Protein AF-0000000066064798 (afdb_homodimer)

Organism: Listeria innocua serovar 6a (strain ATCC BAA-680 / CLIP 11262) (NCBI:txid272626)

Foldseek 3Di:
DAEEEEEELQDDDDLVLLVLLLVLQGQAYEYDDADDDDLVSLVVSCVSSVVHPHAYEYEDPDPSSDDPPHQAYEYEAEQQAPPVCRHPVVVVVVCVVQVVPDPVNRYAYEYEQEAACPAPVCVVRVGDNPDDLVRLLVSLCCCCPPVNGQAYEYEDRAAQDDLVSLQSNLVNDDRHAYEYEYNDQALVSLVSSSVRGVYYYHYDNCNVPSVRVSRVNNVNRPPPD/DAEEEEEELVDDDDLVLLVLLLVLQGQAYEYDDADDDDLVSLVVSCVSNVVHPHAYEYEDPDPSSDDPPHQAYEYEAEDQAPPVCRRPVVVVVVCVVQVVPDPVVRYAYEYEQEAACPAPVCVVRVGDNPDDLVRLLVSLCCCCPPVNGQAYEYEDRAAQDDLVSLQSNLVNDDRHAYEYEYNDQALVSLVSSSVRGVYYYHYDNCNVPSVRSSRVNNVNRDPPD

InterPro domains:
  IPR008205 Geranylgeranylglyceryl phosphate synthase/Heptaprenylglyceryl phosphate synthase [MF_00112] (1-220)
  IPR008205 Geranylgeranylglyceryl phosphate synthase/Heptaprenylglyceryl phosphate synthase [PF01884] (2-216)
  IPR008205 Geranylgeranylglyceryl phosphate synthase/Heptaprenylglyceryl phosphate synthase [TIGR01768] (3-216)
  IPR008205 Geranylgeranylglyceryl phosphate synthase/Heptapren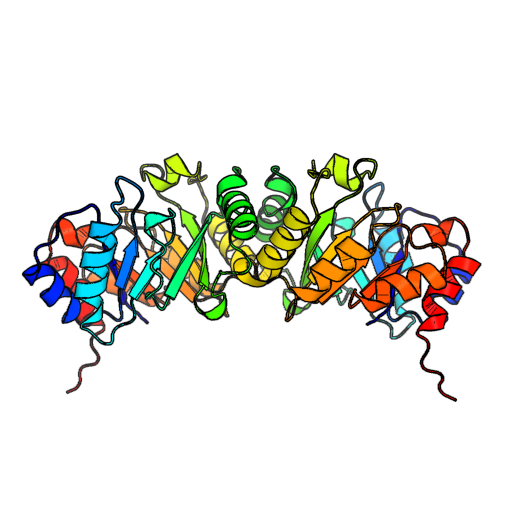ylglyceryl phosphate synthase [cd02812] (2-217)
  IPR038597 GGGP/HepGP synthase superfamily [G3DSA:3.20.20.390] (1-224)
  IPR039074 GGGP/HepGP synthase group I [PTHR40029] (2-222)

Secondary structure (DSSP, 8-state):
--EEEEE-TTS---HHHHHHHHTTT-S-EEE--SS---HHHHHHHHHHHHTSSS-EEEE-SSGGG--TT-SEEEEEEE-SBSBGGGTTHHHHHHHHHHGGG--GGGEEEEEEEE--TTSHHHHHHTB-----HHHHHHHHHHIIIII--SEEEEE-TTS---HHHHHHHHTT-SSSEEEEES---SHHHHHHHHTT-SEEEE-THHHH-HHHHHHHHHTT-----/--EEEEE-TTS---HHHHHHHHTTT-S-EEE--SS---HHHHHHHHHHHHTSSS-EEEE-SSGGG--TT-SEEEEEEE-SBSBTIIIIIHHHHHHHHHGGG--GGGEEEEEEEE--TTSHHHHHHTB-----HHHHHHHHHHIIIII--SEEEEE-TTS---HHHHHHHHTT-SSSEEEEES---SHHHHHHHHTT-SEEEE-THHHH-HHHHHHHHHTT-----

pLDDT: mean 94.54, std 7.71, range [33.16, 98.88]

Solvent-accessible surface area (backbone atoms only — not comparable to full-atom values): 23213 Å² total; per-residue (Å²): 108,55,33,30,40,43,42,42,53,63,53,92,70,59,68,70,58,53,51,49,52,69,69,28,43,43,52,28,37,32,43,41,66,90,62,76,76,46,48,65,39,41,51,52,52,50,55,62,53,57,75,48,92,52,54,55,30,30,40,48,76,50,77,61,48,69,52,89,84,60,68,32,36,32,39,70,23,41,63,42,36,62,47,29,54,45,48,47,45,53,54,34,55,49,31,48,75,41,51,94,70,56,64,63,92,32,50,43,31,28,34,31,39,49,51,30,69,84,25,68,66,25,58,74,45,52,38,57,36,90,62,54,64,56,50,53,39,14,48,51,44,38,33,42,65,49,31,42,21,60,26,38,31,44,34,19,69,64,37,63,69,60,64,68,50,46,42,56,41,42,74,70,49,86,82,31,44,36,34,34,33,25,40,48,66,33,43,69,51,37,53,58,49,45,74,40,27,54,23,32,40,41,42,69,32,51,82,75,39,50,69,41,41,38,42,40,22,41,76,66,42,75,75,84,118,108,55,34,30,40,41,42,41,53,64,52,90,70,59,68,69,58,52,53,50,52,69,69,28,43,43,53,28,37,33,42,41,65,90,61,76,74,46,48,67,40,41,52,52,52,49,54,64,53,58,75,47,93,51,53,56,29,30,40,47,75,48,77,61,49,69,54,89,84,60,67,32,34,33,39,70,24,41,63,42,36,63,47,28,54,46,48,48,45,51,56,35,54,50,31,48,74,40,48,95,71,56,65,63,90,33,52,42,30,29,35,32,38,50,51,31,70,85,24,66,67,26,57,74,46,53,39,59,36,91,62,54,63,56,49,54,39,15,50,51,45,38,34,44,65,49,31,42,21,58,26,39,31,45,33,19,70,64,36,65,69,60,64,68,52,47,41,57,41,43,73,68,49,86,83,32,44,37,34,34,33,26,41,49,65,34,42,68,51,36,53,57,49,44,74,39,26,51,23,33,40,40,41,69,33,52,83,75,38,50,70,42,40,40,42,40,22,42,77,65,41,75,73,85,116

Nearest PDB structures (foldseek):
  4naf-assembly1_A  TM=9.754E-01  e=5.845E-29  Geobacillus kaustophilus HTA426
  4naf-assembly1_B  TM=9.630E-01  e=3.253E-29  Geobacillus kaustophilus HTA426
  4nae-assembly1_B  TM=9.778E-01  e=1.966E-27  Geobacillus kaustophilus HTA426
  3w01-assembly1_B  TM=9.799E-01  e=6.348E-27  Staphylococcus aureus subsp. aureus Mu3
  3w02-assembly1_B  TM=9.737E-01  e=7.014E-26  Staphylococcus aureus subsp. aureus Mu3

Radius of gyration: 24.55 Å; Cα contacts (8 Å, |Δi|>4): 924; chains: 2; bounding box: 40×77×57 Å

Structure (mmCIF, N/CA/C/O backbone):
data_AF-0000000066064798-model_v1
#
loop_
_entity.id
_entity.type
_entity.pdbx_description
1 polymer 'Heptaprenylglyceryl phosphate synthase'
#
loop_
_atom_site.group_PDB
_atom_site.id
_atom_site.type_symbol
_atom_site.label_atom_id
_atom_site.label_alt_id
_atom_site.label_comp_id
_atom_site.label_asym_id
_atom_site.label_entity_id
_atom_site.label_seq_id
_atom_site.pdbx_PDB_ins_code
_atom_site.Cartn_x
_atom_site.Cartn_y
_atom_site.Cartn_z
_atom_site.occupancy
_atom_site.B_iso_or_equiv
_atom_site.auth_seq_id
_atom_site.auth_comp_id
_atom_site.auth_asym_id
_atom_site.auth_atom_id
_atom_site.pdbx_PDB_model_num
ATOM 1 N N . MET A 1 1 ? -8.078 -12.188 -17.875 1 93.88 1 MET A N 1
ATOM 2 C CA . MET A 1 1 ? -7.559 -13.547 -17.719 1 93.88 1 MET A CA 1
ATOM 3 C C . MET A 1 1 ? -8.391 -14.336 -16.719 1 93.88 1 MET A C 1
ATOM 5 O O . MET A 1 1 ? -8.82 -13.805 -15.695 1 93.88 1 MET A O 1
ATOM 9 N N . LYS A 1 2 ? -8.672 -15.578 -17.047 1 96.94 2 LYS A N 1
ATOM 10 C CA . LYS A 1 2 ? -9.461 -16.406 -16.141 1 96.94 2 LYS A CA 1
ATOM 11 C C . LYS A 1 2 ? -8.602 -17.5 -15.492 1 96.94 2 LYS A C 1
ATOM 13 O O . LYS A 1 2 ? -8.867 -17.922 -14.367 1 96.94 2 LYS A O 1
ATOM 18 N N . HIS A 1 3 ? -7.598 -17.891 -16.172 1 98.44 3 HIS A N 1
ATOM 19 C CA . HIS A 1 3 ? -6.816 -19.047 -15.742 1 98.44 3 HIS A CA 1
ATOM 20 C C . HIS A 1 3 ? -5.328 -18.828 -15.984 1 98.44 3 HIS A C 1
ATOM 22 O O . HIS A 1 3 ? -4.922 -18.469 -17.094 1 98.44 3 HIS A O 1
ATOM 28 N N . LEU A 1 4 ? -4.512 -19.109 -14.945 1 98.5 4 LEU A N 1
ATOM 29 C CA . LEU A 1 4 ? -3.061 -19.125 -15.086 1 98.5 4 LEU A CA 1
ATOM 30 C C . LEU A 1 4 ? -2.465 -20.391 -14.492 1 98.5 4 LEU A C 1
ATOM 32 O O . LEU A 1 4 ? -2.896 -20.844 -13.43 1 98.5 4 LEU A O 1
ATOM 36 N N . PHE A 1 5 ? -1.527 -20.938 -15.203 1 98.12 5 PHE A N 1
ATOM 37 C CA . PHE A 1 5 ? -0.688 -21.969 -14.602 1 98.12 5 PHE A CA 1
ATOM 38 C C . PHE A 1 5 ? 0.507 -21.344 -13.891 1 98.12 5 PHE A C 1
ATOM 40 O O . PHE A 1 5 ? 1.154 -20.438 -14.43 1 98.12 5 PHE A O 1
ATOM 47 N N . LYS A 1 6 ? 0.76 -21.797 -12.703 1 97.5 6 LYS A N 1
ATOM 48 C CA . LYS A 1 6 ? 1.98 -21.406 -12 1 97.5 6 LYS A CA 1
ATOM 49 C C . LYS A 1 6 ? 2.998 -22.547 -12 1 97.5 6 LYS A C 1
ATOM 51 O O . LYS A 1 6 ? 2.725 -23.625 -11.492 1 97.5 6 LYS A O 1
ATOM 56 N N . LEU A 1 7 ? 4.145 -22.266 -12.547 1 97 7 LEU A N 1
ATOM 57 C CA . LEU A 1 7 ? 5.191 -23.266 -12.695 1 97 7 LEU A CA 1
ATOM 58 C C . LEU A 1 7 ? 6.379 -22.953 -11.789 1 97 7 LEU A C 1
ATOM 60 O O . LEU A 1 7 ? 6.77 -21.797 -11.656 1 97 7 LEU A O 1
ATOM 64 N N . ASP A 1 8 ? 6.891 -23.953 -11.156 1 94.62 8 ASP A N 1
ATOM 65 C CA . ASP A 1 8 ? 8.078 -23.875 -10.305 1 94.62 8 ASP A CA 1
ATOM 66 C C . ASP A 1 8 ? 9.328 -24.297 -11.078 1 94.62 8 ASP A C 1
ATOM 68 O O . ASP A 1 8 ? 9.492 -25.469 -11.422 1 94.62 8 ASP A O 1
ATOM 72 N N . PRO A 1 9 ? 10.25 -23.422 -11.258 1 94.38 9 PRO A N 1
ATOM 73 C CA . PRO A 1 9 ? 11.438 -23.75 -12.055 1 94.38 9 PRO A CA 1
ATOM 74 C C . PRO A 1 9 ? 12.32 -24.797 -11.367 1 94.38 9 PRO A C 1
ATOM 76 O O . PRO A 1 9 ? 13.18 -25.406 -12.008 1 94.38 9 PRO A O 1
ATOM 79 N N . ALA A 1 10 ? 12.141 -24.938 -10.07 1 92.44 10 ALA A N 1
ATOM 80 C CA . ALA A 1 10 ? 12.945 -25.906 -9.328 1 92.44 10 ALA A CA 1
ATOM 81 C C . ALA A 1 10 ? 12.422 -27.328 -9.547 1 92.44 10 ALA A C 1
ATOM 83 O O . ALA A 1 10 ? 13.086 -28.297 -9.203 1 92.44 10 ALA A O 1
ATOM 84 N N . LYS A 1 11 ? 11.227 -27.453 -10.109 1 92.75 11 LYS A N 1
ATOM 85 C CA . LYS A 1 11 ? 10.633 -28.75 -10.367 1 92.75 11 LYS A CA 1
ATOM 86 C C . LYS A 1 11 ? 10.828 -29.172 -11.828 1 92.75 11 LYS A C 1
ATOM 88 O O . LYS A 1 11 ? 10.812 -28.328 -12.727 1 92.75 11 LYS A O 1
ATOM 93 N N . ASN A 1 12 ? 11.039 -30.375 -11.961 1 88.06 12 ASN A N 1
ATOM 94 C CA . ASN A 1 12 ? 11.242 -30.891 -13.305 1 88.06 12 ASN A CA 1
ATOM 95 C C . ASN A 1 12 ? 9.922 -31.047 -14.055 1 88.06 12 ASN A C 1
ATOM 97 O O . ASN A 1 12 ? 8.977 -31.656 -13.547 1 88.06 12 ASN A O 1
ATOM 101 N N . LEU A 1 13 ? 9.805 -30.453 -15.117 1 91.75 13 LEU A N 1
ATOM 102 C CA . LEU A 1 13 ? 8.688 -30.562 -16.047 1 91.75 13 LEU A CA 1
ATOM 103 C C . LEU A 1 13 ? 9.172 -30.812 -17.469 1 91.75 13 LEU A C 1
ATOM 105 O O . LEU A 1 13 ? 9.789 -29.938 -18.078 1 91.75 13 LEU A O 1
ATOM 109 N N . PRO A 1 14 ? 8.922 -32.062 -18.016 1 93.12 14 PRO A N 1
ATOM 110 C CA . PRO A 1 14 ? 9.352 -32.375 -19.375 1 93.12 14 PRO A CA 1
ATOM 111 C C . PRO A 1 14 ? 8.828 -31.375 -20.406 1 93.12 14 PRO A C 1
ATOM 113 O O . PRO A 1 14 ? 7.727 -30.844 -20.234 1 93.12 14 PRO A O 1
ATOM 116 N N . ARG A 1 15 ? 9.633 -31.156 -21.438 1 93.62 15 ARG A N 1
ATOM 117 C CA . ARG A 1 15 ? 9.297 -30.203 -22.5 1 93.62 15 ARG A CA 1
ATOM 118 C C . ARG A 1 15 ? 7.918 -30.5 -23.078 1 93.62 15 ARG A C 1
ATOM 120 O O . ARG A 1 15 ? 7.145 -29.578 -23.359 1 93.62 15 ARG A O 1
ATOM 127 N N . ASN A 1 16 ? 7.641 -31.766 -23.297 1 95.44 16 ASN A N 1
ATOM 128 C CA . ASN A 1 16 ? 6.344 -32.156 -23.844 1 95.44 16 ASN A CA 1
ATOM 129 C C . ASN A 1 16 ? 5.199 -31.734 -22.922 1 95.44 16 ASN A C 1
ATOM 131 O O . ASN A 1 16 ? 4.121 -31.359 -23.391 1 95.44 16 ASN A O 1
ATOM 135 N N . SER A 1 17 ? 5.363 -31.828 -21.641 1 96.81 17 SER A N 1
ATOM 136 C CA . SER A 1 17 ? 4.367 -31.391 -20.672 1 96.81 17 SER A CA 1
ATOM 137 C C . SER A 1 17 ? 4.133 -29.891 -20.766 1 96.81 17 SER A C 1
ATOM 139 O O . SER A 1 17 ? 2.988 -29.438 -20.75 1 96.81 17 SER A O 1
ATOM 141 N N . VAL A 1 18 ? 5.219 -29.125 -20.938 1 96.62 18 VAL A N 1
ATOM 142 C CA . VAL A 1 18 ? 5.125 -27.672 -21.062 1 96.62 18 VAL A CA 1
ATOM 143 C C . VAL A 1 18 ? 4.363 -27.312 -22.328 1 96.62 18 VAL A C 1
ATOM 145 O O . VAL A 1 18 ? 3.516 -26.422 -22.328 1 96.62 18 VAL A O 1
ATOM 148 N N . THR A 1 19 ? 4.625 -28.047 -23.375 1 95 19 THR A N 1
ATOM 149 C CA . THR A 1 19 ? 3.932 -27.812 -24.641 1 95 19 THR A CA 1
ATOM 150 C C . THR A 1 19 ? 2.43 -28.031 -24.484 1 95 19 THR A C 1
ATOM 152 O O . THR A 1 19 ? 1.622 -27.25 -24.984 1 95 19 THR A O 1
ATOM 155 N N . LYS A 1 20 ? 2.074 -29.094 -23.75 1 96.38 20 LYS A N 1
ATOM 156 C CA . LYS A 1 20 ? 0.663 -29.359 -23.5 1 96.38 20 LYS A CA 1
ATOM 157 C C . LYS A 1 20 ? 0.015 -28.234 -22.688 1 96.38 20 LYS A C 1
ATOM 159 O O . LYS A 1 20 ? -1.117 -27.844 -22.969 1 96.38 20 LYS A O 1
ATOM 164 N N . LEU A 1 21 ? 0.701 -27.75 -21.75 1 97.25 21 LEU A N 1
ATOM 165 C CA . LEU A 1 21 ? 0.186 -26.656 -20.953 1 97.25 21 LEU A CA 1
ATOM 166 C C . LEU A 1 21 ? -0.044 -25.422 -21.797 1 97.25 21 LEU A C 1
ATOM 168 O O . LEU A 1 21 ? -1.071 -24.75 -21.672 1 97.25 21 LEU A O 1
ATOM 172 N N . ILE A 1 22 ? 0.901 -25.125 -22.719 1 95.81 22 ILE A N 1
ATOM 173 C CA . ILE A 1 22 ? 0.848 -23.969 -23.594 1 95.81 22 ILE A CA 1
ATOM 174 C C . ILE A 1 22 ? -0.41 -24.031 -24.453 1 95.81 22 ILE A C 1
ATOM 176 O O . ILE A 1 22 ? -1.064 -23.016 -24.688 1 95.81 22 ILE A O 1
ATOM 180 N N . HIS A 1 23 ? -0.839 -25.203 -24.781 1 94.06 23 HIS A N 1
ATOM 181 C CA . HIS A 1 23 ? -1.941 -25.359 -25.719 1 94.06 23 HIS A CA 1
ATOM 182 C C . HIS A 1 23 ? -3.227 -25.766 -25 1 94.06 23 HIS A C 1
ATOM 184 O O . HIS A 1 23 ? -4.199 -26.172 -25.641 1 94.06 23 HIS A O 1
ATOM 190 N N . SER A 1 24 ? -3.199 -25.688 -23.703 1 94.88 24 SER A N 1
ATOM 191 C CA . SER A 1 24 ? -4.305 -26.172 -22.891 1 94.88 24 SER A CA 1
ATOM 192 C C . SER A 1 24 ? -5.484 -25.219 -22.922 1 94.88 24 SER A C 1
ATOM 194 O O . SER A 1 24 ? -6.598 -25.578 -22.531 1 94.88 24 SER A O 1
ATOM 196 N N . GLY A 1 25 ? -5.348 -23.938 -23.312 1 94.88 25 GLY A N 1
ATOM 197 C CA . GLY A 1 25 ? -6.375 -22.906 -23.234 1 94.88 25 GLY A CA 1
ATOM 198 C C . GLY A 1 25 ? -6.172 -21.953 -22.062 1 94.88 25 GLY A C 1
ATOM 199 O O . GLY A 1 25 ? -6.984 -21.062 -21.828 1 94.88 25 GLY A O 1
ATOM 200 N N . THR A 1 26 ? -5.059 -22.141 -21.328 1 97.5 26 THR A N 1
ATOM 201 C CA . THR A 1 26 ? -4.707 -21.203 -20.266 1 97.5 26 THR A CA 1
ATOM 202 C C . THR A 1 26 ? -4.492 -19.797 -20.812 1 97.5 26 THR A C 1
ATOM 204 O O . THR A 1 26 ? -4.203 -19.625 -22 1 97.5 26 THR A O 1
ATOM 207 N N . ASP A 1 27 ? -4.734 -18.828 -19.953 1 97.5 27 ASP A N 1
ATOM 208 C CA . ASP A 1 27 ? -4.59 -17.438 -20.375 1 97.5 27 ASP A CA 1
ATOM 209 C C . ASP A 1 27 ? -3.158 -16.938 -20.172 1 97.5 27 ASP A C 1
ATOM 211 O O . ASP A 1 27 ? -2.805 -15.844 -20.594 1 97.5 27 ASP A O 1
ATOM 215 N N . GLY A 1 28 ? -2.273 -17.75 -19.484 1 97.94 28 GLY A N 1
ATOM 216 C CA . GLY A 1 28 ? -0.89 -17.359 -19.266 1 97.94 28 GLY A CA 1
ATOM 217 C C . GLY A 1 28 ? -0.196 -18.188 -18.203 1 97.94 28 GLY A C 1
ATOM 218 O O . GLY A 1 28 ? -0.703 -19.234 -17.797 1 97.94 28 GLY A O 1
ATOM 219 N N . PHE A 1 29 ? 0.944 -17.672 -17.828 1 98.25 29 PHE A N 1
ATOM 220 C CA . PHE A 1 29 ? 1.786 -18.438 -16.906 1 98.25 29 PHE A CA 1
ATOM 221 C C . PHE A 1 29 ? 2.391 -17.531 -15.844 1 98.25 29 PHE A C 1
ATOM 223 O O . PHE A 1 29 ? 2.676 -16.359 -16.109 1 98.25 29 PHE A O 1
ATOM 230 N N . ILE A 1 30 ? 2.516 -18.062 -14.664 1 98.19 30 ILE A N 1
ATOM 231 C CA . ILE A 1 30 ? 3.363 -17.516 -13.617 1 98.19 30 ILE A CA 1
ATOM 232 C C . ILE A 1 30 ? 4.559 -18.438 -13.375 1 98.19 30 ILE A C 1
ATOM 234 O O . ILE A 1 30 ? 4.395 -19.656 -13.25 1 98.19 30 ILE A O 1
ATOM 238 N N . ILE A 1 31 ? 5.711 -17.906 -13.484 1 97.06 31 ILE A N 1
ATOM 239 C CA . ILE A 1 31 ? 6.887 -18.609 -13 1 97.06 31 ILE A CA 1
ATOM 240 C C . ILE A 1 31 ? 7.215 -18.156 -11.578 1 97.06 31 ILE A C 1
ATOM 242 O O . ILE A 1 31 ? 7.473 -16.969 -11.344 1 97.06 31 ILE A O 1
ATOM 246 N N . GLY A 1 32 ? 7.148 -19.031 -10.664 1 93.81 32 GLY A N 1
ATOM 247 C CA . GLY A 1 32 ? 7.395 -18.688 -9.273 1 93.81 32 GLY A CA 1
ATOM 248 C C . GLY A 1 32 ? 7.738 -19.875 -8.406 1 93.81 32 GLY A C 1
ATOM 249 O O . GLY A 1 32 ? 7.258 -20.984 -8.656 1 93.81 32 GLY A O 1
ATOM 250 N N . GLY A 1 33 ? 8.578 -19.672 -7.414 1 87.19 33 GLY A N 1
ATOM 251 C CA . GLY A 1 33 ? 9 -20.688 -6.453 1 87.19 33 GLY A CA 1
ATOM 252 C C . GLY A 1 33 ? 9.703 -20.094 -5.242 1 87.19 33 GLY A C 1
ATOM 253 O O . GLY A 1 33 ? 10.094 -18.922 -5.254 1 87.19 33 GLY A O 1
ATOM 254 N N . THR A 1 34 ? 9.828 -20.906 -4.16 1 77.81 34 THR A N 1
ATOM 255 C CA . THR A 1 34 ? 10.367 -20.391 -2.902 1 77.81 34 THR A CA 1
ATOM 256 C C . THR A 1 34 ? 11.812 -20.859 -2.711 1 77.81 34 THR A C 1
ATOM 258 O O . THR A 1 34 ? 12.672 -20.062 -2.334 1 77.81 34 THR A O 1
ATOM 261 N N . ASP A 1 35 ? 12.047 -22.078 -3.07 1 81 35 ASP A N 1
ATOM 262 C CA . ASP A 1 35 ? 13.344 -22.641 -2.701 1 81 35 ASP A CA 1
ATOM 263 C C . ASP A 1 35 ? 14.094 -23.141 -3.934 1 81 35 ASP A C 1
ATOM 265 O O . ASP A 1 35 ? 13.484 -23.469 -4.953 1 81 35 ASP A O 1
ATOM 269 N N . ASN A 1 36 ? 15.406 -23.094 -3.809 1 85.06 36 ASN A N 1
ATOM 270 C CA . ASN A 1 36 ? 16.312 -23.734 -4.766 1 85.06 36 ASN A CA 1
ATOM 271 C C . ASN A 1 36 ? 16.109 -23.188 -6.172 1 85.06 36 ASN A C 1
ATOM 273 O O . ASN A 1 36 ? 16.031 -23.938 -7.141 1 85.06 36 ASN A O 1
ATOM 277 N N . LEU A 1 37 ? 16 -21.891 -6.223 1 86.62 37 LEU A N 1
ATOM 278 C CA . LEU A 1 37 ? 15.82 -21.266 -7.523 1 86.62 37 LEU A CA 1
ATOM 279 C C . LEU A 1 37 ? 17.156 -21.047 -8.211 1 86.62 37 LEU A C 1
ATOM 281 O O . LEU A 1 37 ? 18.016 -20.312 -7.695 1 86.62 37 LEU A O 1
ATOM 285 N N . GLU A 1 38 ? 17.375 -21.734 -9.305 1 90.56 38 GLU A N 1
ATOM 286 C CA . GLU A 1 38 ? 18.531 -21.531 -10.164 1 90.56 38 GLU A CA 1
ATOM 287 C C . GLU A 1 38 ? 18.188 -20.641 -11.352 1 90.56 38 GLU A C 1
ATOM 289 O O . GLU A 1 38 ? 17.203 -20.875 -12.047 1 90.56 38 GLU A O 1
ATOM 294 N N . ILE A 1 39 ? 19.078 -19.703 -11.562 1 93.12 39 ILE A N 1
ATOM 295 C CA . ILE A 1 39 ? 18.828 -18.719 -12.609 1 93.12 39 ILE A CA 1
ATOM 296 C C . ILE A 1 39 ? 18.656 -19.438 -13.953 1 93.12 39 ILE A C 1
ATOM 298 O O . ILE A 1 39 ? 17.797 -19.078 -14.75 1 93.12 39 ILE A O 1
ATOM 302 N N . GLU A 1 40 ? 19.453 -20.438 -14.18 1 94.62 40 GLU A N 1
ATOM 303 C CA . GLU A 1 40 ? 19.391 -21.156 -15.445 1 94.62 40 GLU A CA 1
ATOM 304 C C . GLU A 1 40 ? 18.047 -21.844 -15.633 1 94.62 40 GLU A C 1
ATOM 306 O O . GLU A 1 40 ? 17.5 -21.875 -16.734 1 94.62 40 GLU A O 1
ATOM 311 N N . ALA A 1 41 ? 17.531 -22.406 -14.539 1 94.5 41 ALA A N 1
ATOM 312 C CA . ALA A 1 41 ? 16.234 -23.078 -14.602 1 94.5 41 ALA A CA 1
ATOM 313 C C . ALA A 1 41 ? 15.125 -22.078 -14.914 1 94.5 41 ALA A C 1
ATOM 315 O O . ALA A 1 41 ? 14.211 -22.391 -15.695 1 94.5 41 ALA A O 1
ATOM 316 N N . VAL A 1 42 ? 15.18 -20.922 -14.336 1 95.62 42 VAL A N 1
ATOM 317 C CA . VAL A 1 42 ? 14.203 -19.875 -14.578 1 95.62 42 VAL A CA 1
ATOM 318 C C . VAL A 1 42 ? 14.273 -19.422 -16.031 1 95.62 42 VAL A C 1
ATOM 320 O O . VAL A 1 42 ? 13.25 -19.344 -16.719 1 95.62 42 VAL A O 1
ATOM 323 N N . GLU A 1 43 ? 15.523 -19.188 -16.516 1 95.44 43 GLU A N 1
ATOM 324 C CA . GLU A 1 43 ? 15.734 -18.734 -17.891 1 95.44 43 GLU A CA 1
ATOM 325 C C . GLU A 1 43 ? 15.211 -19.766 -18.891 1 95.44 43 GLU A C 1
ATOM 327 O O . GLU A 1 43 ? 14.531 -19.406 -19.859 1 95.44 43 GLU A O 1
ATOM 332 N N . ASN A 1 44 ? 15.508 -21.016 -18.672 1 94.94 44 ASN A N 1
ATOM 333 C CA . ASN A 1 44 ? 15.086 -22.078 -19.578 1 94.94 44 ASN A CA 1
ATOM 334 C C . ASN A 1 44 ? 13.562 -22.172 -19.656 1 94.94 44 ASN A C 1
ATOM 336 O O . ASN A 1 44 ? 12.992 -22.266 -20.75 1 94.94 44 ASN A O 1
ATOM 340 N N . LEU A 1 45 ? 12.945 -22.172 -18.484 1 95.88 45 LEU A N 1
ATOM 341 C CA . LEU A 1 45 ? 11.492 -22.25 -18.453 1 95.88 45 LEU A CA 1
ATOM 342 C C . LEU A 1 45 ? 10.859 -21.031 -19.125 1 95.88 45 LEU A C 1
ATOM 344 O O . LEU A 1 45 ? 9.906 -21.172 -19.891 1 95.88 45 LEU A O 1
ATOM 348 N N . TYR A 1 46 ? 11.375 -19.859 -18.875 1 96.25 46 TYR A N 1
ATOM 349 C CA . TYR A 1 46 ? 10.883 -18.641 -19.5 1 96.25 46 TYR A CA 1
ATOM 350 C C . TYR A 1 46 ? 10.984 -18.719 -21.031 1 96.25 46 TYR A C 1
ATOM 352 O O . TYR A 1 46 ? 10.031 -18.391 -21.734 1 96.25 46 TYR A O 1
ATOM 360 N N . GLU A 1 47 ? 12.109 -19.156 -21.5 1 94.69 47 GLU A N 1
ATOM 361 C CA . GLU A 1 47 ? 12.336 -19.266 -22.938 1 94.69 47 GLU A CA 1
ATOM 362 C C . GLU A 1 47 ? 11.359 -20.25 -23.578 1 94.69 47 GLU A C 1
ATOM 364 O O . GLU A 1 47 ? 10.844 -20 -24.672 1 94.69 47 GLU A O 1
ATOM 369 N N . LEU A 1 48 ? 11.18 -21.328 -22.906 1 94.25 48 LEU A N 1
ATOM 370 C CA . LEU A 1 48 ? 10.25 -22.328 -23.406 1 94.25 48 LEU A CA 1
ATOM 371 C C . LEU A 1 48 ? 8.844 -21.766 -23.531 1 94.25 48 LEU A C 1
ATOM 373 O O . LEU A 1 48 ? 8.164 -21.984 -24.547 1 94.25 48 LEU A O 1
ATOM 377 N N . LEU A 1 49 ? 8.43 -21 -22.547 1 96.44 49 LEU A N 1
ATOM 378 C CA . LEU A 1 49 ? 7.09 -20.438 -22.516 1 96.44 49 LEU A CA 1
ATOM 379 C C . LEU A 1 49 ? 6.973 -19.281 -23.5 1 96.44 49 LEU A C 1
ATOM 381 O O . LEU A 1 49 ? 5.891 -19.016 -24.031 1 96.44 49 LEU A O 1
ATOM 385 N N . ALA A 1 50 ? 8.094 -18.594 -23.734 1 91.5 50 ALA A N 1
ATOM 386 C CA . ALA A 1 50 ? 8.109 -17.391 -24.562 1 91.5 50 ALA A CA 1
ATOM 387 C C . ALA A 1 50 ? 7.883 -17.75 -26.031 1 91.5 50 ALA A C 1
ATOM 389 O O . ALA A 1 50 ? 7.66 -16.859 -26.859 1 91.5 50 ALA A O 1
ATOM 390 N N . GLU A 1 51 ? 7.895 -18.969 -26.312 1 86 51 GLU A N 1
ATOM 391 C CA . GLU A 1 51 ? 7.551 -19.406 -27.672 1 86 51 GLU A CA 1
ATOM 392 C C . GLU A 1 51 ? 6.074 -19.156 -27.969 1 86 51 GLU A C 1
ATOM 394 O O . GLU A 1 51 ? 5.656 -19.188 -29.125 1 86 51 GLU A O 1
ATOM 399 N N . THR A 1 52 ? 5.359 -18.875 -26.953 1 87.5 52 THR A N 1
ATOM 400 C CA . THR A 1 52 ? 3.936 -18.578 -27.094 1 87.5 52 THR A CA 1
ATOM 401 C C . THR A 1 52 ? 3.68 -17.078 -27 1 87.5 52 THR A C 1
ATOM 403 O O . THR A 1 52 ? 4.594 -16.312 -26.703 1 87.5 52 THR A O 1
ATOM 406 N N . ASP A 1 53 ? 2.455 -16.625 -27.328 1 91.25 53 ASP A N 1
ATOM 407 C CA . ASP A 1 53 ? 2.062 -15.219 -27.203 1 91.25 53 ASP A CA 1
ATOM 408 C C . ASP A 1 53 ? 1.319 -14.969 -25.891 1 91.25 53 ASP A C 1
ATOM 410 O O . ASP A 1 53 ? 0.794 -13.875 -25.672 1 91.25 53 ASP A O 1
ATOM 414 N N . LEU A 1 54 ? 1.365 -15.977 -25.062 1 96.19 54 LEU A N 1
ATOM 415 C CA . LEU A 1 54 ? 0.678 -15.828 -23.781 1 96.19 54 LEU A CA 1
ATOM 416 C C . LEU A 1 54 ? 1.523 -15.023 -22.812 1 96.19 54 LEU A C 1
ATOM 418 O O . LEU A 1 54 ? 2.754 -15.109 -22.828 1 96.19 54 LEU A O 1
ATOM 422 N N . PRO A 1 55 ? 0.847 -14.258 -21.984 1 97.44 55 PRO A N 1
ATOM 423 C CA . PRO A 1 55 ? 1.62 -13.531 -20.969 1 97.44 55 PRO A CA 1
ATOM 424 C C . PRO A 1 55 ? 2.332 -14.461 -19.984 1 97.44 55 PRO A C 1
ATOM 426 O O . PRO A 1 55 ? 1.779 -15.492 -19.594 1 97.44 55 PRO A O 1
ATOM 429 N N . ILE A 1 56 ? 3.59 -14.07 -19.641 1 98.19 56 ILE A N 1
ATOM 430 C CA . ILE A 1 56 ? 4.406 -14.766 -18.656 1 98.19 56 ILE A CA 1
ATOM 431 C C . ILE A 1 56 ? 4.777 -13.805 -17.531 1 98.19 56 ILE A C 1
ATOM 433 O O . ILE A 1 56 ? 5.438 -12.789 -17.766 1 98.19 56 ILE A O 1
ATOM 437 N N . PHE A 1 57 ? 4.395 -14.164 -16.312 1 98.31 57 PHE A N 1
ATOM 438 C CA . PHE A 1 57 ? 4.715 -13.367 -15.141 1 98.31 57 PHE A CA 1
ATOM 439 C C . PHE A 1 57 ? 5.82 -14.023 -14.32 1 98.31 57 PHE A C 1
ATOM 441 O O . PHE A 1 57 ? 5.73 -15.203 -13.984 1 98.31 57 PHE A O 1
ATOM 448 N N . LEU A 1 58 ? 6.836 -13.266 -14.047 1 97.44 58 LEU A N 1
ATOM 449 C CA . LEU A 1 58 ? 7.828 -13.719 -13.086 1 97.44 58 LEU A CA 1
ATOM 450 C C . LEU A 1 58 ? 7.492 -13.227 -11.68 1 97.44 58 LEU A C 1
ATOM 452 O O . LEU A 1 58 ? 7.496 -12.016 -11.43 1 97.44 58 LEU A O 1
ATOM 456 N N . GLU A 1 59 ? 7.117 -14.094 -10.828 1 96.81 59 GLU A N 1
ATOM 457 C CA . GLU A 1 59 ? 6.867 -13.727 -9.438 1 96.81 59 GLU A CA 1
ATOM 458 C C . GLU A 1 59 ? 8.172 -13.633 -8.648 1 96.81 59 GLU A C 1
ATOM 460 O O . GLU A 1 59 ? 8.789 -14.648 -8.344 1 96.81 59 GLU A O 1
ATOM 465 N N . VAL A 1 60 ? 8.555 -12.445 -8.25 1 92.06 60 VAL A N 1
ATOM 466 C CA . VAL A 1 60 ? 9.891 -12.164 -7.734 1 92.06 60 VAL A CA 1
ATOM 467 C C . VAL A 1 60 ? 9.945 -12.469 -6.238 1 92.06 60 VAL A C 1
ATOM 469 O O . VAL A 1 60 ? 9.312 -11.781 -5.434 1 92.06 60 VAL A O 1
ATOM 472 N N . SER A 1 61 ? 10.672 -13.5 -5.938 1 82.88 61 SER A N 1
ATOM 473 C CA . SER A 1 61 ? 10.914 -13.867 -4.547 1 82.88 61 SER A CA 1
ATOM 474 C C . SER A 1 61 ? 12.398 -13.82 -4.215 1 82.88 61 SER A C 1
ATOM 476 O O . SER A 1 61 ? 12.781 -13.836 -3.041 1 82.88 61 SER A O 1
ATOM 478 N N . ASP A 1 62 ? 13.195 -13.742 -5.258 1 81.69 62 ASP A N 1
ATOM 479 C CA . ASP A 1 62 ? 14.648 -13.688 -5.184 1 81.69 62 ASP A CA 1
ATOM 480 C C . ASP A 1 62 ? 15.242 -13.039 -6.434 1 81.69 62 ASP A C 1
ATOM 482 O O . ASP A 1 62 ? 14.547 -12.867 -7.438 1 81.69 62 ASP A O 1
ATOM 486 N N . GLU A 1 63 ? 16.484 -12.625 -6.27 1 81.62 63 GLU A N 1
ATOM 487 C CA . GLU A 1 63 ? 17.141 -11.922 -7.367 1 81.62 63 GLU A CA 1
ATOM 488 C C . GLU A 1 63 ? 17.203 -12.797 -8.617 1 81.62 63 GLU A C 1
ATOM 490 O O . GLU A 1 63 ? 17.203 -12.281 -9.742 1 81.62 63 GLU A O 1
ATOM 495 N N . SER A 1 64 ? 17.188 -14.109 -8.477 1 84.75 64 SER A N 1
ATOM 496 C CA . SER A 1 64 ? 17.297 -15.016 -9.609 1 84.75 64 SER A CA 1
ATOM 497 C C . SER A 1 64 ? 16.062 -14.945 -10.492 1 84.75 64 SER A C 1
ATOM 499 O O . SER A 1 64 ? 16.078 -15.438 -11.625 1 84.75 64 SER A O 1
ATOM 501 N N . MET A 1 65 ? 15.039 -14.305 -10 1 89.62 65 MET A N 1
ATOM 502 C CA . MET A 1 65 ? 13.789 -14.211 -10.758 1 89.62 65 MET A CA 1
ATOM 503 C C . MET A 1 65 ? 13.758 -12.953 -11.609 1 89.62 65 MET A C 1
ATOM 505 O O . MET A 1 65 ? 12.828 -12.742 -12.383 1 89.62 65 MET A O 1
ATOM 509 N N . ILE A 1 66 ? 14.695 -12.188 -11.492 1 90.81 66 ILE A N 1
ATOM 510 C CA . ILE A 1 66 ? 14.719 -10.914 -12.203 1 90.81 66 ILE A CA 1
ATOM 511 C C . ILE A 1 66 ? 15.438 -11.086 -13.539 1 90.81 66 ILE A C 1
ATOM 513 O O . ILE A 1 66 ? 16.656 -10.867 -13.625 1 90.81 66 ILE A O 1
ATOM 517 N N . LEU A 1 67 ? 14.664 -11.438 -14.602 1 93 67 LEU A N 1
ATOM 518 C CA . LEU A 1 67 ? 15.188 -11.57 -15.953 1 93 67 LEU A CA 1
ATOM 519 C C . LEU A 1 67 ? 14.984 -10.289 -16.75 1 93 67 LEU A C 1
ATOM 521 O O . LEU A 1 67 ? 13.852 -9.805 -16.875 1 93 67 LEU A O 1
ATOM 525 N N . PRO A 1 68 ? 16.016 -9.75 -17.328 1 91.06 68 PRO A N 1
ATOM 526 C CA . PRO A 1 68 ? 15.898 -8.492 -18.078 1 91.06 68 PRO A CA 1
ATOM 527 C C . PRO A 1 68 ? 14.891 -8.578 -19.234 1 91.06 68 PRO A C 1
ATOM 529 O O . PRO A 1 68 ? 14.25 -7.582 -19.562 1 91.06 68 PRO A O 1
ATOM 532 N N . GLU A 1 69 ? 14.703 -9.719 -19.766 1 92.12 69 GLU A N 1
ATOM 533 C CA . GLU A 1 69 ? 13.859 -9.867 -20.953 1 92.12 69 GLU A CA 1
ATOM 534 C C . GLU A 1 69 ? 12.398 -10.047 -20.562 1 92.12 69 GLU A C 1
ATOM 536 O O . GLU A 1 69 ? 11.508 -9.969 -21.422 1 92.12 69 GLU A O 1
ATOM 541 N N . ALA A 1 70 ? 12.141 -10.305 -19.328 1 94.88 70 ALA A N 1
ATOM 542 C CA . ALA A 1 70 ? 10.758 -10.547 -18.922 1 94.88 70 ALA A CA 1
ATOM 543 C C . ALA A 1 70 ? 9.922 -9.281 -19.031 1 94.88 70 ALA A C 1
ATOM 545 O O . ALA A 1 70 ? 10.406 -8.18 -18.75 1 94.88 70 ALA A O 1
ATOM 546 N N . GLU A 1 71 ? 8.688 -9.484 -19.391 1 95.38 71 GLU A N 1
ATOM 547 C CA . GLU A 1 71 ? 7.812 -8.336 -19.641 1 95.38 71 GLU A CA 1
ATOM 548 C C . GLU A 1 71 ? 6.949 -8.031 -18.422 1 95.38 71 GLU A C 1
ATOM 550 O O . GLU A 1 71 ? 6.43 -6.918 -18.281 1 95.38 71 GLU A O 1
ATOM 555 N N . HIS A 1 72 ? 6.77 -8.984 -17.562 1 97.44 72 HIS A N 1
ATOM 556 C CA . HIS A 1 72 ? 5.887 -8.812 -16.422 1 97.44 72 HIS A CA 1
ATOM 557 C C . HIS A 1 72 ? 6.504 -9.406 -15.156 1 97.44 72 HIS A C 1
ATOM 559 O O . HIS A 1 72 ? 6.926 -10.562 -15.148 1 97.44 72 HIS A O 1
ATOM 565 N N . PHE A 1 73 ? 6.547 -8.562 -14.125 1 97.62 73 PHE A N 1
ATOM 566 C CA . PHE A 1 73 ? 7 -9.008 -12.812 1 97.62 73 PHE A CA 1
ATOM 567 C C . PHE A 1 73 ? 5.887 -8.859 -11.781 1 97.62 73 PHE A C 1
ATOM 569 O O . PHE A 1 73 ? 5.16 -7.859 -11.781 1 97.62 73 PHE A O 1
ATOM 576 N N . LEU A 1 74 ? 5.664 -9.891 -11.023 1 97.81 74 LEU A N 1
ATOM 577 C CA . LEU A 1 74 ? 4.77 -9.836 -9.875 1 97.81 74 LEU A CA 1
ATOM 578 C C . LEU A 1 74 ? 5.555 -9.703 -8.57 1 97.81 74 LEU A C 1
ATOM 580 O O . LEU A 1 74 ? 6.453 -10.508 -8.305 1 97.81 74 LEU A O 1
ATOM 584 N N . ILE A 1 75 ? 5.227 -8.711 -7.82 1 97.19 75 ILE A N 1
ATOM 585 C CA . ILE A 1 75 ? 5.891 -8.461 -6.547 1 97.19 75 ILE A CA 1
ATOM 586 C C . ILE A 1 75 ? 4.922 -8.727 -5.398 1 97.19 75 ILE A C 1
ATOM 588 O O . ILE A 1 75 ? 3.992 -7.945 -5.172 1 97.19 75 ILE A O 1
ATOM 592 N N . PRO A 1 76 ? 5.203 -9.766 -4.648 1 96.94 76 PRO A N 1
ATOM 593 C CA . PRO A 1 76 ? 4.273 -10.094 -3.561 1 96.94 76 PRO A CA 1
ATOM 594 C C . PRO A 1 76 ? 4.41 -9.148 -2.367 1 96.94 76 PRO A C 1
ATOM 596 O O . PRO A 1 76 ? 5.527 -8.82 -1.96 1 96.94 76 PRO A O 1
ATOM 599 N N . VAL A 1 77 ? 3.314 -8.68 -1.886 1 98.19 77 VAL A N 1
ATOM 600 C CA . VAL A 1 77 ? 3.162 -7.961 -0.623 1 98.19 77 VAL A CA 1
ATOM 601 C C . VAL A 1 77 ? 2.324 -8.789 0.345 1 98.19 77 VAL A C 1
ATOM 603 O O . VAL A 1 77 ? 1.102 -8.875 0.202 1 98.19 77 VAL A O 1
ATOM 606 N N . VAL A 1 78 ? 2.973 -9.383 1.336 1 98.31 78 VAL A N 1
ATOM 607 C CA . VAL A 1 78 ? 2.234 -10.234 2.27 1 98.31 78 VAL A CA 1
ATOM 608 C C . VAL A 1 78 ? 1.505 -9.359 3.291 1 98.31 78 VAL A C 1
ATOM 610 O O . VAL A 1 78 ? 2.135 -8.602 4.031 1 98.31 78 VAL A O 1
ATOM 613 N N . LEU A 1 79 ? 0.191 -9.562 3.342 1 98.75 79 LEU A N 1
ATOM 614 C CA . LEU A 1 79 ? -0.628 -8.648 4.137 1 98.75 79 LEU A CA 1
ATOM 615 C C . LEU A 1 79 ? -0.908 -9.234 5.516 1 98.75 79 LEU A C 1
ATOM 617 O O . LEU A 1 79 ? -1.056 -8.5 6.492 1 98.75 79 LEU A O 1
ATOM 621 N N . ASN A 1 80 ? -1.002 -10.539 5.613 1 98.69 80 ASN A N 1
ATOM 622 C CA . ASN A 1 80 ? -1.385 -11.141 6.887 1 98.69 80 ASN A CA 1
ATOM 623 C C . ASN A 1 80 ? -0.166 -11.625 7.668 1 98.69 80 ASN A C 1
ATOM 625 O O . ASN A 1 80 ? -0.155 -12.75 8.172 1 98.69 80 ASN A O 1
ATOM 629 N N . THR A 1 81 ? 0.884 -10.797 7.82 1 98.5 81 THR A N 1
ATOM 630 C CA . THR A 1 81 ? 2.07 -11.016 8.641 1 98.5 81 THR A CA 1
ATOM 631 C C . THR A 1 81 ? 2.359 -9.797 9.508 1 98.5 81 THR A C 1
ATOM 633 O O . THR A 1 81 ? 1.963 -8.68 9.164 1 98.5 81 THR A O 1
ATOM 636 N N . GLU A 1 82 ? 2.986 -10.023 10.672 1 97.75 82 GLU A N 1
ATOM 637 C CA . GLU A 1 82 ? 3.451 -8.922 11.516 1 97.75 82 GLU A CA 1
ATOM 638 C C . GLU A 1 82 ? 4.922 -8.617 11.258 1 97.75 82 GLU A C 1
ATOM 640 O O . GLU A 1 82 ? 5.469 -7.664 11.82 1 97.75 82 GLU A O 1
ATOM 645 N N . ASN A 1 83 ? 5.516 -9.461 10.406 1 97.94 83 ASN A N 1
ATOM 646 C CA . ASN A 1 83 ? 6.902 -9.242 10.023 1 97.94 83 ASN A CA 1
ATOM 647 C C . ASN A 1 83 ? 7.012 -8.289 8.836 1 97.94 83 ASN A C 1
ATOM 649 O O . ASN A 1 83 ? 6.773 -8.68 7.691 1 97.94 83 ASN A O 1
ATOM 653 N N . SER A 1 84 ? 7.414 -7.059 9.094 1 97.5 84 SER A N 1
ATOM 654 C CA . SER A 1 84 ? 7.402 -5.988 8.102 1 97.5 84 SER A CA 1
ATOM 655 C C . SER A 1 84 ? 8.352 -6.293 6.949 1 97.5 84 SER A C 1
ATOM 657 O O . SER A 1 84 ? 8.25 -5.691 5.879 1 97.5 84 SER A O 1
ATOM 659 N N . LYS A 1 85 ? 9.25 -7.223 7.176 1 96.75 85 LYS A N 1
ATOM 660 C CA . LYS A 1 85 ? 10.148 -7.645 6.109 1 96.75 85 LYS A CA 1
ATOM 661 C C . LYS A 1 85 ? 9.375 -8.062 4.867 1 96.75 85 LYS A C 1
ATOM 663 O O . LYS A 1 85 ? 9.773 -7.75 3.742 1 96.75 85 LYS A O 1
ATOM 668 N N . TRP A 1 86 ? 8.227 -8.656 5.055 1 96.88 86 TRP A N 1
ATOM 669 C CA . TRP A 1 86 ? 7.516 -9.305 3.953 1 96.88 86 TRP A CA 1
ATOM 670 C C . TRP A 1 86 ? 6.414 -8.398 3.414 1 96.88 86 TRP A C 1
ATOM 672 O O . TRP A 1 86 ? 5.824 -8.68 2.367 1 96.88 86 TRP A O 1
ATOM 682 N N . THR A 1 87 ? 6.098 -7.324 4.105 1 97.94 87 THR A N 1
ATOM 683 C CA . THR A 1 87 ? 5.129 -6.355 3.611 1 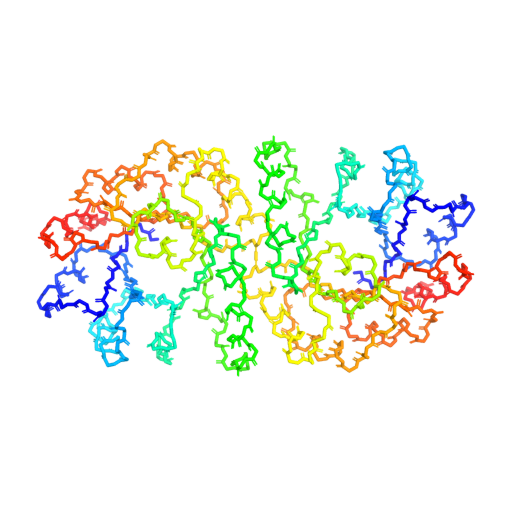97.94 87 THR A CA 1
ATOM 684 C C . THR A 1 87 ? 5.82 -5.262 2.801 1 97.94 87 THR A C 1
ATOM 686 O O . THR A 1 87 ? 5.375 -4.914 1.706 1 97.94 87 THR A O 1
ATOM 689 N N . HIS A 1 88 ? 6.934 -4.73 3.357 1 97.44 88 HIS A N 1
ATOM 690 C CA . HIS A 1 88 ? 7.562 -3.646 2.609 1 97.44 88 HIS A CA 1
ATOM 691 C C . HIS A 1 88 ? 9.07 -3.639 2.814 1 97.44 88 HIS A C 1
ATOM 693 O O . HIS A 1 88 ? 9.805 -2.992 2.059 1 97.44 88 HIS A O 1
ATOM 699 N N . GLY A 1 89 ? 9.617 -4.305 3.857 1 96.31 89 GLY A N 1
ATOM 700 C CA . GLY A 1 89 ? 11.023 -4.207 4.203 1 96.31 89 GLY A CA 1
ATOM 701 C C . GLY A 1 89 ? 11.945 -4.637 3.078 1 96.31 89 GLY A C 1
ATOM 702 O O . GLY A 1 89 ? 12.859 -3.896 2.699 1 96.31 89 GLY A O 1
ATOM 703 N N . LEU A 1 90 ? 11.688 -5.844 2.568 1 94.69 90 LEU A N 1
ATOM 704 C CA . LEU A 1 90 ? 12.523 -6.363 1.49 1 94.69 90 LEU A CA 1
ATOM 705 C C . LEU A 1 90 ? 12.391 -5.504 0.237 1 94.69 90 LEU A C 1
ATOM 707 O O . LEU A 1 90 ? 13.367 -5.273 -0.473 1 94.69 90 LEU A O 1
ATOM 711 N N . HIS A 1 91 ? 11.211 -5.023 -0.031 1 95.69 91 HIS A N 1
ATOM 712 C CA . HIS A 1 91 ? 10.961 -4.168 -1.188 1 95.69 91 HIS A CA 1
ATOM 713 C C . HIS A 1 91 ? 11.773 -2.877 -1.104 1 95.69 91 HIS A C 1
ATOM 715 O O . HIS A 1 91 ? 12.438 -2.494 -2.066 1 95.69 91 HIS A O 1
ATOM 721 N N . LYS A 1 92 ? 11.688 -2.316 0.075 1 97.06 92 LYS A N 1
ATOM 722 C CA . LYS A 1 92 ? 12.414 -1.072 0.29 1 97.06 92 LYS A CA 1
ATOM 723 C C . LYS A 1 92 ? 13.914 -1.271 0.071 1 97.06 92 LYS A C 1
ATOM 725 O O . LYS A 1 92 ? 14.562 -0.446 -0.573 1 97.06 92 LYS A O 1
ATOM 730 N N . GLU A 1 93 ? 14.492 -2.342 0.55 1 95.19 93 GLU A N 1
ATOM 731 C CA . GLU A 1 93 ? 15.922 -2.607 0.404 1 95.19 93 GLU A CA 1
ATOM 732 C C . GLU A 1 93 ? 16.297 -2.824 -1.059 1 95.19 93 GLU A C 1
ATOM 734 O O . GLU A 1 93 ? 17.312 -2.301 -1.53 1 95.19 93 GLU A O 1
ATOM 739 N N . LEU A 1 94 ? 15.453 -3.562 -1.736 1 92.94 94 LEU A N 1
ATOM 740 C CA . LEU A 1 94 ? 15.711 -3.811 -3.15 1 92.94 94 LEU A CA 1
ATOM 741 C C . LEU A 1 94 ? 15.617 -2.518 -3.955 1 92.94 94 LEU A C 1
ATOM 743 O O . LEU A 1 94 ? 16.453 -2.254 -4.816 1 92.94 94 LEU A O 1
ATOM 747 N N . ILE A 1 95 ? 14.648 -1.725 -3.666 1 95.62 95 ILE A N 1
ATOM 748 C CA . ILE A 1 95 ? 14.461 -0.458 -4.363 1 95.62 95 ILE A CA 1
ATOM 749 C C . ILE A 1 95 ? 15.633 0.474 -4.07 1 95.62 95 ILE A C 1
ATOM 751 O O . ILE A 1 95 ? 16.109 1.187 -4.961 1 95.62 95 ILE A O 1
ATOM 755 N N . LYS A 1 96 ? 16.078 0.482 -2.871 1 96.12 96 LYS A N 1
ATOM 756 C CA . LYS A 1 96 ? 17.219 1.309 -2.506 1 96.12 96 LYS A CA 1
ATOM 757 C C . LYS A 1 96 ? 18.453 0.95 -3.342 1 96.12 96 LYS A C 1
ATOM 759 O O . LYS A 1 96 ? 19.156 1.835 -3.82 1 96.12 96 LYS A O 1
ATOM 764 N N . GLU A 1 97 ? 18.609 -0.322 -3.588 1 92.5 97 GLU A N 1
ATOM 765 C CA . GLU A 1 97 ? 19.797 -0.823 -4.273 1 92.5 97 GLU A CA 1
ATOM 766 C C . GLU A 1 97 ? 19.672 -0.664 -5.785 1 92.5 97 GLU A C 1
ATOM 768 O O . GLU A 1 97 ? 20.641 -0.315 -6.465 1 92.5 97 GLU A O 1
ATOM 773 N N . LEU A 1 98 ? 18.391 -0.781 -6.312 1 90.06 98 LEU A N 1
ATOM 774 C CA . LEU A 1 98 ? 18.266 -0.941 -7.758 1 90.06 98 LEU A CA 1
ATOM 775 C C . LEU A 1 98 ? 17.25 0.039 -8.328 1 90.06 98 LEU A C 1
ATOM 777 O O . LEU A 1 98 ? 16.891 -0.051 -9.508 1 90.06 98 LEU A O 1
ATOM 781 N N . GLY A 1 99 ? 16.828 0.974 -7.586 1 87.06 99 GLY A N 1
ATOM 782 C CA . GLY A 1 99 ? 15.664 1.784 -7.918 1 87.06 99 GLY A CA 1
ATOM 783 C C . GLY A 1 99 ? 15.766 2.449 -9.273 1 87.06 99 GLY A C 1
ATOM 784 O O . GLY A 1 99 ? 14.805 2.463 -10.039 1 87.06 99 GLY A O 1
ATOM 785 N N . ASP A 1 100 ? 16.938 2.906 -9.664 1 89.69 100 ASP A N 1
ATOM 786 C CA . ASP A 1 100 ? 17.156 3.619 -10.922 1 89.69 100 ASP A CA 1
ATOM 787 C C . ASP A 1 100 ? 17.094 2.662 -12.109 1 89.69 100 ASP A C 1
ATOM 789 O O . ASP A 1 100 ? 16.953 3.096 -13.258 1 89.69 100 ASP A O 1
ATOM 793 N N . PHE A 1 101 ? 17.062 1.376 -11.828 1 89.81 101 PHE A N 1
ATOM 794 C CA . PHE A 1 101 ? 17.156 0.394 -12.906 1 89.81 101 PHE A CA 1
ATOM 795 C C . PHE A 1 101 ? 15.883 -0.437 -12.984 1 89.81 101 PHE A C 1
ATOM 797 O O . PHE A 1 101 ? 15.719 -1.255 -13.891 1 89.81 101 PHE A O 1
ATOM 804 N N . ILE A 1 102 ? 15.023 -0.175 -12.078 1 92.25 102 ILE A N 1
ATOM 805 C CA . ILE A 1 102 ? 13.797 -0.964 -12.047 1 92.25 102 ILE A CA 1
ATOM 806 C C . ILE A 1 102 ? 12.836 -0.462 -13.125 1 92.25 102 ILE A C 1
ATOM 808 O O . ILE A 1 102 ? 12.5 0.726 -13.164 1 92.25 102 ILE A O 1
ATOM 812 N N . PRO A 1 103 ? 12.492 -1.35 -14.094 1 94.44 103 PRO A N 1
ATOM 813 C CA . PRO A 1 103 ? 11.453 -0.967 -15.055 1 94.44 103 PRO A CA 1
ATOM 814 C C . PRO A 1 103 ? 10.055 -0.982 -14.453 1 94.44 103 PRO A C 1
ATOM 816 O O . PRO A 1 103 ? 9.297 -1.934 -14.664 1 94.44 103 PRO A O 1
ATOM 819 N N . TRP A 1 104 ? 9.594 0.076 -13.922 1 95.88 104 TRP A N 1
ATOM 820 C CA . TRP A 1 104 ? 8.398 0.142 -13.078 1 95.88 104 TRP A CA 1
ATOM 821 C C . TRP A 1 104 ? 7.148 -0.217 -13.883 1 95.88 104 TRP A C 1
ATOM 823 O O . TRP A 1 104 ? 6.188 -0.757 -13.328 1 95.88 104 TRP A O 1
ATOM 833 N N . LYS A 1 105 ? 7.145 0.05 -15.172 1 95.69 105 LYS A N 1
ATOM 834 C CA . LYS A 1 105 ? 5.984 -0.233 -16.016 1 95.69 105 LYS A CA 1
ATOM 835 C C . LYS A 1 105 ? 5.75 -1.735 -16.141 1 95.69 105 LYS A C 1
ATOM 837 O O . LYS A 1 105 ? 4.66 -2.17 -16.516 1 95.69 105 LYS A O 1
ATOM 842 N N . ARG A 1 106 ? 6.781 -2.547 -15.844 1 97.5 106 ARG A N 1
ATOM 843 C CA . ARG A 1 106 ? 6.695 -3.998 -15.961 1 97.5 106 ARG A CA 1
ATOM 844 C C . ARG A 1 106 ? 6.367 -4.641 -14.617 1 97.5 106 ARG A C 1
ATOM 846 O O . ARG A 1 106 ? 6.203 -5.859 -14.531 1 97.5 106 ARG A O 1
ATOM 853 N N . ILE A 1 107 ? 6.199 -3.807 -13.562 1 96.81 107 ILE A N 1
ATOM 854 C CA . ILE A 1 107 ? 6.055 -4.309 -12.203 1 96.81 107 ILE A CA 1
ATOM 855 C C . ILE A 1 107 ? 4.59 -4.211 -11.773 1 96.81 107 ILE A C 1
ATOM 857 O O . ILE A 1 107 ? 3.959 -3.164 -11.93 1 96.81 107 ILE A O 1
ATOM 861 N N . THR A 1 108 ? 4.062 -5.289 -11.25 1 98.06 108 THR A N 1
ATOM 862 C CA . THR A 1 108 ? 2.736 -5.34 -10.641 1 98.06 108 THR A CA 1
ATOM 863 C C . THR A 1 108 ? 2.805 -5.926 -9.234 1 98.06 108 THR A C 1
ATOM 865 O O . THR A 1 108 ? 3.326 -7.023 -9.039 1 98.06 108 THR A O 1
ATOM 868 N N . SER A 1 109 ? 2.355 -5.18 -8.266 1 98.06 109 SER A N 1
ATOM 869 C CA . SER A 1 109 ? 2.326 -5.691 -6.898 1 98.06 109 SER A CA 1
ATOM 870 C C . SER A 1 109 ? 1.072 -6.523 -6.648 1 98.06 109 SER A C 1
ATOM 872 O O . SER A 1 109 ? -0.003 -6.207 -7.16 1 98.06 109 SER A O 1
ATOM 874 N N . GLU A 1 110 ? 1.22 -7.531 -5.863 1 98.19 110 GLU A N 1
ATOM 875 C CA . GLU A 1 110 ? 0.129 -8.406 -5.453 1 98.19 110 GLU A CA 1
ATOM 876 C C . GLU A 1 110 ? 0.033 -8.492 -3.934 1 98.19 110 GLU A C 1
ATOM 878 O O . GLU A 1 110 ? 0.988 -8.898 -3.268 1 98.19 110 GLU A O 1
ATOM 883 N N . GLY A 1 111 ? -1.132 -8.125 -3.443 1 98.62 111 GLY A N 1
ATOM 884 C CA . GLY A 1 111 ? -1.365 -8.336 -2.023 1 98.62 111 GLY A CA 1
ATOM 885 C C . GLY A 1 111 ? -1.726 -9.773 -1.685 1 98.62 111 GLY A C 1
ATOM 886 O O . GLY A 1 111 ? -2.83 -10.227 -1.987 1 98.62 111 GLY A O 1
ATOM 887 N N . TYR A 1 112 ? -0.797 -10.469 -1.006 1 98 112 TYR A N 1
ATOM 888 C CA . TYR A 1 112 ? -0.958 -11.867 -0.638 1 98 112 TYR A CA 1
ATOM 889 C C . TYR A 1 112 ? -1.66 -12 0.708 1 98 112 TYR A C 1
ATOM 891 O O . TYR A 1 112 ? -1.271 -11.352 1.685 1 98 112 TYR A O 1
ATOM 899 N N . VAL A 1 113 ? -2.68 -12.773 0.705 1 98.56 113 VAL A N 1
ATOM 900 C CA . VAL A 1 113 ? -3.174 -13.344 1.952 1 98.56 113 VAL A CA 1
ATOM 901 C C . VAL A 1 113 ? -3.01 -14.859 1.924 1 98.56 113 VAL A C 1
ATOM 903 O O . VAL A 1 113 ? -3.672 -15.547 1.143 1 98.56 113 VAL A O 1
ATOM 906 N N . ILE A 1 114 ? -2.1 -15.328 2.725 1 97.38 114 ILE A N 1
ATOM 907 C CA . ILE A 1 114 ? -1.697 -16.734 2.744 1 97.38 114 ILE A CA 1
ATOM 908 C C . ILE A 1 114 ? -2.457 -17.469 3.842 1 97.38 114 ILE A C 1
ATOM 910 O O . ILE A 1 114 ? -2.357 -17.125 5.02 1 97.38 114 ILE A O 1
ATOM 914 N N . LEU A 1 115 ? -3.188 -18.562 3.463 1 97.44 115 LEU A N 1
ATOM 915 C CA . LEU A 1 115 ? -4.195 -19.047 4.395 1 97.44 115 LEU A CA 1
ATOM 916 C C . LEU A 1 115 ? -3.92 -20.5 4.777 1 97.44 115 LEU A C 1
ATOM 918 O O . LEU A 1 115 ? -4.598 -21.062 5.645 1 97.44 115 LEU A O 1
ATOM 922 N N . ASN A 1 116 ? -2.893 -21.141 4.176 1 96.31 116 ASN A N 1
ATOM 923 C CA . ASN A 1 116 ? -2.5 -22.484 4.555 1 96.31 116 ASN A CA 1
ATOM 924 C C . ASN A 1 116 ? -1.302 -22.484 5.5 1 96.31 116 ASN A C 1
ATOM 926 O O . ASN A 1 116 ? -0.171 -22.234 5.074 1 96.31 116 ASN A O 1
ATOM 930 N N . LYS A 1 117 ? -1.538 -22.859 6.719 1 95.25 117 LYS A N 1
ATOM 931 C CA . LYS A 1 117 ? -0.51 -22.797 7.754 1 95.25 117 LYS A CA 1
ATOM 932 C C . LYS A 1 117 ? 0.644 -23.734 7.445 1 95.25 117 LYS A C 1
ATOM 934 O O . LYS A 1 117 ? 1.766 -23.531 7.914 1 95.25 117 LYS A O 1
ATOM 939 N N . ASP A 1 118 ? 0.362 -24.797 6.699 1 94.31 118 ASP A N 1
ATOM 940 C CA . ASP A 1 118 ? 1.362 -25.828 6.449 1 94.31 118 ASP A CA 1
ATOM 941 C C . ASP A 1 118 ? 2.227 -25.469 5.242 1 94.31 118 ASP A C 1
ATOM 943 O O . ASP A 1 118 ? 3.227 -26.141 4.969 1 94.31 118 ASP A O 1
ATOM 947 N N . ALA A 1 119 ? 1.807 -24.469 4.504 1 91.94 119 ALA A N 1
ATOM 948 C CA . ALA A 1 119 ? 2.582 -24.047 3.34 1 91.94 119 ALA A CA 1
ATOM 949 C C . ALA A 1 119 ? 3.93 -23.469 3.756 1 91.94 119 ALA A C 1
ATOM 951 O O . ALA A 1 119 ? 4.016 -22.734 4.746 1 91.94 119 ALA A O 1
ATOM 952 N N . LYS A 1 120 ? 4.973 -23.719 2.967 1 89.25 120 LYS A N 1
ATOM 953 C CA . LYS A 1 120 ? 6.312 -23.203 3.221 1 89.25 120 LYS A CA 1
ATOM 954 C C . LYS A 1 120 ? 6.316 -21.672 3.236 1 89.25 120 LYS A C 1
ATOM 956 O O . LYS A 1 120 ? 6.977 -21.062 4.078 1 89.25 120 LYS A O 1
ATOM 961 N N . VAL A 1 121 ? 5.617 -21.078 2.348 1 91.56 121 VAL A N 1
ATOM 962 C CA . VAL A 1 121 ? 5.574 -19.625 2.236 1 91.56 121 VAL A CA 1
ATOM 963 C C . VAL A 1 121 ? 4.957 -19.031 3.5 1 91.56 121 VAL A C 1
ATOM 965 O O . VAL A 1 121 ? 5.359 -17.953 3.945 1 91.56 121 VAL A O 1
ATOM 968 N N . ALA A 1 122 ? 3.926 -19.688 4.105 1 95.62 122 ALA A N 1
ATOM 969 C CA . ALA A 1 122 ? 3.322 -19.219 5.352 1 95.62 122 ALA A CA 1
ATOM 970 C C . ALA A 1 122 ? 4.34 -19.203 6.484 1 95.62 122 ALA A C 1
ATOM 972 O O . ALA A 1 122 ? 4.414 -18.234 7.254 1 95.62 122 ALA A O 1
ATOM 973 N N . GLN A 1 123 ? 5.109 -20.266 6.5 1 94.94 123 GLN A N 1
ATOM 974 C CA . GLN A 1 123 ? 6.129 -20.375 7.535 1 94.94 123 GLN A CA 1
ATOM 975 C C . GLN A 1 123 ? 7.234 -19.344 7.328 1 94.94 123 GLN A C 1
ATOM 977 O O . GLN A 1 123 ? 7.609 -18.625 8.258 1 94.94 123 GLN A O 1
ATOM 982 N N . LEU A 1 124 ? 7.684 -19.25 6.086 1 92.81 124 LEU A N 1
ATOM 983 C CA . LEU A 1 124 ? 8.766 -18.328 5.738 1 92.81 124 LEU A CA 1
ATOM 984 C C . LEU A 1 124 ? 8.391 -16.891 6.086 1 92.81 124 LEU A C 1
ATOM 986 O O . LEU A 1 124 ? 9.203 -16.156 6.629 1 92.81 124 LEU A O 1
ATOM 990 N N . THR A 1 125 ? 7.121 -16.453 5.844 1 95.81 125 THR A N 1
ATOM 991 C CA . THR A 1 125 ? 6.699 -15.07 5.965 1 95.81 125 THR A CA 1
ATOM 992 C C . THR A 1 125 ? 6.043 -14.82 7.32 1 95.81 125 THR A C 1
ATOM 994 O O . THR A 1 125 ? 5.605 -13.703 7.609 1 95.81 125 THR A O 1
ATOM 997 N N . GLU A 1 126 ? 5.941 -15.883 8.102 1 97.62 126 GLU A N 1
ATOM 998 C CA . GLU A 1 126 ? 5.293 -15.797 9.414 1 97.62 126 GLU A CA 1
ATOM 999 C C . GLU A 1 126 ? 3.861 -15.281 9.281 1 97.62 126 GLU A C 1
ATOM 1001 O O . GLU A 1 126 ? 3.418 -14.461 10.094 1 97.62 126 GLU A O 1
ATOM 1006 N N . ALA A 1 127 ? 3.178 -15.742 8.25 1 97.75 127 ALA A N 1
ATOM 1007 C CA . ALA A 1 127 ? 1.801 -15.328 7.996 1 97.75 127 ALA A CA 1
ATOM 1008 C C . ALA A 1 127 ? 0.868 -15.828 9.094 1 97.75 127 ALA A C 1
ATOM 1010 O O . ALA A 1 127 ? 1.003 -16.969 9.562 1 97.75 127 ALA A O 1
ATOM 1011 N N . LYS A 1 128 ? -0.034 -15.008 9.562 1 98.06 128 LYS A N 1
ATOM 1012 C CA . LYS A 1 128 ? -1.146 -15.43 10.406 1 98.06 128 LYS A CA 1
ATOM 1013 C C . LYS A 1 128 ? -2.25 -16.078 9.578 1 98.06 128 LYS A C 1
ATOM 1015 O O . LYS A 1 128 ? -2.955 -15.398 8.828 1 98.06 128 LYS A O 1
ATOM 1020 N N . THR A 1 129 ? -2.459 -17.359 9.797 1 97.31 129 THR A N 1
ATOM 1021 C CA . THR A 1 129 ? -3.312 -18.094 8.867 1 97.31 129 THR A CA 1
ATOM 1022 C C . THR A 1 129 ? -4.676 -18.375 9.484 1 97.31 129 THR A C 1
ATOM 1024 O O . THR A 1 129 ? -5.605 -18.797 8.797 1 97.31 129 THR A O 1
ATOM 1027 N N . ASP A 1 130 ? -4.797 -18.203 10.773 1 96.75 130 ASP A N 1
ATOM 1028 C CA . ASP A 1 130 ? -6.082 -18.391 11.438 1 96.75 130 ASP A CA 1
ATOM 1029 C C . ASP A 1 130 ? -6.965 -17.156 11.289 1 96.75 130 ASP A C 1
ATOM 1031 O O . ASP A 1 130 ? -7.188 -16.422 12.258 1 96.75 130 ASP A O 1
ATOM 1035 N N . LEU A 1 131 ? -7.469 -16.984 10.125 1 97.69 131 LEU A N 1
ATOM 1036 C CA . LEU A 1 131 ? -8.25 -15.797 9.797 1 97.69 131 LEU A CA 1
ATOM 1037 C C . LEU A 1 131 ? -9.727 -16.141 9.641 1 97.69 131 LEU A C 1
ATOM 1039 O O . LEU A 1 131 ? -10.062 -17.203 9.102 1 97.69 131 LEU A O 1
ATOM 1043 N N . THR A 1 132 ? -10.594 -15.305 10.141 1 97.56 132 THR A N 1
ATOM 1044 C CA . THR A 1 132 ? -12.016 -15.383 9.828 1 97.56 132 THR A CA 1
ATOM 1045 C C . THR A 1 132 ? -12.297 -14.773 8.453 1 97.56 132 THR A C 1
ATOM 1047 O O . THR A 1 132 ? -11.422 -14.156 7.848 1 97.56 132 THR A O 1
ATOM 1050 N N . ASP A 1 133 ? -13.5 -15.016 7.969 1 97.62 133 ASP A N 1
ATOM 1051 C CA . ASP A 1 133 ? -13.922 -14.367 6.727 1 97.62 133 ASP A CA 1
ATOM 1052 C C . ASP A 1 133 ? -13.805 -12.852 6.832 1 97.62 133 ASP A C 1
ATOM 1054 O O . ASP A 1 133 ? -13.375 -12.188 5.883 1 97.62 133 ASP A O 1
ATOM 1058 N N . GLU A 1 134 ? -14.164 -12.336 8.031 1 97.69 134 GLU A N 1
ATOM 1059 C CA . GLU A 1 134 ? -14.109 -10.891 8.25 1 97.69 134 GLU A CA 1
ATOM 1060 C C . GLU A 1 134 ? -12.68 -10.367 8.141 1 97.69 134 GLU A C 1
ATOM 1062 O O . GLU A 1 134 ? -12.453 -9.266 7.641 1 97.69 134 GLU A O 1
ATOM 1067 N N . ASP A 1 135 ? -11.766 -11.18 8.609 1 98.44 135 AS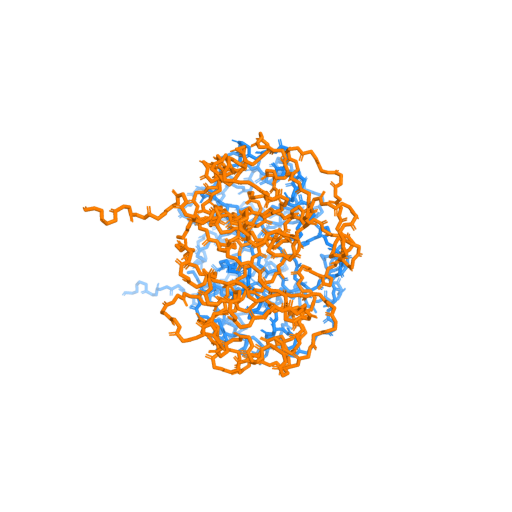P A N 1
ATOM 1068 C CA . ASP A 1 135 ? -10.359 -10.812 8.477 1 98.44 135 ASP A CA 1
ATOM 1069 C C . ASP A 1 135 ? -9.953 -10.734 7.004 1 98.44 135 ASP A C 1
ATOM 1071 O O . ASP A 1 135 ? -9.32 -9.766 6.582 1 98.44 135 ASP A O 1
ATOM 1075 N N . ILE A 1 136 ? -10.305 -11.758 6.234 1 98.69 136 ILE A N 1
ATOM 1076 C CA . ILE A 1 136 ? -9.914 -11.836 4.836 1 98.69 136 ILE A CA 1
ATOM 1077 C C . ILE A 1 136 ? -10.516 -10.672 4.062 1 98.69 136 ILE A C 1
ATOM 1079 O O . ILE A 1 136 ? -9.828 -10.016 3.275 1 98.69 136 ILE A O 1
ATOM 1083 N N . ILE A 1 137 ? -11.773 -10.414 4.34 1 98.5 137 ILE A N 1
ATOM 1084 C CA . ILE A 1 137 ? -12.477 -9.305 3.703 1 98.5 137 ILE A CA 1
ATOM 1085 C C . ILE A 1 137 ? -11.789 -7.984 4.062 1 98.5 137 ILE A C 1
ATOM 1087 O O . ILE A 1 137 ? -11.625 -7.113 3.205 1 98.5 137 ILE A O 1
ATOM 1091 N N . ALA A 1 138 ? -11.367 -7.82 5.301 1 98.5 138 ALA A N 1
ATOM 1092 C CA . ALA A 1 138 ? -10.688 -6.605 5.742 1 98.5 138 ALA A CA 1
ATOM 1093 C C . ALA A 1 138 ? -9.375 -6.41 4.988 1 98.5 138 ALA A C 1
ATOM 1095 O O . ALA A 1 138 ? -9.047 -5.293 4.582 1 98.5 138 ALA A O 1
ATOM 1096 N N . TYR A 1 139 ? -8.664 -7.492 4.785 1 98.75 139 TYR A N 1
ATOM 1097 C CA . TYR A 1 139 ? -7.426 -7.398 4.02 1 98.75 139 TYR A CA 1
ATOM 1098 C C . TYR A 1 139 ? -7.711 -7.027 2.568 1 98.75 139 TYR A C 1
ATOM 1100 O O . TYR A 1 139 ? -6.949 -6.281 1.949 1 98.75 139 TYR A O 1
ATOM 1108 N N . ALA A 1 140 ? -8.781 -7.582 2.021 1 98.81 140 ALA A N 1
ATOM 1109 C CA . ALA A 1 140 ? -9.156 -7.23 0.655 1 98.81 140 ALA A CA 1
ATOM 1110 C C . ALA A 1 140 ? -9.445 -5.738 0.532 1 98.81 140 ALA A C 1
ATOM 1112 O O . ALA A 1 140 ? -8.945 -5.074 -0.382 1 98.81 140 ALA A O 1
ATOM 1113 N N . ARG A 1 141 ? -10.203 -5.203 1.458 1 98.5 141 ARG A N 1
ATOM 1114 C CA . ARG A 1 141 ? -10.531 -3.783 1.465 1 98.5 141 ARG A CA 1
ATOM 1115 C C . ARG A 1 141 ? -9.281 -2.934 1.678 1 98.5 141 ARG A C 1
ATOM 1117 O O . ARG A 1 141 ? -9.133 -1.878 1.062 1 98.5 141 ARG A O 1
ATOM 1124 N N . LEU A 1 142 ? -8.398 -3.412 2.531 1 98.5 142 LEU A N 1
ATOM 1125 C CA . LEU A 1 142 ? -7.133 -2.73 2.775 1 98.5 142 LEU A CA 1
ATOM 1126 C C . LEU A 1 142 ? -6.301 -2.654 1.498 1 98.5 142 LEU A C 1
ATOM 1128 O O . LEU A 1 142 ? -5.824 -1.58 1.125 1 98.5 142 LEU A O 1
ATOM 1132 N N . ALA A 1 143 ? -6.203 -3.797 0.828 1 98.75 143 ALA A N 1
ATOM 1133 C CA . ALA A 1 143 ? -5.43 -3.877 -0.408 1 98.75 143 ALA A CA 1
ATOM 1134 C C . ALA A 1 143 ? -5.961 -2.898 -1.452 1 98.75 143 ALA A C 1
ATOM 1136 O O . ALA A 1 143 ? -5.184 -2.223 -2.131 1 98.75 143 ALA A O 1
ATOM 1137 N N . GLU A 1 144 ? -7.277 -2.762 -1.564 1 98.56 144 GLU A N 1
ATOM 1138 C CA . GLU A 1 144 ? -7.883 -1.956 -2.621 1 98.56 144 GLU A CA 1
ATOM 1139 C C . GLU A 1 144 ? -7.91 -0.478 -2.242 1 98.56 144 GLU A C 1
ATOM 1141 O O . GLU A 1 144 ? -7.539 0.381 -3.043 1 98.56 144 GLU A O 1
ATOM 1146 N N . ASN A 1 145 ? -8.203 -0.187 -0.985 1 97.81 145 ASN A N 1
ATOM 1147 C CA . ASN A 1 145 ? -8.602 1.183 -0.68 1 97.81 145 ASN A CA 1
ATOM 1148 C C . ASN A 1 145 ? -7.488 1.946 0.03 1 97.81 145 ASN A C 1
ATOM 1150 O O . ASN A 1 145 ? -7.477 3.18 0.031 1 97.81 145 ASN A O 1
ATOM 1154 N N . ILE A 1 146 ? -6.586 1.219 0.695 1 97.94 146 ILE A N 1
ATOM 1155 C CA . ILE A 1 146 ? -5.508 1.889 1.413 1 97.94 146 ILE A CA 1
ATOM 1156 C C . ILE A 1 146 ? -4.223 1.833 0.587 1 97.94 146 ILE A C 1
ATOM 1158 O O . ILE A 1 146 ? -3.693 2.869 0.18 1 97.94 146 ILE A O 1
ATOM 1162 N N . PHE A 1 147 ? -3.781 0.643 0.144 1 98.5 147 PHE A N 1
ATOM 1163 C CA . PHE A 1 147 ? -2.541 0.486 -0.607 1 98.5 147 PHE A CA 1
ATOM 1164 C C . PHE A 1 147 ? -2.783 0.681 -2.1 1 98.5 147 PHE A C 1
ATOM 1166 O O . PHE A 1 147 ? -1.863 1.025 -2.842 1 98.5 147 PHE A O 1
ATOM 1173 N N . ARG A 1 148 ? -4.012 0.319 -2.543 1 98.06 148 ARG A N 1
ATOM 1174 C CA . ARG A 1 148 ? -4.445 0.413 -3.934 1 98.06 148 ARG A CA 1
ATOM 1175 C C . ARG A 1 148 ? -3.652 -0.542 -4.82 1 98.06 148 ARG A C 1
ATOM 1177 O O . ARG A 1 148 ? -3.15 -0.147 -5.875 1 98.06 148 ARG A O 1
ATOM 1184 N N . LEU A 1 149 ? -3.508 -1.723 -4.297 1 98.75 149 LEU A N 1
ATOM 1185 C CA . LEU A 1 149 ? -2.811 -2.785 -5.016 1 98.75 149 LEU A CA 1
ATOM 1186 C C . LEU A 1 149 ? -3.631 -3.262 -6.211 1 98.75 149 LEU A C 1
ATOM 1188 O O . LEU A 1 149 ? -4.852 -3.408 -6.113 1 98.75 149 LEU A O 1
ATOM 1192 N N . PRO A 1 150 ? -2.971 -3.539 -7.336 1 98.56 150 PRO A N 1
ATOM 1193 C CA . PRO A 1 150 ? -3.703 -3.967 -8.531 1 98.56 150 PRO A CA 1
ATOM 1194 C C . PRO A 1 150 ? -4.285 -5.375 -8.391 1 98.56 150 PRO A C 1
ATOM 1196 O O . PRO A 1 150 ? -5.305 -5.688 -9.016 1 98.56 150 PRO A O 1
ATOM 1199 N N . ILE A 1 151 ? -3.621 -6.199 -7.605 1 98.88 151 ILE A N 1
ATOM 1200 C CA . ILE A 1 151 ? -4.047 -7.586 -7.453 1 98.88 151 ILE A CA 1
ATOM 1201 C C . ILE A 1 151 ? -4.16 -7.93 -5.969 1 98.88 151 ILE A C 1
ATOM 1203 O O . ILE A 1 151 ? -3.303 -7.543 -5.168 1 98.88 151 ILE A O 1
ATOM 1207 N N . PHE A 1 152 ? -5.27 -8.484 -5.555 1 98.88 152 PHE A N 1
ATOM 1208 C CA . PHE A 1 152 ? -5.434 -9.164 -4.277 1 98.88 152 PHE A CA 1
ATOM 1209 C C . PHE A 1 152 ? -5.477 -10.68 -4.477 1 98.88 152 PHE A C 1
ATOM 1211 O O . PHE A 1 152 ? -6.34 -11.195 -5.188 1 98.88 152 PHE A O 1
ATOM 1218 N N . TYR A 1 153 ? -4.512 -11.383 -3.896 1 98.75 153 TYR A N 1
ATOM 1219 C CA . TYR A 1 153 ? -4.297 -12.805 -4.152 1 98.75 153 TYR A CA 1
ATOM 1220 C C . TYR A 1 153 ? -4.527 -13.625 -2.889 1 98.75 153 TYR A C 1
ATOM 1222 O O . TYR A 1 153 ? -3.719 -13.594 -1.959 1 98.75 153 TYR A O 1
ATOM 1230 N N . VAL A 1 154 ? -5.625 -14.32 -2.84 1 98.44 154 VAL A N 1
ATOM 1231 C CA . VAL A 1 154 ? -5.883 -15.305 -1.79 1 98.44 154 VAL A CA 1
ATOM 1232 C C . VAL A 1 154 ? -5.188 -16.625 -2.133 1 98.44 154 VAL A C 1
ATOM 1234 O O . VAL A 1 154 ? -5.555 -17.281 -3.102 1 98.44 154 VAL A O 1
ATOM 1237 N N . GLU A 1 155 ? -4.246 -16.953 -1.312 1 94.88 155 GLU A N 1
ATOM 1238 C CA . GLU A 1 155 ? -3.363 -18.062 -1.634 1 94.88 155 GLU A CA 1
ATOM 1239 C C . GLU A 1 155 ? -3.469 -19.172 -0.588 1 94.88 155 GLU A C 1
ATOM 1241 O O . GLU A 1 155 ? -3.123 -18.969 0.577 1 94.88 155 GLU A O 1
ATOM 1246 N N . TYR A 1 156 ? -3.896 -20.391 -0.977 1 92.06 156 TYR A N 1
ATOM 1247 C CA . TYR A 1 156 ? -4.031 -21.531 -0.066 1 92.06 156 TYR A CA 1
ATOM 1248 C C . TYR A 1 156 ? -2.928 -22.547 -0.301 1 92.06 156 TYR A C 1
ATOM 1250 O O . TYR A 1 156 ? -2.93 -23.625 0.306 1 92.06 156 TYR A O 1
ATOM 1258 N N . SER A 1 157 ? -1.952 -22.25 -1.086 1 79.56 157 SER A N 1
ATOM 1259 C CA . SER A 1 157 ? -0.706 -22.984 -1.305 1 79.56 157 SER A CA 1
ATOM 1260 C C . SER A 1 157 ? -0.926 -24.484 -1.243 1 79.56 157 SER A C 1
ATOM 1262 O O . SER A 1 157 ? -0.218 -25.203 -0.524 1 79.56 157 SER A O 1
ATOM 1264 N N . GLY A 1 158 ? -1.812 -25.078 -1.952 1 82.69 158 GLY A N 1
ATOM 1265 C CA . GLY A 1 158 ? -1.93 -26.516 -2.094 1 82.69 158 GLY A CA 1
ATOM 1266 C C . GLY A 1 158 ? -3.176 -27.078 -1.438 1 82.69 158 GLY A C 1
ATOM 1267 O O . GLY A 1 158 ? -3.516 -28.25 -1.64 1 82.69 158 GLY A O 1
ATOM 1268 N N . MET A 1 159 ? -3.844 -26.25 -0.679 1 92.44 159 MET A N 1
ATOM 1269 C CA . MET A 1 159 ? -5.113 -26.609 -0.053 1 92.44 159 MET A CA 1
ATOM 1270 C C . MET A 1 159 ? -6.273 -25.875 -0.712 1 92.44 159 MET A C 1
ATOM 1272 O O . MET A 1 159 ? -6.164 -24.688 -1.025 1 92.44 159 MET A O 1
ATOM 1276 N N . TYR A 1 160 ? -7.363 -26.656 -0.894 1 96.81 160 TYR A N 1
ATOM 1277 C CA . TYR A 1 160 ? -8.539 -26.016 -1.474 1 96.81 160 TYR A CA 1
ATOM 1278 C C . TYR A 1 160 ? -9.227 -25.125 -0.456 1 96.81 160 TYR A C 1
ATOM 1280 O O . TYR A 1 160 ? -9.477 -25.531 0.677 1 96.81 160 TYR A O 1
ATOM 1288 N N . GLY A 1 161 ? -9.484 -23.938 -0.808 1 96.12 161 GLY A N 1
ATOM 1289 C CA . GLY A 1 161 ? -10.055 -22.953 0.105 1 96.12 161 GLY A CA 1
ATOM 1290 C C . GLY A 1 161 ? -11.562 -23.031 0.195 1 96.12 161 GLY A C 1
ATOM 1291 O O . GLY A 1 161 ? -12.195 -23.812 -0.525 1 96.12 161 GLY A O 1
ATOM 1292 N N . ASP A 1 162 ? -12.117 -22.281 1.103 1 96.19 162 ASP A N 1
ATOM 1293 C CA . ASP A 1 162 ? -13.562 -22.203 1.267 1 96.19 162 ASP A CA 1
ATOM 1294 C C . ASP A 1 162 ? -14.188 -21.297 0.207 1 96.19 162 ASP A C 1
ATOM 1296 O O . ASP A 1 162 ? -13.961 -20.094 0.205 1 96.19 162 ASP A O 1
ATOM 1300 N N . PRO A 1 163 ? -15.023 -21.906 -0.708 1 97.62 163 PRO A N 1
ATOM 1301 C CA . PRO A 1 163 ? -15.633 -21.094 -1.764 1 97.62 163 PRO A CA 1
ATOM 1302 C C . PRO A 1 163 ? -16.453 -19.922 -1.213 1 97.62 163 PRO A C 1
ATOM 1304 O O . PRO A 1 163 ? -16.531 -18.875 -1.842 1 97.62 163 PRO A O 1
ATOM 1307 N N . GLU A 1 164 ? -17.031 -20.125 -0.039 1 97.88 164 GLU A N 1
ATOM 1308 C CA . GLU A 1 164 ? -17.828 -19.062 0.556 1 97.88 164 GLU A CA 1
ATOM 1309 C C . GLU A 1 164 ? -16.969 -17.859 0.91 1 97.88 164 GLU A C 1
ATOM 1311 O O . GLU A 1 164 ? -17.375 -16.703 0.697 1 97.88 164 GLU A O 1
ATOM 1316 N N . ALA A 1 165 ? -15.805 -18.078 1.415 1 97.44 165 ALA A N 1
ATOM 1317 C CA . ALA A 1 165 ? -14.867 -17 1.695 1 97.44 165 ALA A CA 1
ATOM 1318 C C . ALA A 1 165 ? -14.469 -16.266 0.412 1 97.44 165 ALA A C 1
ATOM 1320 O O . ALA A 1 165 ? -14.414 -15.039 0.376 1 97.44 165 ALA A O 1
ATOM 1321 N N . VAL A 1 166 ? -14.211 -17.031 -0.603 1 98.31 166 VAL A N 1
ATOM 1322 C CA . VAL A 1 166 ? -13.82 -16.484 -1.895 1 98.31 166 VAL A CA 1
ATOM 1323 C C . VAL A 1 166 ? -14.953 -15.641 -2.469 1 98.31 166 VAL A C 1
ATOM 1325 O O . VAL A 1 166 ? -14.719 -14.539 -2.975 1 98.31 166 VAL A O 1
ATOM 1328 N N . ARG A 1 167 ? -16.156 -16.141 -2.369 1 98.62 167 ARG A N 1
ATOM 1329 C CA . ARG A 1 167 ? -17.312 -15.391 -2.816 1 98.62 167 ARG A CA 1
ATOM 1330 C C . ARG A 1 167 ? -17.406 -14.047 -2.088 1 98.62 167 ARG A C 1
ATOM 1332 O O . ARG A 1 167 ? -17.609 -13.008 -2.717 1 98.62 167 ARG A O 1
ATOM 1339 N N . LYS A 1 168 ? -17.312 -14.086 -0.789 1 98.31 168 LYS A N 1
ATOM 1340 C CA . LYS A 1 168 ? -17.438 -12.875 0.017 1 98.31 168 LYS A CA 1
ATOM 1341 C C . LYS A 1 168 ? -16.375 -11.852 -0.359 1 98.31 168 LYS A C 1
ATOM 1343 O O . LYS A 1 168 ? -16.641 -10.656 -0.442 1 98.31 168 LYS A O 1
ATOM 1348 N N . VAL A 1 169 ? -15.141 -12.273 -0.586 1 98.5 169 VAL A N 1
ATOM 1349 C CA . VAL A 1 169 ? -14.062 -11.391 -1.002 1 98.5 169 VAL A CA 1
ATOM 1350 C C . VAL A 1 169 ? -14.406 -10.734 -2.336 1 98.5 169 VAL A C 1
ATOM 1352 O O . VAL A 1 169 ? -14.227 -9.531 -2.51 1 98.5 169 VAL A O 1
ATOM 1355 N N . SER A 1 170 ? -14.961 -11.539 -3.291 1 98.56 170 SER A N 1
ATOM 1356 C CA . SER A 1 170 ? -15.281 -11.031 -4.621 1 98.56 170 SER A CA 1
ATOM 1357 C C . SER A 1 170 ? -16.312 -9.906 -4.547 1 98.56 170 SER A C 1
ATOM 1359 O O . SER A 1 170 ? -16.328 -9.023 -5.406 1 98.56 170 SER A O 1
ATOM 1361 N N . GLU A 1 171 ? -17.078 -9.852 -3.51 1 98 171 GLU A N 1
ATOM 1362 C CA . GLU A 1 171 ? -18.172 -8.891 -3.379 1 98 171 GLU A CA 1
ATOM 1363 C C . GLU A 1 171 ? -17.641 -7.531 -2.92 1 98 171 GLU A C 1
ATOM 1365 O O . GLU A 1 171 ? -18.344 -6.52 -3.045 1 98 171 GLU A O 1
ATOM 1370 N N . VAL A 1 172 ? -16.438 -7.488 -2.436 1 97.75 172 VAL A N 1
ATOM 1371 C CA . VAL A 1 172 ? -15.992 -6.227 -1.852 1 97.75 172 VAL A CA 1
ATOM 1372 C C . VAL A 1 172 ? -14.883 -5.617 -2.709 1 97.75 172 VAL A C 1
ATOM 1374 O O . VAL A 1 172 ? -14.391 -4.527 -2.408 1 97.75 172 VAL A O 1
ATOM 1377 N N . LEU A 1 173 ? -14.445 -6.309 -3.725 1 98.06 1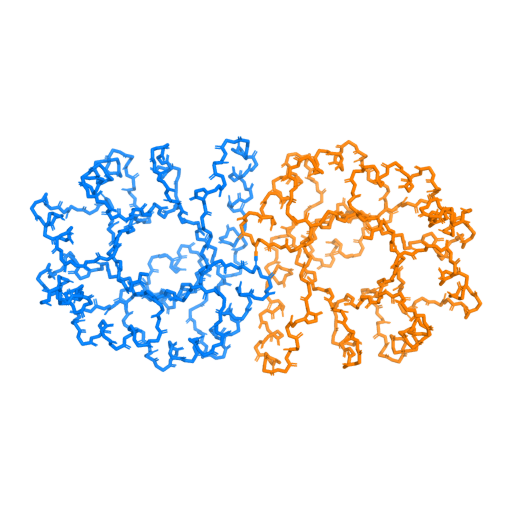73 LEU A N 1
ATOM 1378 C CA . LEU A 1 173 ? -13.438 -5.793 -4.641 1 98.06 173 LEU A CA 1
ATOM 1379 C C . LEU A 1 173 ? -14.07 -5.305 -5.934 1 98.06 173 LEU A C 1
ATOM 1381 O O . LEU A 1 173 ? -14.906 -5.996 -6.52 1 98.06 173 LEU A O 1
ATOM 1385 N N . SER A 1 174 ? -13.727 -4.129 -6.355 1 96.25 174 SER A N 1
ATOM 1386 C CA . SER A 1 174 ? -14.281 -3.559 -7.578 1 96.25 174 SER A CA 1
ATOM 1387 C C . SER A 1 174 ? -13.188 -3.156 -8.555 1 96.25 174 SER A C 1
ATOM 1389 O O . SER A 1 174 ? -13.352 -3.271 -9.773 1 96.25 174 SER A O 1
ATOM 1391 N N . ASP A 1 175 ? -12.055 -2.699 -8.039 1 97.12 175 ASP A N 1
ATOM 1392 C CA . ASP A 1 175 ? -10.992 -2.16 -8.883 1 97.12 175 ASP A CA 1
ATOM 1393 C C . ASP A 1 175 ? -9.781 -3.094 -8.906 1 97.12 175 ASP A C 1
ATOM 1395 O O . ASP A 1 175 ? -9.148 -3.275 -9.945 1 97.12 175 ASP A O 1
ATOM 1399 N N . THR A 1 176 ? -9.484 -3.689 -7.793 1 98.56 176 THR A N 1
ATOM 1400 C CA . THR A 1 176 ? -8.391 -4.637 -7.637 1 98.56 176 THR A CA 1
ATOM 1401 C C . THR A 1 176 ? -8.758 -5.992 -8.234 1 98.56 176 THR A C 1
ATOM 1403 O O . THR A 1 176 ? -9.844 -6.512 -7.984 1 98.56 176 THR A O 1
ATOM 1406 N N . GLU A 1 177 ? -7.887 -6.566 -9.078 1 98.81 177 GLU A N 1
ATOM 1407 C CA . GLU A 1 177 ? -8.109 -7.902 -9.617 1 98.81 177 GLU A CA 1
ATOM 1408 C C . GLU A 1 177 ? -8.016 -8.961 -8.516 1 98.81 177 GLU A C 1
ATOM 1410 O O . GLU A 1 177 ? -7.035 -9.008 -7.773 1 98.81 177 GLU A O 1
ATOM 1415 N N . PHE A 1 178 ? -9.039 -9.789 -8.484 1 98.88 178 PHE A N 1
ATOM 1416 C CA . PHE A 1 178 ? -9.078 -10.828 -7.461 1 98.88 178 PHE A CA 1
ATOM 1417 C C . PHE A 1 178 ? -8.523 -12.141 -8.008 1 98.88 178 PHE A C 1
ATOM 1419 O O . PHE A 1 178 ? -9.141 -12.766 -8.875 1 98.88 178 PHE A O 1
ATOM 1426 N N . TRP A 1 179 ? -7.336 -12.617 -7.426 1 98.88 179 TRP A N 1
ATOM 1427 C CA . TRP A 1 179 ? -6.719 -13.891 -7.789 1 98.88 179 TRP A CA 1
ATOM 1428 C C . TRP A 1 179 ? -6.891 -14.914 -6.68 1 98.88 179 TRP A C 1
ATOM 1430 O O . TRP A 1 179 ? -6.754 -14.594 -5.496 1 98.88 179 TRP A O 1
ATOM 1440 N N . TYR A 1 180 ? -7.297 -16.047 -7.102 1 98.62 180 TYR A N 1
ATOM 1441 C CA . TYR A 1 180 ? -7.383 -17.172 -6.176 1 98.62 180 TYR A CA 1
ATOM 1442 C C . TYR A 1 180 ? -6.457 -18.297 -6.605 1 98.62 180 TYR A C 1
ATOM 1444 O O . TYR A 1 180 ? -6.43 -18.672 -7.777 1 98.62 180 TYR A O 1
ATOM 1452 N N . GLY A 1 181 ? -5.676 -18.766 -5.652 1 97 181 GLY A N 1
ATOM 1453 C CA . GLY A 1 181 ? -4.883 -19.969 -5.863 1 97 181 GLY A CA 1
ATOM 1454 C C . GLY A 1 181 ? -4.898 -20.906 -4.668 1 97 181 GLY A C 1
ATOM 1455 O O . GLY A 1 181 ? -5.012 -20.453 -3.525 1 97 181 GLY A O 1
ATOM 1456 N N . GLY A 1 182 ? -4.863 -22.172 -5.043 1 91.81 182 GLY A N 1
ATOM 1457 C CA . GLY A 1 182 ? -4.738 -23.156 -3.986 1 91.81 182 GLY A CA 1
ATOM 1458 C C . GLY A 1 182 ? -5.629 -24.375 -4.195 1 91.81 182 GLY A C 1
ATOM 1459 O O . GLY A 1 182 ? -6.855 -24.25 -4.164 1 91.81 182 GLY A O 1
ATOM 1460 N N . GLY A 1 183 ? -5.055 -25.453 -4.344 1 93.44 183 GLY A N 1
ATOM 1461 C CA . GLY A 1 183 ? -5.66 -26.75 -4.172 1 93.44 183 GLY A CA 1
ATOM 1462 C C . GLY A 1 183 ? -6.637 -27.109 -5.281 1 93.44 183 GLY A C 1
ATOM 1463 O O . GLY A 1 183 ? -7.469 -28 -5.117 1 93.44 183 GLY A O 1
ATOM 1464 N N . ILE A 1 184 ? -6.652 -26.391 -6.344 1 97.31 184 ILE A N 1
ATOM 1465 C CA . ILE A 1 184 ? -7.516 -26.766 -7.461 1 97.31 184 ILE A CA 1
ATOM 1466 C C . ILE A 1 184 ? -6.992 -28.031 -8.125 1 97.31 184 ILE A C 1
ATOM 1468 O O . ILE A 1 184 ? -5.863 -28.062 -8.625 1 97.31 184 ILE A O 1
ATOM 1472 N N . ARG A 1 185 ? -7.883 -29.062 -8.219 1 96.56 185 ARG A N 1
ATOM 1473 C CA . ARG A 1 185 ? -7.41 -30.359 -8.719 1 96.56 185 ARG A CA 1
ATOM 1474 C C . ARG A 1 185 ? -8.344 -30.906 -9.797 1 96.56 185 ARG A C 1
ATOM 1476 O O . ARG A 1 185 ? -8.125 -32 -10.32 1 96.56 185 ARG A O 1
ATOM 1483 N N . SER A 1 186 ? -9.406 -30.188 -10.039 1 96.94 186 SER A N 1
ATOM 1484 C CA . SER A 1 186 ? -10.375 -30.641 -11.031 1 96.94 186 SER A CA 1
ATOM 1485 C C . SER A 1 186 ? -10.984 -29.469 -11.789 1 96.94 186 SER A C 1
ATOM 1487 O O . SER A 1 186 ? -10.875 -28.328 -11.359 1 96.94 186 SER A O 1
ATOM 1489 N N . LYS A 1 187 ? -11.602 -29.797 -12.891 1 97.31 187 LYS A N 1
ATOM 1490 C CA . LYS A 1 187 ? -12.281 -28.766 -13.68 1 97.31 187 LYS A CA 1
ATOM 1491 C C . LYS A 1 187 ? -13.469 -28.188 -12.914 1 97.31 187 LYS A C 1
ATOM 1493 O O . LYS A 1 187 ? -13.789 -27.016 -13.055 1 97.31 187 LYS A O 1
ATOM 1498 N N . GLU A 1 188 ? -14.156 -29.062 -12.07 1 97.88 188 GLU A N 1
ATOM 1499 C CA . GLU A 1 188 ? -15.281 -28.594 -11.266 1 97.88 188 GLU A CA 1
ATOM 1500 C C . GLU A 1 188 ? -14.828 -27.562 -10.242 1 97.88 188 GLU A C 1
ATOM 1502 O O . GLU A 1 188 ? -15.477 -26.516 -10.062 1 97.88 188 GLU A O 1
ATOM 1507 N N . GLN A 1 189 ? -13.711 -27.859 -9.617 1 98 189 GLN A N 1
ATOM 1508 C CA . GLN A 1 189 ? -13.156 -26.922 -8.641 1 98 189 GLN A CA 1
ATOM 1509 C C . GLN A 1 189 ? -12.703 -25.641 -9.312 1 98 189 GLN A C 1
ATOM 1511 O O . GLN A 1 189 ? -12.898 -24.547 -8.766 1 98 189 GLN A O 1
ATOM 1516 N N . ALA A 1 190 ? -12.078 -25.766 -10.477 1 98.19 190 ALA A N 1
ATOM 1517 C CA . ALA A 1 190 ? -11.68 -24.594 -11.25 1 98.19 190 ALA A CA 1
ATOM 1518 C C . ALA A 1 190 ? -12.891 -23.719 -11.586 1 98.19 190 ALA A C 1
ATOM 1520 O O . ALA A 1 190 ? -12.875 -22.5 -11.352 1 98.19 190 ALA A O 1
ATOM 1521 N N . ALA A 1 191 ? -13.93 -24.344 -12.055 1 97.88 191 ALA A N 1
ATOM 1522 C CA . ALA A 1 191 ? -15.148 -23.625 -12.422 1 97.88 191 ALA A CA 1
ATOM 1523 C C . ALA A 1 191 ? -15.773 -22.953 -11.203 1 97.88 191 ALA A C 1
ATOM 1525 O O . ALA A 1 191 ? -16.266 -21.828 -11.281 1 97.88 191 ALA A O 1
ATOM 1526 N N . GLU A 1 192 ? -15.766 -23.672 -10.125 1 98.19 192 GLU A N 1
ATOM 1527 C CA . GLU A 1 192 ? -16.375 -23.156 -8.898 1 98.19 192 GLU A CA 1
ATOM 1528 C C . GLU A 1 192 ? -15.695 -21.875 -8.445 1 98.19 192 GLU A C 1
ATOM 1530 O O . GLU A 1 192 ? -16.359 -20.859 -8.227 1 98.19 192 GLU A O 1
ATOM 1535 N N . MET A 1 193 ? -14.391 -21.875 -8.352 1 98.38 193 MET A N 1
ATOM 1536 C CA . MET A 1 193 ? -13.664 -20.719 -7.844 1 98.38 193 MET A CA 1
ATOM 1537 C C . MET A 1 193 ? -13.656 -19.594 -8.875 1 98.38 193 MET A C 1
ATOM 1539 O O . MET A 1 193 ? -13.664 -18.406 -8.508 1 98.38 193 MET A O 1
ATOM 1543 N N . ALA A 1 194 ? -13.734 -19.953 -10.141 1 98.12 194 ALA A N 1
ATOM 1544 C CA . ALA A 1 194 ? -13.703 -18.969 -11.219 1 98.12 194 ALA A CA 1
ATOM 1545 C C . ALA A 1 194 ? -15 -18.156 -11.258 1 98.12 194 ALA A C 1
ATOM 1547 O O . ALA A 1 194 ? -15.07 -17.109 -11.906 1 98.12 194 ALA A O 1
ATOM 1548 N N . LYS A 1 195 ? -16.031 -18.641 -10.602 1 97.81 195 LYS A N 1
ATOM 1549 C CA . LYS A 1 195 ? -17.266 -17.875 -10.492 1 97.81 195 LYS A CA 1
ATOM 1550 C C . LYS A 1 195 ? -17.047 -16.594 -9.703 1 97.81 195 LYS A C 1
ATOM 1552 O O . LYS A 1 195 ? -17.766 -15.609 -9.891 1 97.81 195 LYS A O 1
ATOM 1557 N N . TYR A 1 196 ? -16.047 -16.656 -8.859 1 98.31 196 TYR A N 1
ATOM 1558 C CA . TYR A 1 196 ? -15.867 -15.547 -7.914 1 98.31 196 TYR A CA 1
ATOM 1559 C C . TYR A 1 196 ? -14.555 -14.82 -8.164 1 98.31 196 TYR A C 1
ATOM 1561 O O . TYR A 1 196 ? -14.531 -13.586 -8.242 1 98.31 196 TYR A O 1
ATOM 1569 N N . ALA A 1 197 ? -13.492 -15.5 -8.328 1 98.5 197 ALA A N 1
ATOM 1570 C CA . ALA A 1 197 ? -12.195 -14.883 -8.594 1 98.5 197 ALA A CA 1
ATOM 1571 C C . ALA A 1 197 ? -12.086 -14.422 -10.039 1 98.5 197 ALA A C 1
ATOM 1573 O O . ALA A 1 197 ? -12.594 -15.094 -10.945 1 98.5 197 ALA A O 1
ATOM 1574 N N . ASP A 1 198 ? -11.469 -13.297 -10.281 1 98.5 198 ASP A N 1
ATOM 1575 C CA . ASP A 1 198 ? -11.211 -12.852 -11.648 1 98.5 198 ASP A CA 1
ATOM 1576 C C . ASP A 1 198 ? -10.25 -13.805 -12.359 1 98.5 198 ASP A C 1
ATOM 1578 O O . ASP A 1 198 ? -10.367 -14.023 -13.57 1 98.5 198 ASP A O 1
ATOM 1582 N N . THR A 1 199 ? -9.289 -14.336 -11.633 1 98.62 199 THR A N 1
ATOM 1583 C CA . THR A 1 199 ? -8.289 -15.273 -12.148 1 98.62 199 THR A CA 1
ATOM 1584 C C . THR A 1 199 ? -8.031 -16.391 -11.148 1 98.62 199 THR A C 1
ATOM 1586 O O . THR A 1 199 ? -7.906 -16.141 -9.945 1 98.62 199 THR A O 1
ATOM 1589 N N . ILE A 1 200 ? -8.039 -17.578 -11.609 1 98.56 200 ILE A N 1
ATOM 1590 C CA . ILE A 1 200 ? -7.629 -18.688 -10.766 1 98.56 200 ILE A CA 1
ATOM 1591 C C . ILE A 1 200 ? -6.23 -19.156 -11.164 1 98.56 200 ILE A C 1
ATOM 1593 O O . ILE A 1 200 ? -5.875 -19.125 -12.344 1 98.56 200 ILE A O 1
ATOM 1597 N N . ILE A 1 201 ? -5.461 -19.562 -10.172 1 98.31 201 ILE A N 1
ATOM 1598 C CA . ILE A 1 201 ? -4.086 -20.016 -10.367 1 98.31 201 ILE A CA 1
ATOM 1599 C C . ILE A 1 201 ? -3.984 -21.5 -10.055 1 98.31 201 ILE A C 1
ATOM 1601 O O . ILE A 1 201 ? -4.344 -21.938 -8.953 1 98.31 201 ILE A O 1
ATOM 1605 N N . VAL A 1 202 ? -3.521 -22.266 -10.992 1 97.88 202 VAL A N 1
ATOM 1606 C CA . VAL A 1 202 ? -3.344 -23.719 -10.836 1 97.88 202 VAL A CA 1
ATOM 1607 C C . VAL A 1 202 ? -1.857 -24.062 -10.875 1 97.88 202 VAL A C 1
ATOM 1609 O O . VAL A 1 202 ? -1.151 -23.688 -11.812 1 97.88 202 VAL A O 1
ATOM 1612 N N . GLY A 1 203 ? -1.364 -24.781 -9.859 1 95.56 203 GLY A N 1
ATOM 1613 C CA . GLY A 1 203 ? 0.065 -25.047 -9.773 1 95.56 203 GLY A CA 1
ATOM 1614 C C . GLY A 1 203 ? 0.391 -26.469 -9.398 1 95.56 203 GLY A C 1
ATOM 1615 O O . GLY A 1 203 ? 0.676 -27.297 -10.273 1 95.56 203 GLY A O 1
ATOM 1616 N N . ASN A 1 204 ? 0.009 -27 -8.242 1 93.38 204 ASN A N 1
ATOM 1617 C CA . ASN A 1 204 ? 0.454 -28.266 -7.648 1 93.38 204 ASN A CA 1
ATOM 1618 C C . ASN A 1 204 ? 0.032 -29.453 -8.5 1 93.38 204 ASN A C 1
ATOM 1620 O O . ASN A 1 204 ? 0.817 -30.391 -8.703 1 93.38 204 ASN A O 1
ATOM 1624 N N . ILE A 1 205 ? -1.136 -29.453 -8.992 1 96.25 205 ILE A N 1
ATOM 1625 C CA . ILE A 1 205 ? -1.699 -30.625 -9.672 1 96.25 205 ILE A CA 1
ATOM 1626 C C . ILE A 1 205 ? -0.934 -30.875 -10.969 1 96.25 205 ILE A C 1
ATOM 1628 O O . ILE A 1 205 ? -0.964 -32 -11.5 1 96.25 205 ILE A O 1
ATOM 1632 N N . ILE A 1 206 ? -0.233 -29.828 -11.469 1 97.06 206 ILE A N 1
ATOM 1633 C CA . ILE A 1 206 ? 0.556 -29.969 -12.688 1 97.06 206 ILE A CA 1
ATOM 1634 C C . ILE A 1 206 ? 1.584 -31.078 -12.523 1 97.06 206 ILE A C 1
ATOM 1636 O O . ILE A 1 206 ? 1.831 -31.859 -13.453 1 97.06 206 ILE A O 1
ATOM 1640 N N . TYR A 1 207 ? 2.115 -31.25 -11.281 1 94.88 207 TYR A N 1
ATOM 1641 C CA . TYR A 1 207 ? 3.215 -32.156 -11.016 1 94.88 207 TYR A CA 1
ATOM 1642 C C . TYR A 1 207 ? 2.693 -33.5 -10.492 1 94.88 207 TYR A C 1
ATOM 1644 O O . TYR A 1 207 ? 3.457 -34.469 -10.344 1 94.88 207 TYR A O 1
ATOM 1652 N N . GLU A 1 208 ? 1.455 -33.594 -10.219 1 95 208 GLU A N 1
ATOM 1653 C CA . GLU A 1 208 ? 0.829 -34.781 -9.695 1 95 208 GLU A CA 1
ATOM 1654 C C . GLU A 1 208 ? 0.047 -35.531 -10.789 1 95 208 GLU A C 1
ATOM 1656 O O . GLU A 1 208 ? 0.115 -36.75 -10.891 1 95 208 GLU A O 1
ATOM 1661 N N . ASP A 1 209 ? -0.689 -34.781 -11.523 1 97.19 209 ASP A N 1
ATOM 1662 C CA . ASP A 1 209 ? -1.553 -35.281 -12.578 1 97.19 209 ASP A CA 1
ATOM 1663 C C . ASP A 1 209 ? -1.752 -34.25 -13.68 1 97.19 209 ASP A C 1
ATOM 1665 O O . ASP A 1 209 ? -2.697 -33.469 -13.633 1 97.19 209 ASP A O 1
ATOM 1669 N N . LEU A 1 210 ? -0.909 -34.312 -14.75 1 97.69 210 LEU A N 1
ATOM 1670 C CA . LEU A 1 210 ? -0.89 -33.312 -15.805 1 97.69 210 LEU A CA 1
ATOM 1671 C C . LEU A 1 210 ? -2.234 -33.25 -16.531 1 97.69 210 LEU A C 1
ATOM 1673 O O . LEU A 1 210 ? -2.725 -32.156 -16.844 1 97.69 210 LEU A O 1
ATOM 1677 N N . GLU A 1 211 ? -2.84 -34.406 -16.766 1 97.5 211 GLU A N 1
ATOM 1678 C CA . GLU A 1 211 ? -4.105 -34.438 -17.484 1 97.5 211 GLU A CA 1
ATOM 1679 C C . GLU A 1 211 ? -5.199 -33.688 -16.734 1 97.5 211 GLU A C 1
ATOM 1681 O O . GLU A 1 211 ? -5.977 -32.938 -17.328 1 97.5 211 GLU A O 1
ATOM 1686 N N . LYS A 1 212 ? -5.258 -33.875 -15.469 1 97.88 212 LYS A N 1
ATOM 1687 C CA . LYS A 1 212 ? -6.234 -33.156 -14.656 1 97.88 212 LYS A CA 1
ATOM 1688 C C . LYS A 1 212 ? -5.941 -31.672 -14.648 1 97.88 212 LYS A C 1
ATOM 1690 O O . LYS A 1 212 ? -6.867 -30.844 -14.656 1 97.88 212 LYS A O 1
ATOM 1695 N N . ALA A 1 213 ? -4.664 -31.328 -14.594 1 98.06 213 ALA A N 1
ATOM 1696 C CA . ALA A 1 213 ? -4.285 -29.922 -14.664 1 98.06 213 ALA A CA 1
ATOM 1697 C C . ALA A 1 213 ? -4.789 -29.281 -15.953 1 98.06 213 ALA A C 1
ATOM 1699 O O . ALA A 1 213 ? -5.367 -28.203 -15.938 1 98.06 213 ALA A O 1
ATOM 1700 N N . LEU A 1 214 ? -4.629 -30 -17.047 1 98.12 214 LEU A N 1
ATOM 1701 C CA . LEU A 1 214 ? -5.035 -29.484 -18.359 1 98.12 214 LEU A CA 1
ATOM 1702 C C . LEU A 1 214 ? -6.543 -29.25 -18.406 1 98.12 214 LEU A C 1
ATOM 1704 O O . LEU A 1 214 ? -7.004 -28.281 -19 1 98.12 214 LEU A O 1
ATOM 1708 N N . GLU A 1 215 ? -7.266 -30.078 -17.703 1 97.75 215 GLU A N 1
ATOM 1709 C CA . GLU A 1 215 ? -8.719 -29.969 -17.688 1 97.75 215 GLU A CA 1
ATOM 1710 C C . GLU A 1 215 ? -9.172 -2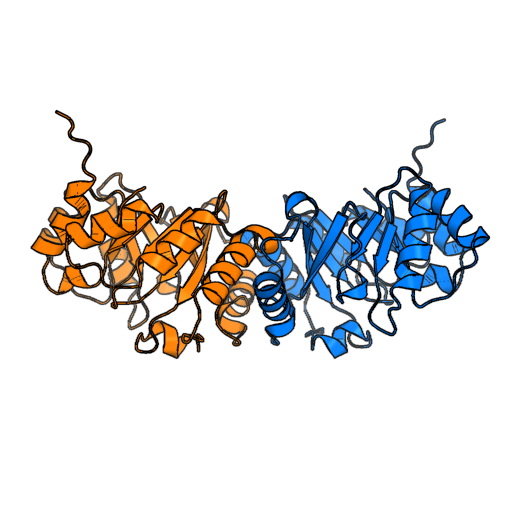8.672 -17.016 1 97.75 215 GLU A C 1
ATOM 1712 O O . GLU A 1 215 ? -10.242 -28.141 -17.328 1 97.75 215 GLU A O 1
ATOM 1717 N N . THR A 1 216 ? -8.414 -28.172 -16.125 1 98.12 216 THR A N 1
ATOM 1718 C CA . THR A 1 216 ? -8.789 -26.969 -15.406 1 98.12 216 THR A CA 1
ATOM 1719 C C . THR A 1 216 ? -8.758 -25.75 -16.344 1 98.12 216 THR A C 1
ATOM 1721 O O . THR A 1 216 ? -9.438 -24.75 -16.094 1 98.12 216 THR A O 1
ATOM 1724 N N . ALA A 1 217 ? -7.945 -25.781 -17.391 1 97.62 217 ALA A N 1
ATOM 1725 C CA . ALA A 1 217 ? -7.812 -24.672 -18.344 1 97.62 217 ALA A CA 1
ATOM 1726 C C . ALA A 1 217 ? -8.836 -24.797 -19.469 1 97.62 217 ALA A C 1
ATOM 1728 O O . ALA A 1 217 ? -9.359 -23.797 -19.953 1 97.62 217 ALA A O 1
ATOM 1729 N N . THR A 1 218 ? -9.195 -25.969 -19.812 1 94.31 218 THR A N 1
ATOM 1730 C CA . THR A 1 218 ? -9.984 -26.25 -21 1 94.31 218 THR A CA 1
ATOM 1731 C C . THR A 1 218 ? -11.398 -25.672 -20.859 1 94.31 218 THR A C 1
ATOM 1733 O O . THR A 1 218 ? -12.023 -25.297 -21.844 1 94.31 218 THR A O 1
ATOM 1736 N N . ILE A 1 219 ? -11.781 -25.5 -19.688 1 91.06 219 ILE A N 1
ATOM 1737 C CA . ILE A 1 219 ? -13.164 -25.109 -19.469 1 91.06 219 ILE A CA 1
ATOM 1738 C C . ILE A 1 219 ? -13.336 -23.625 -19.812 1 91.06 219 ILE A C 1
ATOM 1740 O O . ILE A 1 219 ? -14.453 -23.125 -19.938 1 91.06 219 ILE A O 1
ATOM 1744 N N . PHE A 1 220 ? -12.305 -22.938 -19.969 1 89.06 220 PHE A N 1
ATOM 1745 C CA . PHE A 1 220 ? -12.383 -21.516 -20.281 1 89.06 220 PHE A CA 1
ATOM 1746 C C . PHE A 1 220 ? -12.062 -21.266 -21.75 1 89.06 220 PHE A C 1
ATOM 1748 O O . PHE A 1 220 ? -12 -20.109 -22.172 1 89.06 220 PHE A O 1
ATOM 1755 N N . ARG A 1 221 ? -11.75 -22.297 -22.422 1 81.25 221 ARG A N 1
ATOM 1756 C CA . ARG A 1 221 ? -11.43 -22.188 -23.844 1 81.25 221 ARG A CA 1
ATOM 1757 C C . ARG A 1 221 ? -12.648 -21.734 -24.641 1 81.25 221 ARG A C 1
ATOM 1759 O O . ARG A 1 221 ? -13.758 -22.219 -24.422 1 81.25 221 ARG A O 1
ATOM 1766 N N . LYS A 1 222 ? -12.578 -20.328 -25.062 1 64.88 222 LYS A N 1
ATOM 1767 C CA . LYS A 1 222 ? -13.648 -19.891 -25.969 1 64.88 222 LYS A CA 1
ATOM 1768 C C . LYS A 1 222 ? -13.82 -20.859 -27.125 1 64.88 222 LYS A C 1
ATOM 1770 O O . LYS A 1 222 ? -12.836 -21.359 -27.672 1 64.88 222 LYS A O 1
ATOM 1775 N N . LYS A 1 223 ? -14.969 -21.609 -27.125 1 52.19 223 LYS A N 1
ATOM 1776 C CA . LYS A 1 223 ? -15.336 -22.438 -28.266 1 52.19 223 LYS A CA 1
ATOM 1777 C C . LYS A 1 223 ? -15.227 -21.672 -29.578 1 52.19 223 LYS A C 1
ATOM 1779 O O . LYS A 1 223 ? -15.828 -20.609 -29.734 1 52.19 223 LYS A O 1
ATOM 1784 N N . THR A 1 224 ? -13.992 -21.312 -30.047 1 38.75 224 THR A N 1
ATOM 1785 C CA . THR A 1 224 ? -14.109 -20.891 -31.422 1 38.75 224 THR A CA 1
ATOM 1786 C C . THR A 1 224 ? -14.898 -21.906 -32.25 1 38.75 224 THR A C 1
ATOM 1788 O O . THR A 1 224 ? -14.414 -23.016 -32.5 1 38.75 224 THR A O 1
ATOM 1791 N N . VAL A 1 225 ? -16.141 -22.297 -31.766 1 33.16 225 VAL A N 1
ATOM 1792 C CA . VAL A 1 225 ? -16.844 -22.922 -32.875 1 33.16 225 VAL A CA 1
ATOM 1793 C C . VAL A 1 225 ? -17.344 -21.828 -33.844 1 33.16 225 VAL A C 1
ATOM 1795 O O . VAL A 1 225 ? -17.891 -20.812 -33.406 1 33.16 225 VAL A O 1
ATOM 1798 N N . MET B 1 1 ? -2.926 22.094 -4.566 1 93.88 1 MET B N 1
ATOM 1799 C CA . MET B 1 1 ? -2.711 22.781 -3.305 1 93.88 1 MET B CA 1
ATOM 1800 C C . MET B 1 1 ? -1.222 23 -3.045 1 93.88 1 MET B C 1
ATOM 1802 O O . MET B 1 1 ? -0.41 22.109 -3.32 1 93.88 1 MET B O 1
ATOM 1806 N N . LYS B 1 2 ? -0.869 24.172 -2.584 1 96.88 2 LYS B N 1
ATOM 1807 C CA . LYS B 1 2 ? 0.537 24.453 -2.305 1 96.88 2 LYS B CA 1
ATOM 1808 C C . LYS B 1 2 ? 0.794 24.531 -0.803 1 96.88 2 LYS B C 1
ATOM 1810 O O . LYS B 1 2 ? 1.889 24.203 -0.337 1 96.88 2 LYS B O 1
ATOM 1815 N N . HIS B 1 3 ? -0.187 24.922 -0.077 1 98.38 3 HIS B N 1
ATOM 1816 C CA . HIS B 1 3 ? -0.007 25.219 1.339 1 98.38 3 HIS B CA 1
ATOM 1817 C C . HIS B 1 3 ? -1.196 24.734 2.16 1 98.38 3 HIS B C 1
ATOM 1819 O O . HIS B 1 3 ? -2.346 25.047 1.836 1 98.38 3 HIS B O 1
ATOM 1825 N N . LEU B 1 4 ? -0.896 24.016 3.266 1 98.44 4 LEU B N 1
ATOM 1826 C CA . LEU B 1 4 ? -1.911 23.641 4.238 1 98.44 4 LEU B CA 1
ATOM 1827 C C . LEU B 1 4 ? -1.458 23.969 5.656 1 98.44 4 LEU B C 1
ATOM 1829 O O . LEU B 1 4 ? -0.292 23.766 6.004 1 98.44 4 LEU B O 1
ATOM 1833 N N . PHE B 1 5 ? -2.383 24.5 6.41 1 98.06 5 PHE B N 1
ATOM 1834 C CA . PHE B 1 5 ? -2.156 24.578 7.848 1 98.06 5 PHE B CA 1
ATOM 1835 C C . PHE B 1 5 ? -2.623 23.297 8.539 1 98.06 5 PHE B C 1
ATOM 1837 O O . PHE B 1 5 ? -3.701 22.781 8.242 1 98.06 5 PHE B O 1
ATOM 1844 N N . LYS B 1 6 ? -1.812 22.797 9.406 1 97.44 6 LYS B N 1
ATOM 1845 C CA . LYS B 1 6 ? -2.225 21.688 10.258 1 97.44 6 LYS B CA 1
ATOM 1846 C C . LYS B 1 6 ? -2.504 22.156 11.68 1 97.44 6 LYS B C 1
ATOM 1848 O O . LYS B 1 6 ? -1.617 22.703 12.344 1 97.44 6 LYS B O 1
ATOM 1853 N N . LEU B 1 7 ? -3.701 21.922 12.117 1 97 7 LEU B N 1
ATOM 1854 C CA . LEU B 1 7 ? -4.145 22.391 13.43 1 97 7 LEU B CA 1
ATOM 1855 C C . LEU B 1 7 ? -4.371 21.219 14.367 1 97 7 LEU B C 1
ATOM 1857 O O . LEU B 1 7 ? -4.91 20.188 13.961 1 97 7 LEU B O 1
ATOM 1861 N N . ASP B 1 8 ? -3.932 21.359 15.578 1 94.62 8 ASP B N 1
ATOM 1862 C CA . ASP B 1 8 ? -4.117 20.375 16.656 1 94.62 8 ASP B CA 1
ATOM 1863 C C . ASP B 1 8 ? -5.312 20.75 17.531 1 94.62 8 ASP B C 1
ATOM 1865 O O . ASP B 1 8 ? -5.277 21.75 18.25 1 94.62 8 ASP B O 1
ATOM 1869 N N . PRO B 1 9 ? -6.305 19.938 17.547 1 94.31 9 PRO B N 1
ATOM 1870 C CA . PRO B 1 9 ? -7.5 20.297 18.328 1 94.31 9 PRO B CA 1
ATOM 1871 C C . PRO B 1 9 ? -7.246 20.312 19.828 1 94.31 9 PRO B C 1
ATOM 1873 O O . PRO B 1 9 ? -8.047 20.859 20.594 1 94.31 9 PRO B O 1
ATOM 1876 N N . ALA B 1 10 ? -6.18 19.656 20.234 1 92.44 10 ALA B N 1
ATOM 1877 C CA . ALA B 1 10 ? -5.855 19.625 21.656 1 92.44 10 ALA B CA 1
ATOM 1878 C C . ALA B 1 10 ? -5.211 20.938 22.109 1 92.44 10 ALA B C 1
ATOM 1880 O O . ALA B 1 10 ? -5.074 21.203 23.312 1 92.44 10 ALA B O 1
ATOM 1881 N N . LYS B 1 11 ? -4.801 21.766 21.156 1 92.75 11 LYS B N 1
ATOM 1882 C CA . LYS B 1 11 ? -4.172 23.047 21.469 1 92.75 11 LYS B CA 1
ATOM 1883 C C . LYS B 1 11 ? -5.176 24.188 21.375 1 92.75 11 LYS B C 1
ATOM 1885 O O . LYS B 1 11 ? -6.07 24.156 20.516 1 92.75 11 LYS B O 1
ATOM 1890 N N . ASN B 1 12 ? -5.004 25.062 22.219 1 88.12 12 ASN B N 1
ATOM 1891 C CA . ASN B 1 12 ? -5.902 26.203 22.234 1 88.12 12 ASN B CA 1
ATOM 1892 C C . ASN B 1 12 ? -5.539 27.203 21.141 1 88.12 12 ASN B C 1
ATOM 1894 O O . ASN B 1 12 ? -4.383 27.625 21.031 1 88.12 12 ASN B O 1
ATOM 1898 N N . LEU B 1 13 ? -6.41 27.5 20.328 1 91.62 13 LEU B N 1
ATOM 1899 C CA . LEU B 1 13 ? -6.305 28.531 19.297 1 91.62 13 LEU B CA 1
ATOM 1900 C C . LEU B 1 13 ? -7.531 29.438 19.312 1 91.62 13 LEU B C 1
ATOM 1902 O O . LEU B 1 13 ? -8.633 29 18.984 1 91.62 13 LEU B O 1
ATOM 1906 N N . PRO B 1 14 ? -7.336 30.75 19.734 1 92.94 14 PRO B N 1
ATOM 1907 C CA . PRO B 1 14 ? -8.469 31.688 19.766 1 92.94 14 PRO B CA 1
ATOM 1908 C C . PRO B 1 14 ? -9.172 31.797 18.406 1 92.94 14 PRO B C 1
ATOM 1910 O O . PRO B 1 14 ? -8.531 31.656 17.359 1 92.94 14 PRO B O 1
ATOM 1913 N N . ARG B 1 15 ? -10.484 32.031 18.469 1 93.31 15 ARG B N 1
ATOM 1914 C CA . ARG B 1 15 ? -11.312 32.125 17.281 1 93.31 15 ARG B CA 1
ATOM 1915 C C . ARG B 1 15 ? -10.75 33.125 16.297 1 93.31 15 ARG B C 1
ATOM 1917 O O . ARG B 1 15 ? -10.758 32.906 15.086 1 93.31 15 ARG B O 1
ATOM 1924 N N . ASN B 1 16 ? -10.312 34.25 16.828 1 95.25 16 ASN B N 1
ATOM 1925 C CA . ASN B 1 16 ? -9.75 35.312 15.961 1 95.25 16 ASN B CA 1
ATOM 1926 C C . ASN B 1 16 ? -8.516 34.812 15.219 1 95.25 16 ASN B C 1
ATOM 1928 O O . ASN B 1 16 ? -8.281 35.188 14.07 1 95.25 16 ASN B O 1
ATOM 1932 N N . SER B 1 17 ? -7.688 34 15.836 1 96.69 17 SER B N 1
ATOM 1933 C CA . SER B 1 17 ? -6.52 33.406 15.195 1 96.69 17 SER B CA 1
ATOM 1934 C C . SER B 1 17 ? -6.926 32.469 14.062 1 96.69 17 SER B C 1
ATOM 1936 O O . SER B 1 17 ? -6.34 32.531 12.977 1 96.69 17 SER B O 1
ATOM 1938 N N . VAL B 1 18 ? -7.988 31.703 14.289 1 96.38 18 VAL B N 1
ATOM 1939 C CA . VAL B 1 18 ? -8.484 30.781 13.273 1 96.38 18 VAL B CA 1
ATOM 1940 C C . VAL B 1 18 ? -9.008 31.562 12.07 1 96.38 18 VAL B C 1
ATOM 1942 O O . VAL B 1 18 ? -8.758 31.203 10.922 1 96.38 18 VAL B O 1
ATOM 1945 N N . THR B 1 19 ? -9.68 32.656 12.352 1 94.62 19 THR B N 1
ATOM 1946 C CA . THR B 1 19 ? -10.195 33.5 11.281 1 94.62 19 THR B CA 1
ATOM 1947 C C . THR B 1 19 ? -9.055 34.062 10.43 1 94.62 19 THR B C 1
ATOM 1949 O O . THR B 1 19 ? -9.148 34.062 9.195 1 94.62 19 THR B O 1
ATOM 1952 N N . LYS B 1 20 ? -7.961 34.438 11.086 1 96.12 20 LYS B N 1
ATOM 1953 C CA . LYS B 1 20 ? -6.797 34.938 10.359 1 96.12 20 LYS B CA 1
ATOM 1954 C C . LYS B 1 20 ? -6.191 33.844 9.477 1 96.12 20 LYS B C 1
ATOM 1956 O O . LYS B 1 20 ? -5.801 34.125 8.336 1 96.12 20 LYS B O 1
ATOM 1961 N N . LEU B 1 21 ? -6.129 32.719 9.984 1 97.06 21 LEU B N 1
ATOM 1962 C CA . LEU B 1 21 ? -5.598 31.594 9.219 1 97.06 21 LEU B CA 1
ATOM 1963 C C . LEU B 1 21 ? -6.457 31.312 7.984 1 97.06 21 LEU B C 1
ATOM 1965 O O . LEU B 1 21 ? -5.93 31.094 6.891 1 97.06 21 LEU B O 1
ATOM 1969 N N . ILE B 1 22 ? -7.789 31.375 8.164 1 95.62 22 ILE B N 1
ATOM 1970 C CA . ILE B 1 22 ? -8.75 31.125 7.098 1 95.62 22 ILE B CA 1
ATOM 1971 C C . ILE B 1 22 ? -8.539 32.125 5.957 1 95.62 22 ILE B C 1
ATOM 1973 O O . ILE B 1 22 ? -8.625 31.75 4.781 1 95.62 22 ILE B O 1
ATOM 1977 N N . HIS B 1 23 ? -8.109 33.281 6.273 1 93.75 23 HIS B N 1
ATOM 1978 C CA . HIS B 1 23 ? -8.016 34.344 5.273 1 93.75 23 HIS B CA 1
ATOM 1979 C C . HIS B 1 23 ? -6.57 34.594 4.871 1 93.75 23 HIS B C 1
ATOM 1981 O O . HIS B 1 23 ? -6.27 35.594 4.219 1 93.75 23 HIS B O 1
ATOM 1987 N N . SER B 1 24 ? -5.707 33.719 5.281 1 94.56 24 SER B N 1
ATOM 1988 C CA . SER B 1 24 ? -4.273 33.938 5.102 1 94.56 24 SER B CA 1
ATOM 1989 C C . SER B 1 24 ? -3.852 33.656 3.662 1 94.56 24 SER B C 1
ATOM 1991 O O . SER B 1 24 ? -2.756 34.031 3.244 1 94.56 24 SER B O 1
ATOM 1993 N N . GLY B 1 25 ? -4.648 32.938 2.82 1 94.69 25 GLY B N 1
ATOM 1994 C CA . GLY B 1 25 ? -4.27 32.5 1.489 1 94.69 25 GLY B CA 1
ATOM 1995 C C . GLY B 1 25 ? -3.893 31.016 1.441 1 94.69 25 GLY B C 1
ATOM 1996 O O . GLY B 1 25 ? -3.51 30.516 0.388 1 94.69 25 GLY B O 1
ATOM 1997 N N . THR B 1 26 ? -4.027 30.328 2.582 1 97.38 26 THR B N 1
ATOM 1998 C CA . THR B 1 26 ? -3.807 28.891 2.613 1 97.38 26 THR B CA 1
ATOM 1999 C C . THR B 1 26 ? -4.789 28.172 1.692 1 97.38 26 THR B C 1
ATOM 2001 O O . THR B 1 26 ? -5.859 28.703 1.383 1 97.38 26 THR B O 1
ATOM 2004 N N . ASP B 1 27 ? -4.348 27.016 1.206 1 97.38 27 ASP B N 1
ATOM 2005 C CA . ASP B 1 27 ? -5.188 26.25 0.293 1 97.38 27 ASP B CA 1
ATOM 2006 C C . ASP B 1 27 ? -6.113 25.312 1.061 1 97.38 27 ASP B C 1
ATOM 2008 O O . ASP B 1 27 ? -6.996 24.688 0.471 1 97.38 27 ASP B O 1
ATOM 2012 N N . GLY B 1 28 ? -5.938 25.172 2.412 1 97.81 28 GLY B N 1
ATOM 2013 C CA . GLY B 1 28 ? -6.797 24.297 3.211 1 97.81 28 GLY B CA 1
ATOM 2014 C C . GLY B 1 28 ? -6.219 24 4.582 1 97.81 28 GLY B C 1
ATOM 2015 O O . GLY B 1 28 ? -5.273 24.656 5.023 1 97.81 28 GLY B O 1
ATOM 2016 N N . PHE B 1 29 ? -6.852 23.016 5.191 1 98.12 29 PHE B N 1
ATOM 2017 C CA . PHE B 1 29 ? -6.496 22.719 6.57 1 98.12 29 PHE B CA 1
ATOM 2018 C C . PHE B 1 29 ? -6.43 21.203 6.793 1 98.12 29 PHE B C 1
ATOM 2020 O O . PHE B 1 29 ? -7.176 20.453 6.168 1 98.12 29 PHE B O 1
ATOM 2027 N N . ILE B 1 30 ? -5.512 20.797 7.625 1 98.12 30 ILE B N 1
ATOM 2028 C CA . ILE B 1 30 ? -5.5 19.484 8.234 1 98.12 30 ILE B CA 1
ATOM 2029 C C . ILE B 1 30 ? -5.789 19.594 9.727 1 98.12 30 ILE B C 1
ATOM 2031 O O . ILE B 1 30 ? -5.199 20.422 10.422 1 98.12 30 ILE B O 1
ATOM 2035 N N . ILE B 1 31 ? -6.77 18.922 10.164 1 97 31 ILE B N 1
ATOM 2036 C CA . ILE B 1 31 ? -6.945 18.734 11.602 1 97 31 ILE B CA 1
ATOM 2037 C C . ILE B 1 31 ? -6.309 17.406 12.031 1 97 31 ILE B C 1
ATOM 2039 O O . ILE B 1 31 ? -6.695 16.344 11.555 1 97 31 ILE B O 1
ATOM 2043 N N . GLY B 1 32 ? -5.34 17.484 12.844 1 93.81 32 GLY B N 1
ATOM 2044 C CA . GLY B 1 32 ? -4.637 16.281 13.273 1 93.81 32 GLY B CA 1
ATOM 2045 C C . GLY B 1 32 ? -3.873 16.469 14.57 1 93.81 32 GLY B C 1
ATOM 2046 O O . GLY B 1 32 ? -3.389 17.578 14.852 1 93.81 32 GLY B O 1
ATOM 2047 N N . GLY B 1 33 ? -3.775 15.438 15.359 1 87.19 33 GLY B N 1
ATOM 2048 C CA . GLY B 1 33 ? -3.053 15.406 16.625 1 87.19 33 GLY B CA 1
ATOM 2049 C C . GLY B 1 33 ? -2.854 14 17.156 1 87.19 33 GLY B C 1
ATOM 2050 O O . GLY B 1 33 ? -3.498 13.062 16.703 1 87.19 33 GLY B O 1
ATOM 2051 N N . THR B 1 34 ? -1.928 13.859 18.125 1 77.88 34 THR B N 1
ATOM 2052 C CA . THR B 1 34 ? -1.568 12.531 18.625 1 77.88 34 THR B CA 1
ATOM 2053 C C . THR B 1 34 ? -2.193 12.281 20 1 77.88 34 THR B C 1
ATOM 2055 O O . THR B 1 34 ? -2.736 11.203 20.25 1 77.88 34 THR B O 1
ATOM 2058 N N . ASP B 1 35 ? -2.191 13.289 20.797 1 81.12 35 ASP B N 1
ATOM 2059 C CA . ASP B 1 35 ? -2.551 13.062 22.188 1 81.12 35 ASP B CA 1
ATOM 2060 C C . ASP B 1 35 ? -3.744 13.922 22.594 1 81.12 35 ASP B C 1
ATOM 2062 O O . ASP B 1 35 ? -3.967 14.992 22.031 1 81.12 35 ASP B O 1
ATOM 2066 N N . ASN B 1 36 ? -4.496 13.383 23.531 1 85.12 36 ASN B N 1
ATOM 2067 C CA . ASN B 1 36 ? -5.535 14.133 24.234 1 85.12 36 ASN B CA 1
ATOM 2068 C C . ASN B 1 36 ? -6.574 14.688 23.266 1 85.12 36 ASN B C 1
ATOM 2070 O O . ASN B 1 36 ? -6.957 15.852 23.359 1 85.12 36 ASN B O 1
ATOM 2074 N N . LEU B 1 37 ? -6.965 13.844 22.375 1 86.69 37 LEU B N 1
ATOM 2075 C CA . LEU B 1 37 ? -7.957 14.273 21.391 1 86.69 37 LEU B CA 1
ATOM 2076 C C . LEU B 1 37 ? -9.367 14.109 21.953 1 86.69 37 LEU B C 1
ATOM 2078 O O . LEU B 1 37 ? -9.797 13 22.266 1 86.69 37 LEU B O 1
ATOM 2082 N N . GLU B 1 38 ? -10.031 15.234 22.172 1 90.56 38 GLU B N 1
ATOM 2083 C CA . GLU B 1 38 ? -11.438 15.25 22.547 1 90.56 38 GLU B CA 1
ATOM 2084 C C . GLU B 1 38 ? -12.336 15.461 21.344 1 90.56 38 GLU B C 1
ATOM 2086 O O . GLU B 1 38 ? -12.117 16.391 20.562 1 90.56 38 GLU B O 1
ATOM 2091 N N . ILE B 1 39 ? -13.359 14.656 21.281 1 93.06 39 ILE B N 1
ATOM 2092 C CA . ILE B 1 39 ? -14.25 14.695 20.125 1 93.06 39 ILE B CA 1
ATOM 2093 C C . ILE B 1 39 ? -14.852 16.094 20 1 93.06 39 ILE B C 1
ATOM 2095 O O . ILE B 1 39 ? -14.969 16.609 18.875 1 93.06 39 ILE B O 1
ATOM 2099 N N . GLU B 1 40 ? -15.188 16.688 21.109 1 94.62 40 GLU B N 1
ATOM 2100 C CA . GLU B 1 40 ? -15.805 18 21.078 1 94.62 40 GLU B CA 1
ATOM 2101 C C . GLU B 1 40 ? -14.852 19.047 20.5 1 94.62 40 GLU B C 1
ATOM 2103 O O . GLU B 1 40 ? -15.266 19.938 19.75 1 94.62 40 GLU B O 1
ATOM 2108 N N . ALA B 1 41 ? -13.586 18.922 20.875 1 94.38 41 ALA B N 1
ATOM 2109 C CA . ALA B 1 41 ? -12.578 19.859 20.359 1 94.38 41 ALA B CA 1
ATOM 2110 C C . ALA B 1 41 ? -12.406 19.719 18.859 1 94.38 41 ALA B C 1
ATOM 2112 O O . ALA B 1 41 ? -12.266 20.719 18.141 1 94.38 41 ALA B O 1
ATOM 2113 N N . VAL B 1 42 ? -12.422 18.516 18.375 1 95.5 42 VAL B N 1
ATOM 2114 C CA . VAL B 1 42 ? -12.305 18.234 16.938 1 95.5 42 VAL B CA 1
ATOM 2115 C C . VAL B 1 42 ? -13.516 18.812 16.203 1 95.5 42 VAL B C 1
ATOM 2117 O O . VAL B 1 42 ? -13.367 19.516 15.211 1 95.5 42 VAL B O 1
ATOM 2120 N N . GLU B 1 43 ? -14.727 18.531 16.75 1 95.31 43 GLU B N 1
ATOM 2121 C CA . GLU B 1 43 ? -15.969 19.016 16.156 1 95.31 43 GLU B CA 1
ATOM 2122 C C . GLU B 1 43 ? -16 20.531 16.078 1 95.31 43 GLU B C 1
ATOM 2124 O O . GLU B 1 43 ? -16.359 21.109 15.055 1 95.31 43 GLU B O 1
ATOM 2129 N N . ASN B 1 44 ? -15.641 21.188 17.156 1 94.69 44 ASN B N 1
ATOM 2130 C CA . ASN B 1 44 ? -15.648 22.656 17.203 1 94.69 44 ASN B CA 1
ATOM 2131 C C . ASN B 1 44 ? -14.703 23.266 16.188 1 94.69 44 ASN B C 1
ATOM 2133 O O . ASN B 1 44 ? -15.07 24.188 15.461 1 94.69 44 ASN B O 1
ATOM 2137 N N . LEU B 1 45 ? -13.5 22.719 16.156 1 95.62 45 LEU B N 1
ATOM 2138 C CA . LEU B 1 45 ? -12.516 23.219 15.203 1 95.62 45 LEU B CA 1
ATOM 2139 C C . LEU B 1 45 ? -12.977 22.984 13.773 1 95.62 45 LEU B C 1
ATOM 2141 O O . LEU B 1 45 ? -12.859 23.875 12.922 1 95.62 45 LEU B O 1
ATOM 2145 N N . TYR B 1 46 ? -13.516 21.844 13.469 1 95.94 46 TYR B N 1
ATOM 2146 C CA . TYR B 1 46 ? -14.031 21.516 12.148 1 95.94 46 TYR B CA 1
ATOM 2147 C C . TYR B 1 46 ? -15.125 22.5 11.742 1 95.94 46 TYR B C 1
ATOM 2149 O O . TYR B 1 46 ? -15.125 23.016 10.625 1 95.94 46 TYR B O 1
ATOM 2157 N N . GLU B 1 47 ? -16.047 22.75 12.641 1 94.31 47 GLU B N 1
ATOM 2158 C CA . GLU B 1 47 ? -17.156 23.656 12.367 1 94.31 47 GLU B CA 1
ATOM 2159 C C . GLU B 1 47 ? -16.656 25.062 12.086 1 94.31 47 GLU B C 1
ATOM 2161 O O . GLU B 1 47 ? -17.172 25.75 11.188 1 94.31 47 GLU B O 1
ATOM 2166 N N . LEU B 1 48 ? -15.734 25.453 12.859 1 93.88 48 LEU B N 1
ATOM 2167 C CA . LEU B 1 48 ? -15.164 26.797 12.672 1 93.88 48 LEU B CA 1
ATOM 2168 C C . LEU B 1 48 ? -14.531 26.922 11.289 1 93.88 48 LEU B C 1
ATOM 2170 O O . LEU B 1 48 ? -14.727 27.938 10.609 1 93.88 48 LEU B O 1
ATOM 2174 N N . LEU B 1 49 ? -13.828 25.891 10.859 1 96.06 49 LEU B N 1
ATOM 2175 C CA . LEU B 1 49 ? -13.133 25.906 9.578 1 96.06 49 LEU B CA 1
ATOM 2176 C C . LEU B 1 49 ? -14.125 25.75 8.43 1 96.06 49 LEU B C 1
ATOM 2178 O O . LEU B 1 49 ? -13.883 26.234 7.32 1 96.06 49 LEU B O 1
ATOM 2182 N N . ALA B 1 50 ? -15.219 25.031 8.688 1 90.69 50 ALA B N 1
ATOM 2183 C CA . ALA B 1 50 ? -16.188 24.703 7.656 1 90.69 50 ALA B CA 1
ATOM 2184 C C . ALA B 1 50 ? -16.953 25.938 7.203 1 90.69 50 ALA B C 1
ATOM 2186 O O . ALA B 1 50 ? -17.656 25.906 6.191 1 90.69 50 ALA B O 1
ATOM 2187 N N . GLU B 1 51 ? -16.797 26.969 7.906 1 84.88 51 GLU B N 1
ATOM 2188 C CA . GLU B 1 51 ? -17.391 28.219 7.48 1 84.88 51 GLU B CA 1
ATOM 2189 C C . GLU B 1 51 ? -16.734 28.734 6.199 1 84.88 51 GLU B C 1
ATOM 2191 O O . GLU B 1 51 ? -17.281 29.609 5.527 1 84.88 51 GLU B O 1
ATOM 2196 N N . THR B 1 52 ? -15.672 28.141 5.859 1 85.94 52 THR B N 1
ATOM 2197 C CA . THR B 1 52 ? -14.969 28.5 4.637 1 85.94 52 THR B CA 1
ATOM 2198 C C . THR B 1 52 ? -15.203 27.453 3.547 1 85.94 52 THR B C 1
ATOM 2200 O O . THR B 1 52 ? -15.836 26.422 3.797 1 85.94 52 THR B O 1
ATOM 2203 N N . ASP B 1 53 ? -14.812 27.734 2.291 1 89.81 53 ASP B N 1
ATOM 2204 C CA . ASP B 1 53 ? -14.93 26.781 1.182 1 89.81 53 ASP B CA 1
ATOM 2205 C C . ASP B 1 53 ? -13.609 26.047 0.955 1 89.81 53 ASP B C 1
ATOM 2207 O O . ASP B 1 53 ? -13.461 25.328 -0.042 1 89.81 53 ASP B O 1
ATOM 2211 N N . LEU B 1 54 ? -12.734 26.203 1.933 1 95.88 54 LEU B N 1
ATOM 2212 C CA . LEU B 1 54 ? -11.453 25.531 1.799 1 95.88 54 LEU B CA 1
ATOM 2213 C C . LEU B 1 54 ? -11.562 24.062 2.221 1 95.88 54 LEU B C 1
ATOM 2215 O O . LEU B 1 54 ? -12.328 23.734 3.131 1 95.88 54 LEU B O 1
ATOM 2219 N N . PRO B 1 55 ? -10.805 23.234 1.558 1 97.31 55 PRO B N 1
ATOM 2220 C CA . PRO B 1 55 ? -10.828 21.844 1.987 1 97.31 55 PRO B CA 1
ATOM 2221 C C . PRO B 1 55 ? -10.289 21.641 3.404 1 97.31 55 PRO B C 1
ATOM 2223 O O . PRO B 1 55 ? -9.328 22.312 3.799 1 97.31 55 PRO B O 1
ATOM 2226 N N . ILE B 1 56 ? -10.977 20.75 4.152 1 98.12 56 ILE B N 1
ATOM 2227 C CA . ILE B 1 56 ? -10.578 20.344 5.5 1 98.12 56 ILE B CA 1
ATOM 2228 C C . ILE B 1 56 ? -10.336 18.844 5.543 1 98.12 56 ILE B C 1
ATOM 2230 O O . ILE B 1 56 ? -11.25 18.062 5.285 1 98.12 56 ILE B O 1
ATOM 2234 N N . PHE B 1 57 ? -9.133 18.469 5.918 1 98.25 57 PHE B N 1
ATOM 2235 C CA . PHE B 1 57 ? -8.773 17.047 6.051 1 98.25 57 PHE B CA 1
ATOM 2236 C C . PHE B 1 57 ? -8.688 16.656 7.516 1 98.25 57 PHE B C 1
ATOM 2238 O O . PHE B 1 57 ? -8.016 17.312 8.312 1 98.25 57 PHE B O 1
ATOM 2245 N N . LEU B 1 58 ? -9.391 15.617 7.852 1 97.38 58 LEU B N 1
ATOM 2246 C CA . LEU B 1 58 ? -9.195 15.016 9.164 1 97.38 58 LEU B CA 1
ATOM 2247 C C . LEU B 1 58 ? -8.164 13.891 9.102 1 97.38 58 LEU B C 1
ATOM 2249 O O . LEU B 1 58 ? -8.383 12.883 8.43 1 97.38 58 LEU B O 1
ATOM 2253 N N . GLU B 1 59 ? -7.055 14.094 9.672 1 96.81 59 GLU B N 1
ATOM 2254 C CA . GLU B 1 59 ? -6.043 13.039 9.75 1 96.81 59 GLU B CA 1
ATOM 2255 C C . GLU B 1 59 ? -6.352 12.055 10.875 1 96.81 59 GLU B C 1
ATOM 2257 O O . GLU B 1 59 ? -6.203 12.383 12.055 1 96.81 59 GLU B O 1
ATOM 2262 N N . VAL B 1 60 ? -6.691 10.852 10.539 1 92.06 60 VAL B N 1
ATOM 2263 C CA . VAL B 1 60 ? -7.277 9.891 11.469 1 92.06 60 VAL B CA 1
ATOM 2264 C C . VAL B 1 60 ? -6.168 9.156 12.219 1 92.06 60 VAL B C 1
ATOM 2266 O O . VAL B 1 60 ? -5.43 8.367 11.625 1 92.06 60 VAL B O 1
ATOM 2269 N N . SER B 1 61 ? -6.094 9.469 13.469 1 82.94 61 SER B N 1
ATOM 2270 C CA . SER B 1 61 ? -5.152 8.781 14.352 1 82.94 61 SER B CA 1
ATOM 2271 C C . SER B 1 61 ? -5.883 8.055 15.477 1 82.94 61 SER B C 1
ATOM 2273 O O . SER B 1 61 ? -5.301 7.203 16.156 1 82.94 61 SER B O 1
ATOM 2275 N N . ASP B 1 62 ? -7.141 8.398 15.625 1 81.88 62 ASP B N 1
ATOM 2276 C CA . ASP B 1 62 ? -8.031 7.836 16.641 1 81.88 62 ASP B CA 1
ATOM 2277 C C . ASP B 1 62 ? -9.492 7.965 16.219 1 81.88 62 ASP B C 1
ATOM 2279 O O . ASP B 1 62 ? -9.812 8.711 15.281 1 81.88 62 ASP B O 1
ATOM 2283 N N . GLU B 1 63 ? -10.297 7.164 16.875 1 81.75 63 GLU B N 1
ATOM 2284 C CA . GLU B 1 63 ? -11.719 7.141 16.531 1 81.75 63 GLU B CA 1
ATOM 2285 C C . GLU B 1 63 ? -12.344 8.523 16.688 1 81.75 63 GLU B C 1
ATOM 2287 O O . GLU B 1 63 ? -13.297 8.859 15.984 1 81.75 63 GLU B O 1
ATOM 2292 N N . SER B 1 64 ? -11.805 9.359 17.547 1 84.88 64 SER B N 1
ATOM 2293 C CA . SER B 1 64 ? -12.367 10.688 17.797 1 84.88 64 SER B CA 1
ATOM 2294 C C . SER B 1 64 ? -12.227 11.594 16.578 1 84.88 64 SER B C 1
ATOM 2296 O O . SER B 1 64 ? -12.859 12.641 16.5 1 84.88 64 SER B O 1
ATOM 2298 N N . MET B 1 65 ? -11.43 11.164 15.633 1 89.69 65 MET B N 1
ATOM 2299 C CA . MET B 1 65 ? -11.195 11.977 14.445 1 89.69 65 MET B CA 1
ATOM 2300 C C . MET B 1 65 ? -12.188 11.617 13.336 1 89.69 65 MET B C 1
ATOM 2302 O O . MET B 1 65 ? -12.203 12.25 12.281 1 89.69 65 MET B O 1
ATOM 2306 N N . ILE B 1 66 ? -12.953 10.695 13.562 1 90.69 66 ILE B N 1
ATOM 2307 C CA . ILE B 1 66 ? -13.883 10.227 12.539 1 90.69 66 ILE B CA 1
ATOM 2308 C C . ILE B 1 66 ? -15.219 10.945 12.688 1 90.69 66 ILE B C 1
ATOM 2310 O O . ILE B 1 66 ? -16.125 10.453 13.367 1 90.69 66 ILE B O 1
ATOM 2314 N N . LEU B 1 67 ? -15.352 12.109 12 1 92.88 67 LEU B N 1
ATOM 2315 C CA . LEU B 1 67 ? -16.578 12.883 11.977 1 92.88 67 LEU B CA 1
ATOM 2316 C C . LEU B 1 67 ? -17.422 12.539 10.758 1 92.88 67 LEU B C 1
ATOM 2318 O O . LEU B 1 67 ? -16.953 12.641 9.625 1 92.88 67 LEU B O 1
ATOM 2322 N N . PRO B 1 68 ? -18.656 12.18 10.93 1 90.88 68 PRO B N 1
ATOM 2323 C CA . PRO B 1 68 ? -19.531 11.797 9.812 1 90.88 68 PRO B CA 1
ATOM 2324 C C . PRO B 1 68 ? -19.672 12.898 8.766 1 90.88 68 PRO B C 1
ATOM 2326 O O . PRO B 1 68 ? -19.828 12.617 7.574 1 90.88 68 PRO B O 1
ATOM 2329 N N . GLU B 1 69 ? -19.547 14.109 9.164 1 91.81 69 GLU B N 1
ATOM 2330 C CA . GLU B 1 69 ? -19.797 15.227 8.266 1 91.81 69 GLU B CA 1
ATOM 2331 C C . GLU B 1 69 ? -18.547 15.602 7.484 1 91.81 69 GLU B C 1
ATOM 2333 O O . GLU B 1 69 ? -18.609 16.359 6.52 1 91.81 69 GLU B O 1
ATOM 2338 N N . ALA B 1 70 ? -17.422 15.102 7.883 1 94.69 70 ALA B N 1
ATOM 2339 C CA . ALA B 1 70 ? -16.172 15.469 7.207 1 94.69 70 ALA B CA 1
ATOM 2340 C C . ALA B 1 70 ? -16.141 14.906 5.789 1 94.69 70 ALA B C 1
ATOM 2342 O O . ALA B 1 70 ? -16.609 13.797 5.543 1 94.69 70 ALA B O 1
ATOM 2343 N N . GLU B 1 71 ? -15.531 15.68 4.93 1 95.19 71 GLU B N 1
ATOM 2344 C CA . GLU B 1 71 ? -15.523 15.305 3.518 1 95.19 71 GLU B CA 1
ATOM 2345 C C . GLU B 1 71 ? -14.227 14.602 3.141 1 95.19 71 GLU B C 1
ATOM 2347 O O . GLU B 1 71 ? -14.156 13.906 2.127 1 95.19 71 GLU B O 1
ATOM 2352 N N . HIS B 1 72 ? -13.211 14.789 3.9 1 97.38 72 HIS B N 1
ATOM 2353 C CA . HIS B 1 72 ? -11.898 14.242 3.574 1 97.38 72 HIS B CA 1
ATOM 2354 C C . HIS B 1 72 ? -11.219 13.672 4.812 1 97.38 72 HIS B C 1
ATOM 2356 O O . HIS B 1 72 ? -11.102 14.352 5.836 1 97.38 72 HIS B O 1
ATOM 2362 N N . PHE B 1 73 ? -10.789 12.422 4.672 1 97.56 73 PHE B N 1
ATOM 2363 C CA . PHE B 1 73 ? -10.016 11.766 5.715 1 97.56 73 PHE B CA 1
ATOM 2364 C C . PHE B 1 73 ? -8.633 11.375 5.199 1 97.56 73 PHE B C 1
ATOM 2366 O O . PHE B 1 73 ? -8.5 10.906 4.066 1 97.56 73 PHE B O 1
ATOM 2373 N N . LEU B 1 74 ? -7.629 11.703 5.961 1 97.81 74 LEU B N 1
ATOM 2374 C CA . LEU B 1 74 ? -6.27 11.242 5.695 1 97.81 74 LEU B CA 1
ATOM 2375 C C . LEU B 1 74 ? -5.906 10.078 6.609 1 97.81 74 LEU B C 1
ATOM 2377 O O . LEU B 1 74 ? -6.023 10.18 7.832 1 97.81 74 LEU B O 1
ATOM 2381 N N . ILE B 1 75 ? -5.5 9.008 6.016 1 97.12 75 ILE B N 1
ATOM 2382 C CA . ILE B 1 75 ? -5.109 7.812 6.762 1 97.12 75 ILE B CA 1
ATOM 2383 C C . ILE B 1 75 ? -3.604 7.602 6.648 1 97.12 75 ILE B C 1
ATOM 2385 O O . ILE B 1 75 ? -3.104 7.211 5.59 1 97.12 75 ILE B O 1
ATOM 2389 N N . PRO B 1 76 ? -2.916 7.785 7.758 1 96.94 76 PRO B N 1
ATOM 2390 C CA . PRO B 1 76 ? -1.46 7.637 7.691 1 96.94 76 PRO B CA 1
ATOM 2391 C C . PRO B 1 76 ? -1.018 6.176 7.609 1 96.94 76 PRO B C 1
ATOM 2393 O O . PRO B 1 76 ? -1.549 5.324 8.328 1 96.94 76 PRO B O 1
ATOM 2396 N N . VAL B 1 77 ? -0.141 5.898 6.711 1 98.19 77 VAL B N 1
ATOM 2397 C CA . VAL B 1 77 ? 0.604 4.648 6.59 1 98.19 77 VAL B CA 1
ATOM 2398 C C . VAL B 1 77 ? 2.086 4.902 6.859 1 98.19 77 VAL B C 1
ATOM 2400 O O . VAL B 1 77 ? 2.793 5.449 6.008 1 98.19 77 VAL B O 1
ATOM 2403 N N . VAL B 1 78 ? 2.559 4.496 8.031 1 98.31 78 VAL B N 1
ATOM 2404 C CA . VAL B 1 78 ? 3.955 4.75 8.367 1 98.31 78 VAL B CA 1
ATOM 2405 C C . VAL B 1 78 ? 4.852 3.73 7.664 1 98.31 78 VAL B C 1
ATOM 2407 O O . VAL B 1 78 ? 4.723 2.525 7.895 1 98.31 78 VAL B O 1
ATOM 2410 N N . LEU B 1 79 ? 5.789 4.258 6.883 1 98.75 79 LEU B N 1
ATOM 2411 C CA . LEU B 1 79 ? 6.57 3.383 6.016 1 98.75 79 LEU B CA 1
ATOM 2412 C C . LEU B 1 79 ? 7.902 3.025 6.664 1 98.75 79 LEU B C 1
ATOM 2414 O O . LEU B 1 79 ? 8.438 1.937 6.441 1 98.75 79 LEU B O 1
ATOM 2418 N N . ASN B 1 80 ? 8.453 3.928 7.445 1 98.69 80 ASN B N 1
ATOM 2419 C CA . ASN B 1 80 ? 9.781 3.678 7.992 1 98.69 80 ASN B CA 1
ATOM 2420 C C . ASN B 1 80 ? 9.703 3.137 9.422 1 98.69 80 ASN B C 1
ATOM 2422 O O . ASN B 1 80 ? 10.414 3.615 10.305 1 98.69 80 ASN B O 1
ATOM 2426 N N . THR B 1 81 ? 8.875 2.115 9.688 1 98.5 81 THR B N 1
ATOM 2427 C CA . THR B 1 81 ? 8.766 1.368 10.938 1 98.5 81 THR B CA 1
ATOM 2428 C C . THR B 1 81 ? 8.789 -0.135 10.672 1 98.5 81 THR B C 1
ATOM 2430 O O . THR B 1 81 ? 8.43 -0.583 9.578 1 98.5 81 THR B O 1
ATOM 2433 N N . GLU B 1 82 ? 9.281 -0.911 11.648 1 97.75 82 GLU B N 1
ATOM 2434 C CA . GLU B 1 82 ? 9.219 -2.367 11.578 1 97.75 82 GLU B CA 1
ATOM 2435 C C . GLU B 1 82 ? 8 -2.904 12.328 1 97.75 82 GLU B C 1
ATOM 2437 O O . GLU B 1 82 ? 7.73 -4.105 12.305 1 97.75 82 GLU B O 1
ATOM 2442 N N . ASN B 1 83 ? 7.305 -1.972 12.977 1 98 83 ASN B N 1
ATOM 2443 C CA . ASN B 1 83 ? 6.078 -2.336 13.672 1 98 83 ASN B CA 1
ATOM 2444 C C . ASN B 1 83 ? 4.867 -2.305 12.742 1 98 83 ASN B C 1
ATOM 2446 O O . ASN B 1 83 ? 4.348 -1.231 12.43 1 98 83 ASN B O 1
ATOM 2450 N N . SER B 1 84 ? 4.395 -3.453 12.352 1 97.5 84 SER B N 1
ATOM 2451 C CA . SER B 1 84 ? 3.361 -3.586 11.328 1 97.5 84 SER B CA 1
ATOM 2452 C C . SER B 1 84 ? 2.051 -2.955 11.789 1 97.5 84 SER B C 1
ATOM 2454 O O . SER B 1 84 ? 1.17 -2.68 10.969 1 97.5 84 SER B O 1
ATOM 2456 N N . LYS B 1 85 ? 1.942 -2.744 13.078 1 96.75 85 LYS B N 1
ATOM 2457 C CA . LYS B 1 85 ? 0.76 -2.068 13.602 1 96.75 85 LYS B CA 1
ATOM 2458 C C . LYS B 1 85 ? 0.521 -0.742 12.891 1 96.75 85 LYS B C 1
ATOM 2460 O O . LYS B 1 85 ? -0.621 -0.392 12.586 1 96.75 85 LYS B O 1
ATOM 2465 N N . TRP B 1 86 ? 1.575 -0.056 12.531 1 96.88 86 TRP B N 1
ATOM 2466 C CA . TRP B 1 86 ? 1.468 1.32 12.055 1 96.88 86 TRP B CA 1
ATOM 2467 C C . TRP B 1 86 ? 1.501 1.375 10.531 1 96.88 86 TRP B C 1
ATOM 2469 O O . TRP B 1 86 ? 1.231 2.42 9.938 1 96.88 86 TRP B O 1
ATOM 2479 N N . THR B 1 87 ? 1.85 0.28 9.883 1 97.94 87 THR B N 1
ATOM 2480 C CA . THR B 1 87 ? 1.803 0.219 8.422 1 97.94 87 THR B CA 1
ATOM 2481 C C . THR B 1 87 ? 0.438 -0.27 7.945 1 97.94 87 THR B C 1
ATOM 2483 O O . THR B 1 87 ? -0.159 0.323 7.047 1 97.94 87 THR B O 1
ATOM 2486 N N . HIS B 1 88 ? -0.054 -1.354 8.586 1 97.44 88 HIS B N 1
ATOM 2487 C CA . HIS B 1 88 ? -1.331 -1.853 8.086 1 97.44 88 HIS B CA 1
ATOM 2488 C C . HIS B 1 88 ? -2.152 -2.482 9.203 1 97.44 88 HIS B C 1
ATOM 2490 O O . HIS B 1 88 ? -3.357 -2.697 9.047 1 97.44 88 HIS B O 1
ATOM 2496 N N . GLY B 1 89 ? -1.562 -2.854 10.359 1 96.38 89 GLY B N 1
ATOM 2497 C CA . GLY B 1 89 ? -2.252 -3.596 11.398 1 96.38 89 GLY B CA 1
ATOM 2498 C C . GLY B 1 89 ? -3.484 -2.885 11.922 1 96.38 89 GLY B C 1
ATOM 2499 O O . GLY B 1 89 ? -4.57 -3.465 11.969 1 96.38 89 GLY B O 1
ATOM 2500 N N . LEU B 1 90 ? -3.281 -1.628 12.32 1 94.69 90 LEU B N 1
ATOM 2501 C CA . LEU B 1 90 ? -4.395 -0.853 12.859 1 94.69 90 LEU B CA 1
ATOM 2502 C C . LEU B 1 90 ? -5.465 -0.63 11.789 1 94.69 90 LEU B C 1
ATOM 2504 O O . LEU B 1 90 ? -6.66 -0.662 12.086 1 94.69 90 LEU B O 1
ATOM 2508 N N . HIS B 1 91 ? -5.066 -0.426 10.57 1 95.69 91 HIS B N 1
ATOM 2509 C CA . HIS B 1 91 ? -5.996 -0.224 9.469 1 95.69 91 HIS B CA 1
ATOM 2510 C C . HIS B 1 91 ? -6.867 -1.457 9.25 1 95.69 91 HIS B C 1
ATOM 2512 O O . HIS B 1 91 ? -8.094 -1.348 9.141 1 95.69 91 HIS B O 1
ATOM 2518 N N . LYS B 1 92 ? -6.172 -2.559 9.25 1 97 92 LYS B N 1
ATOM 2519 C CA . LYS B 1 92 ? -6.891 -3.814 9.055 1 97 92 LYS B CA 1
ATOM 2520 C C . LYS B 1 92 ? -7.938 -4.023 10.148 1 97 92 LYS B C 1
ATOM 2522 O O . LYS B 1 92 ? -9.07 -4.414 9.859 1 97 92 LYS B O 1
ATOM 2527 N N . GLU B 1 93 ? -7.621 -3.75 11.383 1 95.19 93 GLU B N 1
ATOM 2528 C CA . GLU B 1 93 ? -8.547 -3.936 12.5 1 95.19 93 GLU B CA 1
ATOM 2529 C C . GLU B 1 93 ? -9.742 -2.988 12.391 1 95.19 93 GLU B C 1
ATOM 2531 O O . GLU B 1 93 ? -10.883 -3.395 12.602 1 95.19 93 GLU B O 1
ATOM 2536 N N . LEU B 1 94 ? -9.43 -1.77 12.039 1 92.81 94 LEU B N 1
ATOM 2537 C CA . LEU B 1 94 ? -10.508 -0.792 11.883 1 92.81 94 LEU B CA 1
ATOM 2538 C C . LEU B 1 94 ? -11.43 -1.173 10.727 1 92.81 94 LEU B C 1
ATOM 2540 O O . LEU B 1 94 ? -12.648 -1.091 10.852 1 92.81 94 LEU B O 1
ATOM 2544 N N . ILE B 1 95 ? -10.883 -1.599 9.656 1 95.56 95 ILE B N 1
ATOM 2545 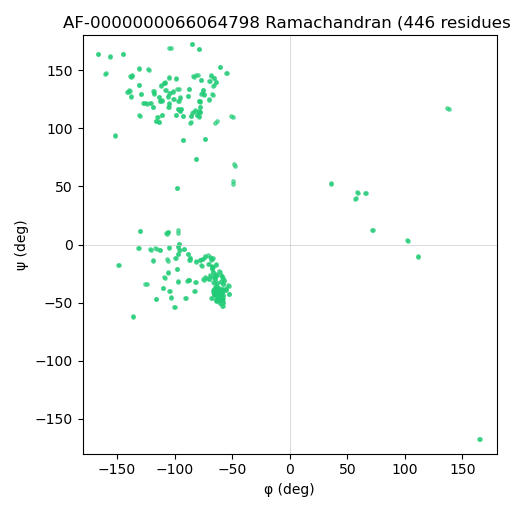C CA . ILE B 1 95 ? -11.656 -1.997 8.492 1 95.56 95 ILE B CA 1
ATOM 2546 C C . ILE B 1 95 ? -12.508 -3.223 8.828 1 95.56 95 ILE B C 1
ATOM 2548 O O . ILE B 1 95 ? -13.664 -3.322 8.406 1 95.56 95 ILE B O 1
ATOM 2552 N N . LYS B 1 96 ? -11.945 -4.125 9.555 1 96.06 96 LYS B N 1
ATOM 2553 C CA . LYS B 1 96 ? -12.688 -5.312 9.961 1 96.06 96 LYS B CA 1
ATOM 2554 C C . LYS B 1 96 ? -13.938 -4.93 10.758 1 96.06 96 LYS B C 1
ATOM 2556 O O . LYS B 1 96 ? -15.016 -5.488 10.531 1 96.06 96 LYS B O 1
ATOM 2561 N N . GLU B 1 97 ? -13.789 -3.926 11.57 1 92.38 97 GLU B N 1
ATOM 2562 C CA . GLU B 1 97 ? -14.867 -3.525 12.477 1 92.38 97 GLU B CA 1
ATOM 2563 C C . GLU B 1 97 ? -15.891 -2.648 11.766 1 92.38 97 GLU B C 1
ATOM 2565 O O . GLU B 1 97 ? -17.094 -2.787 11.992 1 92.38 97 GLU B O 1
ATOM 2570 N N . LEU B 1 98 ? -15.406 -1.823 10.766 1 89.88 98 LEU B N 1
ATOM 2571 C CA . LEU B 1 98 ? -16.281 -0.765 10.289 1 89.88 98 LEU B CA 1
ATOM 2572 C C . LEU B 1 98 ? -16.359 -0.774 8.766 1 89.88 98 LEU B C 1
ATOM 2574 O O . LEU B 1 98 ? -16.922 0.144 8.156 1 89.88 98 LEU B O 1
ATOM 2578 N N . GLY B 1 99 ? -15.883 -1.768 8.133 1 87.25 99 GLY B N 1
ATOM 2579 C CA . GLY B 1 99 ? -15.641 -1.764 6.703 1 87.25 99 GLY B CA 1
ATOM 2580 C C . GLY B 1 99 ? -16.875 -1.414 5.891 1 87.25 99 GLY B C 1
ATOM 2581 O O . GLY B 1 99 ? -16.797 -0.63 4.941 1 87.25 99 GLY B O 1
ATOM 2582 N N . ASP B 1 100 ? -18.031 -1.876 6.297 1 89.75 100 ASP B N 1
ATOM 2583 C CA . ASP B 1 100 ? -19.281 -1.657 5.559 1 89.75 100 ASP B CA 1
ATOM 2584 C C . ASP B 1 100 ? -19.75 -0.216 5.707 1 89.75 100 ASP B C 1
ATOM 2586 O O . ASP B 1 100 ? -20.609 0.242 4.941 1 89.75 100 ASP B O 1
ATOM 2590 N N . PHE B 1 101 ? -19.141 0.535 6.594 1 89.75 101 PHE B N 1
ATOM 2591 C CA . PHE B 1 101 ? -19.625 1.875 6.902 1 89.75 101 PHE B CA 1
ATOM 2592 C C . PHE B 1 101 ? -18.594 2.928 6.5 1 89.75 101 PHE B C 1
ATOM 2594 O O . PHE B 1 101 ? -18.859 4.129 6.582 1 89.75 101 PHE B O 1
ATOM 2601 N N . ILE B 1 102 ? -17.5 2.449 6.055 1 92.19 102 ILE B N 1
ATOM 2602 C CA . ILE B 1 102 ? -16.438 3.389 5.699 1 92.19 102 ILE B CA 1
ATOM 2603 C C . ILE B 1 102 ? -16.734 4.02 4.34 1 92.19 102 ILE B C 1
ATOM 2605 O O . ILE B 1 102 ? -16.938 3.311 3.352 1 92.19 102 ILE B O 1
ATOM 2609 N N . PRO B 1 103 ? -16.906 5.363 4.32 1 94.44 103 PRO B N 1
ATOM 2610 C CA . PRO B 1 103 ? -17.047 6.031 3.023 1 94.44 103 PRO B CA 1
ATOM 2611 C C . PRO B 1 103 ? -15.727 6.117 2.262 1 94.44 103 PRO B C 1
ATOM 2613 O O . PRO B 1 103 ? -15.078 7.168 2.256 1 94.44 103 PRO B O 1
ATOM 2616 N N . TRP B 1 104 ? -15.398 5.176 1.458 1 95.94 104 TRP B N 1
ATOM 2617 C CA . TRP B 1 104 ? -14.078 4.988 0.873 1 95.94 104 TRP B CA 1
ATOM 2618 C C . TRP B 1 104 ? -13.727 6.148 -0.052 1 95.94 104 TRP B C 1
ATOM 2620 O O . TRP B 1 104 ? -12.547 6.5 -0.197 1 95.94 104 TRP B O 1
ATOM 2630 N N . LYS B 1 105 ? -14.711 6.777 -0.676 1 95.75 105 LYS B N 1
ATOM 2631 C CA . LYS B 1 105 ? -14.461 7.883 -1.602 1 95.75 105 LYS B CA 1
ATOM 2632 C C . LYS B 1 105 ? -13.914 9.102 -0.87 1 95.75 105 LYS B C 1
ATOM 2634 O O . LYS B 1 105 ? -13.344 10 -1.492 1 95.75 105 LYS B O 1
ATOM 2639 N N . ARG B 1 106 ? -14.109 9.156 0.469 1 97.5 106 ARG B N 1
ATOM 2640 C CA . ARG B 1 106 ? -13.664 10.289 1.276 1 97.5 106 ARG B CA 1
ATOM 2641 C C . ARG B 1 106 ? -12.305 10.008 1.915 1 97.5 106 ARG B C 1
ATOM 2643 O O . ARG B 1 106 ? -11.742 10.867 2.598 1 97.5 106 ARG B O 1
ATOM 2650 N N . ILE B 1 107 ? -11.734 8.812 1.646 1 96.81 107 ILE B N 1
ATOM 2651 C CA . ILE B 1 107 ? -10.523 8.359 2.328 1 96.81 107 ILE B CA 1
ATOM 2652 C C . ILE B 1 107 ? -9.32 8.5 1.396 1 96.81 107 ILE B C 1
ATOM 2654 O O . ILE B 1 107 ? -9.367 8.055 0.246 1 96.81 107 ILE B O 1
ATOM 2658 N N . THR B 1 108 ? -8.266 9.109 1.883 1 98.06 108 THR B N 1
ATOM 2659 C CA . THR B 1 108 ? -6.98 9.203 1.196 1 98.06 108 THR B CA 1
ATOM 2660 C C . THR B 1 108 ? -5.852 8.711 2.096 1 98.06 108 THR B C 1
ATOM 2662 O O . THR B 1 108 ? -5.688 9.195 3.217 1 98.06 108 THR B O 1
ATOM 2665 N N . SER B 1 109 ? -5.133 7.711 1.646 1 98.06 109 SER B N 1
ATOM 2666 C CA . SER B 1 109 ? -3.99 7.227 2.418 1 98.06 109 SER B CA 1
ATOM 2667 C C . SER B 1 109 ? -2.746 8.062 2.148 1 98.06 109 SER B C 1
ATOM 2669 O O . SER B 1 109 ? -2.521 8.508 1.021 1 98.06 109 SER B O 1
ATOM 2671 N N . GLU B 1 110 ? -1.966 8.25 3.158 1 98.19 110 GLU B N 1
ATOM 2672 C CA . GLU B 1 110 ? -0.698 8.969 3.094 1 98.19 110 GLU B CA 1
ATOM 2673 C C . GLU B 1 110 ? 0.455 8.109 3.596 1 98.19 110 GLU B C 1
ATOM 2675 O O . GLU B 1 110 ? 0.448 7.66 4.746 1 98.19 110 GLU B O 1
ATOM 2680 N N . GLY B 1 111 ? 1.413 7.918 2.719 1 98.62 111 GLY B N 1
ATOM 2681 C CA . GLY B 1 111 ? 2.625 7.254 3.174 1 98.62 111 GLY B CA 1
ATOM 2682 C C . GLY B 1 111 ? 3.561 8.172 3.936 1 98.62 111 GLY B C 1
ATOM 2683 O O . GLY B 1 111 ? 4.207 9.039 3.342 1 98.62 111 GLY B O 1
ATOM 2684 N N . TYR B 1 112 ? 3.67 7.941 5.254 1 98 112 TYR B N 1
ATOM 2685 C CA . TYR B 1 112 ? 4.488 8.758 6.145 1 98 112 TYR B CA 1
ATOM 2686 C C . TYR B 1 112 ? 5.918 8.234 6.203 1 98 112 TYR B C 1
ATOM 2688 O O . TYR B 1 112 ? 6.141 7.039 6.398 1 98 112 TYR B O 1
ATOM 2696 N N . VAL B 1 113 ? 6.812 9.117 5.969 1 98.56 113 VAL B N 1
ATOM 2697 C CA . VAL B 1 113 ? 8.188 8.906 6.414 1 98.56 113 VAL B CA 1
ATOM 2698 C C . VAL B 1 113 ? 8.555 9.945 7.469 1 98.56 113 VAL B C 1
ATOM 2700 O O . VAL B 1 113 ? 8.656 11.141 7.164 1 98.56 113 VAL B O 1
ATOM 2703 N N . ILE B 1 114 ? 8.695 9.477 8.664 1 97.38 114 ILE B N 1
ATOM 2704 C CA . ILE B 1 114 ? 8.906 10.336 9.828 1 97.38 114 ILE B CA 1
ATOM 2705 C C . ILE B 1 114 ? 10.398 10.414 10.141 1 97.38 114 ILE B C 1
ATOM 2707 O O . ILE B 1 114 ? 11.047 9.398 10.391 1 97.38 114 ILE B O 1
ATOM 2711 N N . LEU B 1 115 ? 10.953 11.656 10.18 1 97.44 115 LEU B N 1
ATOM 2712 C CA . LEU B 1 115 ? 12.406 11.75 10.109 1 97.44 115 LEU B CA 1
ATOM 2713 C C . LEU B 1 115 ? 12.969 12.445 11.344 1 97.44 115 LEU B C 1
ATOM 2715 O O . LEU B 1 115 ? 14.188 12.516 11.516 1 97.44 115 LEU B O 1
ATOM 2719 N N . ASN B 1 116 ? 12.102 12.945 12.258 1 96.31 116 ASN B N 1
ATOM 2720 C CA . ASN B 1 116 ? 12.555 13.531 13.508 1 96.31 116 ASN B CA 1
ATOM 2721 C C . ASN B 1 116 ? 12.445 12.547 14.664 1 96.31 116 ASN B C 1
ATOM 2723 O O . ASN B 1 116 ? 11.352 12.266 15.156 1 96.31 116 ASN B O 1
ATOM 2727 N N . LYS B 1 117 ? 13.578 12.133 15.156 1 95.25 117 LYS B N 1
ATOM 2728 C CA . LYS B 1 117 ? 13.625 11.102 16.188 1 95.25 117 LYS B CA 1
ATOM 2729 C C . LYS B 1 117 ? 12.984 11.594 17.484 1 95.25 117 LYS B C 1
ATOM 2731 O O . LYS B 1 117 ? 12.531 10.789 18.297 1 95.25 117 LYS B O 1
ATOM 2736 N N . ASP B 1 118 ? 12.992 12.891 17.688 1 94.31 118 ASP B N 1
ATOM 2737 C CA . ASP B 1 118 ? 12.516 13.453 18.953 1 94.31 118 ASP B CA 1
ATOM 2738 C C . ASP B 1 118 ? 11.008 13.68 18.922 1 94.31 118 ASP B C 1
ATOM 2740 O O . ASP B 1 118 ? 10.398 13.992 19.938 1 94.31 118 ASP B O 1
ATOM 2744 N N . ALA B 1 119 ? 10.43 13.578 17.75 1 91.94 119 ALA B N 1
ATOM 2745 C CA . ALA B 1 119 ? 8.984 13.758 17.625 1 91.94 119 ALA B CA 1
ATOM 2746 C C . ALA B 1 119 ? 8.227 12.641 18.344 1 91.94 119 ALA B C 1
ATOM 2748 O O . ALA B 1 119 ? 8.633 11.477 18.297 1 91.94 119 ALA B O 1
ATOM 2749 N N . LYS B 1 120 ? 7.094 12.977 18.969 1 89.38 120 LYS B N 1
ATOM 2750 C CA . LYS B 1 120 ? 6.254 12.008 19.672 1 89.38 120 LYS B CA 1
ATOM 2751 C C . LYS B 1 120 ? 5.762 10.914 18.719 1 89.38 120 LYS B C 1
ATOM 2753 O O . LYS B 1 120 ? 5.734 9.742 19.078 1 89.38 120 LYS B O 1
ATOM 2758 N N . VAL B 1 121 ? 5.391 11.281 17.562 1 91.69 121 VAL B N 1
ATOM 2759 C CA . VAL B 1 121 ? 4.863 10.336 16.578 1 91.69 121 VAL B CA 1
ATOM 2760 C C . VAL B 1 121 ? 5.949 9.32 16.219 1 91.69 121 VAL B C 1
ATOM 2762 O O . VAL B 1 121 ? 5.652 8.148 15.969 1 91.69 121 VAL B O 1
ATOM 2765 N N . ALA B 1 122 ? 7.23 9.742 16.094 1 95.62 122 ALA B N 1
ATOM 2766 C CA . ALA B 1 122 ? 8.336 8.828 15.805 1 95.62 122 ALA B CA 1
ATOM 2767 C C . ALA B 1 122 ? 8.477 7.777 16.906 1 95.62 122 ALA B C 1
ATOM 2769 O O . ALA B 1 122 ? 8.656 6.594 16.609 1 95.62 122 ALA B O 1
ATOM 2770 N N . GLN B 1 123 ? 8.359 8.273 18.109 1 95 123 GLN B N 1
ATOM 2771 C CA . GLN B 1 123 ? 8.469 7.367 19.25 1 95 123 GLN B CA 1
ATOM 2772 C C . GLN B 1 123 ? 7.285 6.406 19.297 1 95 123 GLN B C 1
ATOM 2774 O O . GLN B 1 123 ? 7.469 5.195 19.438 1 95 123 GLN B O 1
ATOM 2779 N N . LEU B 1 124 ? 6.098 6.965 19.125 1 92.94 124 LEU B N 1
ATOM 2780 C CA . LEU B 1 124 ? 4.871 6.18 19.203 1 92.94 124 LEU B CA 1
ATOM 2781 C C . LEU B 1 124 ? 4.879 5.07 18.156 1 92.94 124 LEU B C 1
ATOM 2783 O O . LEU B 1 124 ? 4.5 3.934 18.438 1 92.94 124 LEU B O 1
ATOM 2787 N N . THR B 1 125 ? 5.371 5.332 16.906 1 95.81 125 THR B N 1
ATOM 2788 C CA . THR B 1 125 ? 5.27 4.41 15.789 1 95.81 125 THR B CA 1
ATOM 2789 C C . THR B 1 125 ? 6.555 3.6 15.633 1 95.81 125 THR B C 1
ATOM 2791 O O . THR B 1 125 ? 6.668 2.775 14.727 1 95.81 125 THR B O 1
ATOM 2794 N N . GLU B 1 126 ? 7.516 3.891 16.5 1 97.62 126 GLU B N 1
ATOM 2795 C CA . GLU B 1 126 ? 8.812 3.219 16.453 1 97.62 126 GLU B CA 1
ATOM 2796 C C . GLU B 1 126 ? 9.469 3.4 15.078 1 97.62 126 GLU B C 1
ATOM 2798 O O . GLU B 1 126 ? 10.047 2.459 14.531 1 97.62 126 GLU B O 1
ATOM 2803 N N . ALA B 1 127 ? 9.32 4.598 14.539 1 97.75 127 ALA B N 1
ATOM 2804 C CA . ALA B 1 127 ? 9.891 4.91 13.227 1 97.75 127 ALA B CA 1
ATOM 2805 C C . ALA B 1 127 ? 11.414 4.879 13.273 1 97.75 127 ALA B C 1
ATOM 2807 O O . ALA B 1 127 ? 12.023 5.34 14.234 1 97.75 127 ALA B O 1
ATOM 2808 N N . LYS B 1 128 ? 12.039 4.305 12.273 1 98.06 128 LYS B N 1
ATOM 2809 C CA . LYS B 1 128 ? 13.477 4.438 12.055 1 98.06 128 LYS B CA 1
ATOM 2810 C C . LYS B 1 128 ? 13.82 5.777 11.406 1 98.06 128 LYS B C 1
ATOM 2812 O O . LYS B 1 128 ? 13.516 6 10.234 1 98.06 128 LYS B O 1
ATOM 2817 N N . THR B 1 129 ? 14.531 6.605 12.141 1 97.31 129 THR B N 1
ATOM 2818 C CA . THR B 1 129 ? 14.656 7.984 11.68 1 97.31 129 THR B CA 1
ATOM 2819 C C . THR B 1 129 ? 16.062 8.242 11.125 1 97.31 129 THR B C 1
ATOM 2821 O O . THR B 1 129 ? 16.297 9.281 10.508 1 97.31 129 THR B O 1
ATOM 2824 N N . ASP B 1 130 ? 16.969 7.352 11.367 1 96.75 130 ASP B N 1
ATOM 2825 C CA . ASP B 1 130 ? 18.312 7.48 10.82 1 96.75 130 ASP B CA 1
ATOM 2826 C C . ASP B 1 130 ? 18.375 6.988 9.375 1 96.75 130 ASP B C 1
ATOM 2828 O O . ASP B 1 130 ? 18.953 5.938 9.094 1 96.75 130 ASP B O 1
ATOM 2832 N N . LEU B 1 131 ? 17.828 7.762 8.516 1 97.69 131 LEU B N 1
ATOM 2833 C CA . LEU B 1 131 ? 17.703 7.383 7.109 1 97.69 131 LEU B CA 1
ATOM 2834 C C . LEU B 1 131 ? 18.641 8.211 6.242 1 97.69 131 LEU B C 1
ATOM 2836 O O . LEU B 1 131 ? 18.828 9.406 6.48 1 97.69 131 LEU B O 1
ATOM 2840 N N . THR B 1 132 ? 19.266 7.59 5.281 1 97.56 132 THR B N 1
ATOM 2841 C CA . THR B 1 132 ? 19.984 8.305 4.23 1 97.56 132 THR B CA 1
ATOM 2842 C C . THR B 1 132 ? 19 8.828 3.176 1 97.56 132 THR B C 1
ATOM 2844 O O . THR B 1 132 ? 17.828 8.484 3.191 1 97.56 132 THR B O 1
ATOM 2847 N N . ASP B 1 133 ? 19.5 9.68 2.311 1 97.62 133 ASP B N 1
ATOM 2848 C CA . ASP B 1 133 ? 18.703 10.141 1.184 1 97.62 133 ASP B CA 1
ATOM 2849 C C . ASP B 1 133 ? 18.203 8.961 0.349 1 97.62 133 ASP B C 1
ATOM 2851 O O . ASP B 1 133 ? 17.047 8.945 -0.09 1 97.62 133 ASP B O 1
ATOM 2855 N N . GLU B 1 134 ? 19.094 7.965 0.193 1 97.69 134 GLU B N 1
ATOM 2856 C CA . GLU B 1 134 ? 18.75 6.789 -0.598 1 97.69 134 GLU B CA 1
ATOM 2857 C C . GLU B 1 134 ? 17.594 6.023 0.038 1 97.69 134 GLU B C 1
ATOM 2859 O O . GLU B 1 134 ? 16.734 5.477 -0.667 1 97.69 134 GLU B O 1
ATOM 2864 N N . ASP B 1 135 ? 17.609 6.008 1.345 1 98.44 135 ASP B N 1
ATOM 2865 C CA . ASP B 1 135 ? 16.5 5.375 2.055 1 98.44 135 ASP B CA 1
ATOM 2866 C C . ASP B 1 135 ? 15.18 6.105 1.781 1 98.44 135 ASP B C 1
ATOM 2868 O O . ASP B 1 135 ? 14.164 5.473 1.471 1 98.44 135 ASP B O 1
ATOM 2872 N N . ILE B 1 136 ? 15.203 7.426 1.911 1 98.62 136 ILE B N 1
ATOM 2873 C CA . ILE B 1 136 ? 13.992 8.234 1.753 1 98.62 136 ILE B CA 1
ATOM 2874 C C . ILE B 1 136 ? 13.461 8.086 0.33 1 98.62 136 ILE B C 1
ATOM 2876 O O . ILE B 1 136 ? 12.258 7.887 0.13 1 98.62 136 ILE B O 1
ATOM 2880 N N . ILE B 1 137 ? 14.367 8.141 -0.607 1 98.5 137 ILE B N 1
ATOM 2881 C CA . ILE B 1 137 ? 14.008 7.98 -2.012 1 98.5 137 ILE B CA 1
ATOM 2882 C C . ILE B 1 137 ? 13.398 6.602 -2.238 1 98.5 137 ILE B C 1
ATOM 2884 O O . ILE B 1 137 ? 12.406 6.465 -2.959 1 98.5 137 ILE B O 1
ATOM 2888 N N . ALA B 1 138 ? 13.938 5.57 -1.62 1 98.5 138 ALA B N 1
ATOM 2889 C CA . ALA B 1 138 ? 13.422 4.211 -1.752 1 98.5 138 ALA B CA 1
ATOM 2890 C C . ALA B 1 138 ? 11.992 4.113 -1.218 1 98.5 138 ALA B C 1
ATOM 2892 O O . ALA B 1 138 ? 11.133 3.471 -1.828 1 98.5 138 ALA B O 1
ATOM 2893 N N . TYR B 1 139 ? 11.75 4.773 -0.11 1 98.75 139 TYR B N 1
ATOM 2894 C CA . TYR B 1 139 ? 10.398 4.785 0.43 1 98.75 139 TYR B CA 1
ATOM 2895 C C . TYR B 1 139 ? 9.445 5.527 -0.501 1 98.75 139 TYR B C 1
ATOM 2897 O O . TYR B 1 139 ? 8.281 5.141 -0.648 1 98.75 139 TYR B O 1
ATOM 2905 N N . ALA B 1 140 ? 9.922 6.613 -1.089 1 98.81 140 ALA B N 1
ATOM 2906 C CA . ALA B 1 140 ? 9.094 7.348 -2.047 1 98.81 140 ALA B CA 1
ATOM 2907 C C . ALA B 1 140 ? 8.711 6.457 -3.225 1 98.81 140 ALA B C 1
ATOM 2909 O O . ALA B 1 140 ? 7.535 6.398 -3.604 1 98.81 140 ALA B O 1
ATOM 2910 N N . ARG B 1 141 ? 9.664 5.75 -3.77 1 98.5 141 ARG B N 1
ATOM 2911 C CA . ARG B 1 141 ? 9.414 4.848 -4.887 1 98.5 141 ARG B CA 1
ATOM 2912 C C . ARG B 1 141 ? 8.492 3.705 -4.473 1 98.5 141 ARG B C 1
ATOM 2914 O O . ARG B 1 141 ? 7.617 3.293 -5.242 1 98.5 141 ARG B O 1
ATOM 2921 N N . LEU B 1 142 ? 8.688 3.217 -3.26 1 98.5 142 LEU B N 1
ATOM 2922 C CA . LEU B 1 142 ? 7.828 2.168 -2.717 1 98.5 142 LEU B CA 1
ATOM 2923 C C . LEU B 1 142 ? 6.379 2.643 -2.623 1 98.5 142 LEU B C 1
ATOM 2925 O O . LEU B 1 142 ? 5.469 1.959 -3.092 1 98.5 142 LEU B O 1
ATOM 2929 N N . ALA B 1 143 ? 6.215 3.832 -2.074 1 98.75 143 ALA B N 1
ATOM 2930 C CA . ALA B 1 143 ? 4.883 4.406 -1.91 1 98.75 143 ALA B CA 1
ATOM 2931 C C . ALA B 1 143 ? 4.172 4.543 -3.256 1 98.75 143 ALA B C 1
ATOM 2933 O O . ALA B 1 143 ? 2.984 4.23 -3.373 1 98.75 143 ALA B O 1
ATOM 2934 N N . GLU B 1 144 ? 4.898 4.957 -4.301 1 98.56 144 GLU B N 1
ATOM 2935 C CA . GLU B 1 144 ? 4.285 5.246 -5.594 1 98.56 144 GLU B CA 1
ATOM 2936 C C . GLU B 1 144 ? 4.082 3.971 -6.406 1 98.56 144 GLU B C 1
ATOM 2938 O O . GLU B 1 144 ? 3.004 3.746 -6.961 1 98.56 144 GLU B O 1
ATOM 2943 N N . ASN B 1 145 ? 5.047 3.072 -6.359 1 97.81 145 ASN B N 1
ATOM 2944 C CA . ASN B 1 145 ? 5.066 2.041 -7.391 1 97.81 145 ASN B CA 1
ATOM 2945 C C . ASN B 1 145 ? 4.602 0.693 -6.844 1 97.81 145 ASN B C 1
ATOM 2947 O O . ASN B 1 145 ? 4.191 -0.182 -7.605 1 97.81 145 ASN B O 1
ATOM 2951 N N . ILE B 1 146 ? 4.738 0.494 -5.527 1 97.94 146 ILE B N 1
ATOM 2952 C CA . ILE B 1 146 ? 4.336 -0.781 -4.941 1 97.94 146 ILE B CA 1
ATOM 2953 C C . ILE B 1 146 ? 2.957 -0.642 -4.297 1 97.94 146 ILE B C 1
ATOM 2955 O O . ILE B 1 146 ? 1.998 -1.291 -4.723 1 97.94 146 ILE B O 1
ATOM 2959 N N . PHE B 1 147 ? 2.744 0.33 -3.395 1 98.5 147 PHE B N 1
ATOM 2960 C CA . PHE B 1 147 ? 1.479 0.506 -2.691 1 98.5 147 PHE B CA 1
ATOM 2961 C C . PHE B 1 147 ? 0.528 1.381 -3.5 1 98.5 147 PHE B C 1
ATOM 2963 O O . PHE B 1 147 ? -0.69 1.303 -3.33 1 98.5 147 PHE B O 1
ATOM 2970 N N . ARG B 1 148 ? 1.117 2.314 -4.281 1 98.06 148 ARG B N 1
ATOM 2971 C CA . ARG B 1 148 ? 0.392 3.26 -5.121 1 98.06 148 ARG B CA 1
ATOM 2972 C C . ARG B 1 148 ? -0.421 4.234 -4.277 1 98.06 148 ARG B C 1
ATOM 2974 O O . ARG B 1 148 ? -1.606 4.453 -4.535 1 98.06 148 ARG B O 1
ATOM 2981 N N . LEU B 1 149 ? 0.238 4.691 -3.26 1 98.75 149 LEU B N 1
ATOM 2982 C CA . LEU B 1 149 ? -0.36 5.668 -2.355 1 98.75 149 LEU B CA 1
ATOM 2983 C C . LEU B 1 149 ? -0.519 7.02 -3.043 1 98.75 149 LEU B C 1
ATOM 2985 O O . LEU B 1 149 ? 0.373 7.461 -3.771 1 98.75 149 LEU B O 1
ATOM 2989 N N . PRO B 1 150 ? -1.636 7.707 -2.795 1 98.56 150 PRO B N 1
ATOM 2990 C CA . PRO B 1 150 ? -1.864 9 -3.451 1 98.56 150 PRO B CA 1
ATOM 2991 C C . PRO B 1 150 ? -0.942 10.094 -2.93 1 98.56 150 PRO B C 1
ATOM 2993 O O . PRO B 1 150 ? -0.626 11.039 -3.66 1 98.56 150 PRO B O 1
ATOM 2996 N N . ILE B 1 151 ? -0.542 9.977 -1.677 1 98.88 151 ILE B N 1
ATOM 2997 C CA . ILE B 1 151 ? 0.289 11 -1.051 1 98.88 151 ILE B CA 1
ATOM 2998 C C . ILE B 1 151 ? 1.511 10.352 -0.406 1 98.88 151 ILE B C 1
ATOM 3000 O O . ILE B 1 151 ? 1.4 9.297 0.225 1 98.88 151 ILE B O 1
ATOM 3004 N N . PHE B 1 152 ? 2.682 10.844 -0.683 1 98.88 152 PHE B N 1
ATOM 3005 C CA . PHE B 1 152 ? 3.9 10.578 0.072 1 98.88 152 PHE B CA 1
ATOM 3006 C C . PHE B 1 152 ? 4.281 11.789 0.921 1 98.88 152 PHE B C 1
ATOM 3008 O O . PHE B 1 152 ? 4.504 12.883 0.394 1 98.88 152 PHE B O 1
ATOM 3015 N N . TYR B 1 153 ? 4.301 11.609 2.23 1 98.75 153 TYR B N 1
ATOM 3016 C CA . TYR B 1 153 ? 4.449 12.711 3.182 1 98.75 153 TYR B CA 1
ATOM 3017 C C . TYR B 1 153 ? 5.75 12.57 3.969 1 98.75 153 TYR B C 1
ATOM 3019 O O . TYR B 1 153 ? 5.871 11.703 4.832 1 98.75 153 TYR B O 1
ATOM 3027 N N . VAL B 1 154 ? 6.715 13.398 3.654 1 98.44 154 VAL B N 1
ATOM 3028 C CA . VAL B 1 154 ? 7.93 13.516 4.453 1 98.44 154 VAL B CA 1
ATOM 3029 C C . VAL B 1 154 ? 7.68 14.438 5.645 1 98.44 154 VAL B C 1
ATOM 3031 O O . VAL B 1 154 ? 7.445 15.633 5.469 1 98.44 154 VAL B O 1
ATOM 3034 N N . GLU B 1 155 ? 7.77 13.852 6.785 1 94.81 155 GLU B N 1
ATOM 3035 C CA . GLU B 1 155 ? 7.348 14.555 7.992 1 94.81 155 GLU B CA 1
ATOM 3036 C C . GLU B 1 155 ? 8.508 14.719 8.969 1 94.81 155 GLU B C 1
ATOM 3038 O O . GLU B 1 155 ? 9.031 13.727 9.484 1 94.81 155 GLU B O 1
ATOM 3043 N N . TYR B 1 156 ? 8.898 15.969 9.297 1 92 156 TYR B N 1
ATOM 3044 C CA . TYR B 1 156 ? 9.992 16.234 10.219 1 92 156 TYR B CA 1
ATOM 3045 C C . TYR B 1 156 ? 9.461 16.75 11.555 1 92 156 TYR B C 1
ATOM 3047 O O . TYR B 1 156 ? 10.242 17.141 12.43 1 92 156 TYR B O 1
ATOM 3055 N N . SER B 1 157 ? 8.195 16.703 11.789 1 79.62 157 SER B N 1
ATOM 3056 C CA . SER B 1 157 ? 7.484 16.938 13.039 1 79.62 157 SER B CA 1
ATOM 3057 C C . SER B 1 157 ? 8.156 18.047 13.859 1 79.62 157 SER B C 1
ATOM 3059 O O . SER B 1 157 ? 8.438 17.859 15.039 1 79.62 157 SER B O 1
ATOM 3061 N N . GLY B 1 158 ? 8.414 19.188 13.336 1 83 158 GLY B N 1
ATOM 3062 C CA . GLY B 1 158 ? 8.852 20.344 14.117 1 83 158 GLY B CA 1
ATOM 3063 C C . GLY B 1 158 ? 10.289 20.734 13.828 1 83 158 GLY B C 1
ATOM 3064 O O . GLY B 1 158 ? 10.734 21.797 14.266 1 83 158 GLY B O 1
ATOM 3065 N N . MET B 1 159 ? 10.977 19.891 13.117 1 92.44 159 MET B N 1
ATOM 3066 C CA . MET B 1 159 ? 12.336 20.188 12.68 1 92.44 159 MET B CA 1
ATOM 3067 C C . MET B 1 159 ? 12.375 20.453 11.18 1 92.44 159 MET B C 1
ATOM 3069 O O . MET B 1 159 ? 11.703 19.766 10.406 1 92.44 159 MET B O 1
ATOM 3073 N N . TYR B 1 160 ? 13.203 21.469 10.836 1 96.75 160 TYR B N 1
ATOM 3074 C CA . TYR B 1 160 ? 13.336 21.766 9.414 1 96.75 160 TYR B CA 1
ATOM 3075 C C . TYR B 1 160 ? 14.188 20.703 8.719 1 96.75 160 TYR B C 1
ATOM 3077 O O . TYR B 1 160 ? 15.273 20.375 9.188 1 96.75 160 TYR B O 1
ATOM 3085 N N . GLY B 1 161 ? 13.719 20.172 7.672 1 96.12 161 GLY B N 1
ATOM 3086 C CA . GLY B 1 161 ? 14.406 19.094 6.973 1 96.12 161 GLY B CA 1
ATOM 3087 C C . GLY B 1 161 ? 15.453 19.594 5.996 1 96.12 161 GLY B C 1
ATOM 3088 O O . GLY B 1 161 ? 15.609 20.797 5.801 1 96.12 161 GLY B O 1
ATOM 3089 N N . ASP B 1 162 ? 16.188 18.672 5.461 1 96.19 162 ASP B N 1
ATOM 3090 C CA . ASP B 1 162 ? 17.203 18.984 4.457 1 96.19 162 ASP B CA 1
ATOM 3091 C C . ASP B 1 162 ? 16.562 19.203 3.086 1 96.19 162 ASP B C 1
ATOM 3093 O O . ASP B 1 162 ? 16.031 18.281 2.484 1 96.19 162 ASP B O 1
ATOM 3097 N N . PRO B 1 163 ? 16.656 20.484 2.566 1 97.56 163 PRO B N 1
ATOM 3098 C CA . PRO B 1 163 ? 16.047 20.766 1.267 1 97.56 163 PRO B CA 1
ATOM 3099 C C . PRO B 1 163 ? 16.578 19.875 0.153 1 97.56 163 PRO B C 1
ATOM 3101 O O . PRO B 1 163 ? 15.844 19.547 -0.784 1 97.56 163 PRO B O 1
ATOM 3104 N N . GLU B 1 164 ? 17.828 19.469 0.281 1 97.88 164 GLU B N 1
ATOM 3105 C CA . GLU B 1 164 ? 18.406 18.594 -0.741 1 97.88 164 GLU B CA 1
ATOM 3106 C C . GLU B 1 164 ? 17.703 17.234 -0.77 1 97.88 164 GLU B C 1
ATOM 3108 O O . GLU B 1 164 ? 17.438 16.688 -1.844 1 97.88 164 GLU B O 1
ATOM 3113 N N . ALA B 1 165 ? 17.391 16.703 0.354 1 97.44 165 ALA B N 1
ATOM 3114 C CA . ALA B 1 165 ? 16.641 15.453 0.423 1 97.44 165 ALA B CA 1
ATOM 3115 C C . ALA B 1 165 ? 15.25 15.617 -0.19 1 97.44 165 ALA B C 1
ATOM 3117 O O . ALA B 1 165 ? 14.789 14.75 -0.937 1 97.44 165 ALA B O 1
ATOM 3118 N N . VAL B 1 166 ? 14.625 16.703 0.114 1 98.31 166 VAL B N 1
ATOM 3119 C CA . VAL B 1 166 ? 13.289 17 -0.397 1 98.31 166 VAL B CA 1
ATOM 3120 C C . VAL B 1 166 ? 13.336 17.125 -1.918 1 98.31 166 VAL B C 1
ATOM 3122 O O . VAL B 1 166 ? 12.477 16.594 -2.619 1 98.31 166 VAL B O 1
ATOM 3125 N N . ARG B 1 167 ? 14.336 17.812 -2.408 1 98.62 167 ARG B N 1
ATOM 3126 C CA . ARG B 1 167 ? 14.516 17.938 -3.85 1 98.62 167 ARG B CA 1
ATOM 3127 C C . ARG B 1 167 ? 14.648 16.562 -4.504 1 98.62 167 ARG B C 1
ATOM 3129 O O . ARG B 1 167 ? 13.992 16.281 -5.508 1 98.62 167 ARG B O 1
ATOM 3136 N N . LYS B 1 168 ? 15.5 15.75 -3.963 1 98.31 168 LYS B N 1
ATOM 3137 C CA . LYS B 1 168 ? 15.75 14.43 -4.531 1 98.31 168 LYS B CA 1
ATOM 3138 C C . LYS B 1 168 ? 14.469 13.594 -4.551 1 98.31 168 LYS B C 1
ATOM 3140 O O . LYS B 1 168 ? 14.203 12.883 -5.523 1 98.31 168 LYS B O 1
ATOM 3145 N N . VAL B 1 169 ? 13.672 13.633 -3.504 1 98.5 169 VAL B N 1
ATOM 3146 C CA . VAL B 1 169 ? 12.406 12.922 -3.443 1 98.5 169 VAL B CA 1
ATOM 3147 C C . VAL B 1 169 ? 11.484 13.406 -4.562 1 98.5 169 VAL B C 1
ATOM 3149 O O . VAL B 1 169 ? 10.852 12.602 -5.246 1 98.5 169 VAL B O 1
ATOM 3152 N N . SER B 1 170 ? 11.43 14.75 -4.773 1 98.56 170 SER B N 1
ATOM 3153 C CA . SER B 1 170 ? 10.547 15.328 -5.777 1 98.56 170 SER B CA 1
ATOM 3154 C C . SER B 1 170 ? 10.875 14.812 -7.176 1 98.56 170 SER B C 1
ATOM 3156 O O . SER B 1 170 ? 10 14.734 -8.039 1 98.56 170 SER B O 1
ATOM 3158 N N . GLU B 1 171 ? 12.07 14.375 -7.387 1 97.94 171 GLU B N 1
ATOM 3159 C CA . GLU B 1 171 ? 12.539 13.969 -8.711 1 97.94 171 GLU B CA 1
ATOM 3160 C C . GLU B 1 171 ? 12.094 12.547 -9.039 1 97.94 171 GLU B C 1
ATOM 3162 O O . GLU B 1 171 ? 12.117 12.133 -10.195 1 97.94 171 GLU B O 1
ATOM 3167 N N . VAL B 1 172 ? 11.648 11.812 -8.039 1 97.69 172 VAL B N 1
ATOM 3168 C CA . VAL B 1 172 ? 11.367 10.414 -8.32 1 97.69 172 VAL B CA 1
ATOM 3169 C C . VAL B 1 172 ? 9.859 10.156 -8.227 1 97.69 172 VAL B C 1
ATOM 3171 O O . VAL B 1 172 ? 9.398 9.039 -8.461 1 97.69 172 VAL B O 1
ATOM 3174 N N . LEU B 1 173 ? 9.102 11.141 -7.836 1 98.06 173 LEU B N 1
ATOM 3175 C CA . LEU B 1 173 ? 7.648 11.016 -7.77 1 98.06 173 LEU B CA 1
ATOM 3176 C C . LEU B 1 173 ? 6.992 11.688 -8.969 1 98.06 173 LEU B C 1
ATOM 3178 O O . LEU B 1 173 ? 7.344 12.82 -9.32 1 98.06 173 LEU B O 1
ATOM 3182 N N . SER B 1 174 ? 6.082 11.008 -9.602 1 96.25 174 SER B N 1
ATOM 3183 C CA . SER B 1 174 ? 5.402 11.555 -10.773 1 96.25 174 SER B CA 1
ATOM 3184 C C . SER B 1 174 ? 3.887 11.516 -10.594 1 96.25 174 SER B C 1
ATOM 3186 O O . SER B 1 174 ? 3.182 12.414 -11.062 1 96.25 174 SER B O 1
ATOM 3188 N N . ASP B 1 175 ? 3.379 10.508 -9.914 1 97.12 175 ASP B N 1
ATOM 3189 C CA . ASP B 1 175 ? 1.939 10.305 -9.797 1 97.12 175 ASP B CA 1
ATOM 3190 C C . ASP B 1 175 ? 1.459 10.586 -8.375 1 97.12 175 ASP B C 1
ATOM 3192 O O . ASP B 1 175 ? 0.386 11.164 -8.18 1 97.12 175 ASP B O 1
ATOM 3196 N N . THR B 1 176 ? 2.242 10.219 -7.418 1 98.56 176 THR B N 1
ATOM 3197 C CA . THR B 1 176 ? 1.96 10.43 -6 1 98.56 176 THR B CA 1
ATOM 3198 C C . THR B 1 176 ? 2.221 11.883 -5.613 1 98.56 176 THR B C 1
ATOM 3200 O O . THR B 1 176 ? 3.254 12.453 -5.973 1 98.56 176 THR B O 1
ATOM 3203 N N . GLU B 1 177 ? 1.258 12.539 -4.938 1 98.81 177 GLU B N 1
ATOM 3204 C CA . GLU B 1 177 ? 1.461 13.898 -4.438 1 98.81 177 GLU B CA 1
ATOM 3205 C C . GLU B 1 177 ? 2.516 13.93 -3.336 1 98.81 177 GLU B C 1
ATOM 3207 O O . GLU B 1 177 ? 2.43 13.172 -2.365 1 98.81 177 GLU B O 1
ATOM 3212 N N . PHE B 1 178 ? 3.461 14.828 -3.525 1 98.88 178 PHE B N 1
ATOM 3213 C CA . PHE B 1 178 ? 4.535 14.938 -2.547 1 98.88 178 PHE B CA 1
ATOM 3214 C C . PHE B 1 178 ? 4.227 16.031 -1.528 1 98.88 178 PHE B C 1
ATOM 3216 O O . PHE B 1 178 ? 4.219 17.219 -1.864 1 98.88 178 PHE B O 1
ATOM 3223 N N . TRP B 1 179 ? 4.039 15.617 -0.203 1 98.88 179 TRP B N 1
ATOM 3224 C CA . TRP B 1 179 ? 3.803 16.547 0.901 1 98.88 179 TRP B CA 1
ATOM 3225 C C . TRP B 1 179 ? 5.023 16.625 1.808 1 98.88 179 TRP B C 1
ATOM 3227 O O . TRP B 1 179 ? 5.66 15.617 2.107 1 98.88 179 TRP B O 1
ATOM 3237 N N . TYR B 1 180 ? 5.359 17.812 2.092 1 98.62 180 TYR B N 1
ATOM 3238 C CA . TYR B 1 180 ? 6.426 18.062 3.055 1 98.62 180 TYR B CA 1
ATOM 3239 C C . TYR B 1 180 ? 5.906 18.828 4.266 1 98.62 180 TYR B C 1
ATOM 3241 O O . TYR B 1 180 ? 5.195 19.828 4.117 1 98.62 180 TYR B O 1
ATOM 3249 N N . GLY B 1 181 ? 6.223 18.312 5.43 1 96.94 181 GLY B N 1
ATOM 3250 C CA . GLY B 1 181 ? 5.965 19.031 6.664 1 96.94 181 GLY B CA 1
ATOM 3251 C C . GLY B 1 181 ? 7.113 18.953 7.652 1 96.94 181 GLY B C 1
ATOM 3252 O O . GLY B 1 181 ? 7.855 17.969 7.676 1 96.94 181 GLY B O 1
ATOM 3253 N N . GLY B 1 182 ? 7.227 20.078 8.359 1 91.81 182 GLY B N 1
ATOM 3254 C CA . GLY B 1 182 ? 8.203 20.078 9.43 1 91.81 182 GLY B CA 1
ATOM 3255 C C . GLY B 1 182 ? 9.031 21.359 9.484 1 91.81 182 GLY B C 1
ATOM 3256 O O . GLY B 1 182 ? 9.781 21.656 8.555 1 91.81 182 GLY B O 1
ATOM 3257 N N . GLY B 1 183 ? 8.922 22.016 10.5 1 93.38 183 GLY B N 1
ATOM 3258 C CA . GLY B 1 183 ? 9.867 23.031 10.945 1 93.38 183 GLY B CA 1
ATOM 3259 C C . GLY B 1 183 ? 9.828 24.297 10.102 1 93.38 183 GLY B C 1
ATOM 3260 O O . GLY B 1 183 ? 10.766 25.094 10.117 1 93.38 183 GLY B O 1
ATOM 3261 N N . ILE B 1 184 ? 8.852 24.453 9.289 1 97.38 184 ILE B N 1
ATOM 3262 C CA . ILE B 1 184 ? 8.734 25.703 8.523 1 97.38 184 ILE B CA 1
ATOM 3263 C C . ILE B 1 184 ? 8.352 26.844 9.453 1 97.38 184 ILE B C 1
ATOM 3265 O O . ILE B 1 184 ? 7.297 26.812 10.094 1 97.38 184 ILE B O 1
ATOM 3269 N N . ARG B 1 185 ? 9.203 27.922 9.445 1 96.56 185 ARG B N 1
ATOM 3270 C CA . ARG B 1 185 ? 8.969 29 10.414 1 96.56 185 ARG B CA 1
ATOM 3271 C C . ARG B 1 185 ? 8.992 30.359 9.727 1 96.56 185 ARG B C 1
ATOM 3273 O O . ARG B 1 185 ? 8.852 31.391 10.391 1 96.56 185 ARG B O 1
ATOM 3280 N N . SER B 1 186 ? 9.266 30.359 8.461 1 97 186 SER B N 1
ATOM 3281 C CA . SER B 1 186 ? 9.336 31.625 7.73 1 97 186 SER B CA 1
ATOM 3282 C C . SER B 1 186 ? 8.812 31.469 6.305 1 97 186 SER B C 1
ATOM 3284 O O . SER B 1 186 ? 8.672 30.344 5.809 1 97 186 SER B O 1
ATOM 3286 N N . LYS B 1 187 ? 8.539 32.594 5.703 1 97.31 187 LYS B N 1
ATOM 3287 C CA . LYS B 1 187 ? 8.086 32.562 4.312 1 97.31 187 LYS B CA 1
ATOM 3288 C C . LYS B 1 187 ? 9.188 32.062 3.383 1 97.31 187 LYS B C 1
ATOM 3290 O O . LYS B 1 187 ? 8.906 31.422 2.369 1 97.31 187 LYS B O 1
ATOM 3295 N N . GLU B 1 188 ? 10.5 32.375 3.744 1 97.88 188 GLU B N 1
ATOM 3296 C CA . GLU B 1 188 ? 11.625 31.922 2.939 1 97.88 188 GLU B CA 1
ATOM 3297 C C . GLU B 1 188 ? 11.711 30.391 2.961 1 97.88 188 GLU B C 1
ATOM 3299 O O . GLU B 1 188 ? 11.906 29.766 1.919 1 97.88 188 GLU B O 1
ATOM 3304 N N . GLN B 1 189 ? 11.531 29.844 4.137 1 98 189 GLN B N 1
ATOM 3305 C CA . GLN B 1 189 ? 11.555 28.406 4.277 1 98 189 GLN B CA 1
ATOM 3306 C C . GLN B 1 189 ? 10.375 27.766 3.549 1 98 189 GLN B C 1
ATOM 3308 O O . GLN B 1 189 ? 10.531 26.719 2.914 1 98 189 GLN B O 1
ATOM 3313 N N . ALA B 1 190 ? 9.203 28.391 3.668 1 98.19 190 ALA B N 1
ATOM 3314 C CA . ALA B 1 190 ? 8.031 27.906 2.945 1 98.19 190 ALA B CA 1
ATOM 3315 C C . ALA B 1 190 ? 8.273 27.891 1.44 1 98.19 190 ALA B C 1
ATOM 3317 O O . ALA B 1 190 ? 8.031 26.891 0.773 1 98.19 190 ALA B O 1
ATOM 3318 N N . ALA B 1 191 ? 8.812 28.984 0.947 1 97.88 191 ALA B N 1
ATOM 3319 C CA . ALA B 1 191 ? 9.102 29.094 -0.48 1 97.88 191 ALA B CA 1
ATOM 3320 C C . ALA B 1 191 ? 10.133 28.062 -0.917 1 97.88 191 ALA B C 1
ATOM 3322 O O . ALA B 1 191 ? 10.016 27.469 -1.991 1 97.88 191 ALA B O 1
ATOM 3323 N N . GLU B 1 192 ? 11.109 27.891 -0.093 1 98.19 192 GLU B N 1
ATOM 3324 C CA . GLU B 1 192 ? 12.188 26.953 -0.415 1 98.19 192 GLU B CA 1
ATOM 3325 C C . GLU B 1 192 ? 11.656 25.531 -0.586 1 98.19 192 GLU B C 1
ATOM 3327 O O . GLU B 1 192 ? 11.898 24.891 -1.61 1 98.19 192 GLU B O 1
ATOM 3332 N N . MET B 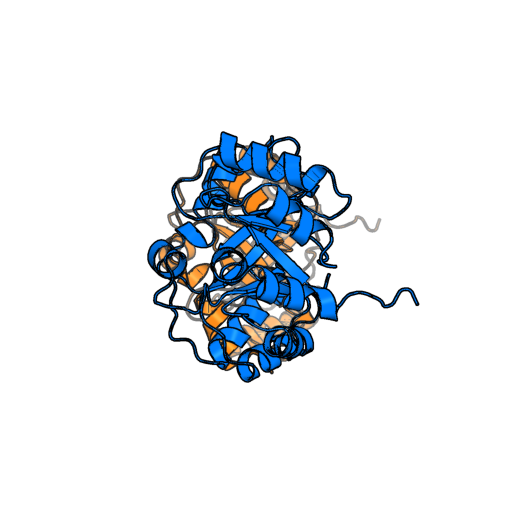1 193 ? 10.891 25.047 0.353 1 98.38 193 MET B N 1
ATOM 3333 C CA . MET B 1 193 ? 10.398 23.672 0.305 1 98.38 193 MET B CA 1
ATOM 3334 C C . MET B 1 193 ? 9.312 23.516 -0.75 1 98.38 193 MET B C 1
ATOM 3336 O O . MET B 1 193 ? 9.18 22.453 -1.364 1 98.38 193 MET B O 1
ATOM 3340 N N . ALA B 1 194 ? 8.586 24.594 -1.008 1 98.12 194 ALA B N 1
ATOM 3341 C CA . ALA B 1 194 ? 7.5 24.562 -1.979 1 98.12 194 ALA B CA 1
ATOM 3342 C C . ALA B 1 194 ? 8.031 24.438 -3.402 1 98.12 194 ALA B C 1
ATOM 3344 O O . ALA B 1 194 ? 7.285 24.125 -4.328 1 98.12 194 ALA B O 1
ATOM 3345 N N . LYS B 1 195 ? 9.312 24.719 -3.596 1 97.81 195 LYS B N 1
ATOM 3346 C CA . LYS B 1 195 ? 9.93 24.5 -4.902 1 97.81 195 LYS B CA 1
ATOM 3347 C C . LYS B 1 195 ? 9.914 23.016 -5.281 1 97.81 195 LYS B C 1
ATOM 3349 O O . LYS B 1 195 ? 9.922 22.672 -6.465 1 97.81 195 LYS B O 1
ATOM 3354 N N . TYR B 1 196 ? 9.883 22.219 -4.242 1 98.31 196 TYR B N 1
ATOM 3355 C CA . TYR B 1 196 ? 10.07 20.781 -4.488 1 98.31 196 TYR B CA 1
ATOM 3356 C C . TYR B 1 196 ? 8.82 20 -4.113 1 98.31 196 TYR B C 1
ATOM 3358 O O . TYR B 1 196 ? 8.352 19.156 -4.887 1 98.31 196 TYR B O 1
ATOM 3366 N N . ALA B 1 197 ? 8.258 20.234 -3.002 1 98.5 197 ALA B N 1
ATOM 3367 C CA . ALA B 1 197 ? 7.043 19.531 -2.568 1 98.5 197 ALA B CA 1
ATOM 3368 C C . ALA B 1 197 ? 5.812 20.078 -3.283 1 98.5 197 ALA B C 1
ATOM 3370 O O . ALA B 1 197 ? 5.719 21.281 -3.537 1 98.5 197 ALA B O 1
ATOM 3371 N N . ASP B 1 198 ? 4.887 19.219 -3.645 1 98.5 198 ASP B N 1
ATOM 3372 C CA . ASP B 1 198 ? 3.619 19.672 -4.211 1 98.5 198 ASP B CA 1
ATOM 3373 C C . ASP B 1 198 ? 2.82 20.484 -3.193 1 98.5 198 ASP B C 1
ATOM 3375 O O . ASP B 1 198 ? 2.125 21.438 -3.557 1 98.5 198 ASP B O 1
ATOM 3379 N N . THR B 1 199 ? 2.895 20.094 -1.926 1 98.62 199 THR B N 1
ATOM 3380 C CA . THR B 1 199 ? 2.207 20.766 -0.824 1 98.62 199 THR B CA 1
ATOM 3381 C C . THR B 1 199 ? 3.107 20.844 0.406 1 98.62 199 THR B C 1
ATOM 3383 O O . THR B 1 199 ? 3.791 19.875 0.747 1 98.62 199 THR B O 1
ATOM 3386 N N . ILE B 1 200 ? 3.168 21.969 0.987 1 98.56 200 ILE B N 1
ATOM 3387 C CA . ILE B 1 200 ? 3.865 22.109 2.262 1 98.56 200 ILE B CA 1
ATOM 3388 C C . ILE B 1 200 ? 2.85 22.234 3.395 1 98.56 200 ILE B C 1
ATOM 3390 O O . ILE B 1 200 ? 1.789 22.828 3.219 1 98.56 200 ILE B O 1
ATOM 3394 N N . ILE B 1 201 ? 3.186 21.641 4.523 1 98.31 201 ILE B N 1
ATOM 3395 C CA . ILE B 1 201 ? 2.324 21.641 5.703 1 98.31 201 ILE B CA 1
ATOM 3396 C C . ILE B 1 201 ? 2.965 22.453 6.816 1 98.31 201 ILE B C 1
ATOM 3398 O O . ILE B 1 201 ? 4.102 22.188 7.219 1 98.31 201 ILE B O 1
ATOM 3402 N N . VAL B 1 202 ? 2.27 23.438 7.297 1 97.88 202 VAL B N 1
ATOM 3403 C CA . VAL B 1 202 ? 2.734 24.312 8.375 1 97.88 202 VAL B CA 1
ATOM 3404 C C . VAL B 1 202 ? 1.872 24.094 9.617 1 97.88 202 VAL B C 1
ATOM 3406 O O . VAL B 1 202 ? 0.645 24.188 9.555 1 97.88 202 VAL B O 1
ATOM 3409 N N . GLY B 1 203 ? 2.508 23.812 10.773 1 95.56 203 GLY B N 1
ATOM 3410 C CA . GLY B 1 203 ? 1.74 23.469 11.969 1 95.56 203 GLY B CA 1
ATOM 3411 C C . GLY B 1 203 ? 2.264 24.156 13.219 1 95.56 203 GLY B C 1
ATOM 3412 O O . GLY B 1 203 ? 1.745 25.188 13.633 1 95.56 203 GLY B O 1
ATOM 3413 N N . ASN B 1 204 ? 3.488 23.922 13.68 1 93.31 204 ASN B N 1
ATOM 3414 C CA . ASN B 1 204 ? 4.031 24.297 14.977 1 93.31 204 ASN B CA 1
ATOM 3415 C C . ASN B 1 204 ? 4.098 25.812 15.141 1 93.31 204 ASN B C 1
ATOM 3417 O O . ASN B 1 204 ? 3.762 26.344 16.203 1 93.31 204 ASN B O 1
ATOM 3421 N N . ILE B 1 205 ? 4.488 26.516 14.156 1 96.25 205 ILE B N 1
ATOM 3422 C CA . ILE B 1 205 ? 4.754 27.938 14.25 1 96.25 205 ILE B CA 1
ATOM 3423 C C . ILE B 1 205 ? 3.447 28.688 14.508 1 96.25 205 ILE B C 1
ATOM 3425 O O . ILE B 1 205 ? 3.461 29.812 15 1 96.25 205 ILE B O 1
ATOM 3429 N N . ILE B 1 206 ? 2.314 28.031 14.164 1 97.06 206 ILE B N 1
ATOM 3430 C CA . ILE B 1 206 ? 1.004 28.641 14.383 1 97.06 206 ILE B CA 1
ATOM 3431 C C . ILE B 1 206 ? 0.834 28.984 15.859 1 97.06 206 ILE B C 1
ATOM 3433 O O . ILE B 1 206 ? 0.284 30.047 16.188 1 97.06 206 ILE B O 1
ATOM 3437 N N . TYR B 1 207 ? 1.405 28.156 16.75 1 94.88 207 TYR B N 1
ATOM 3438 C CA . TYR B 1 207 ? 1.193 28.281 18.188 1 94.88 207 TYR B CA 1
ATOM 3439 C C . TYR B 1 207 ? 2.328 29.062 18.844 1 94.88 207 TYR B C 1
ATOM 3441 O O . TYR B 1 207 ? 2.254 29.406 20.016 1 94.88 207 TYR B O 1
ATOM 3449 N N . GLU B 1 208 ? 3.336 29.344 18.125 1 95 208 GLU B N 1
ATOM 3450 C CA . GLU B 1 208 ? 4.496 30.078 18.625 1 95 208 GLU B CA 1
ATOM 3451 C C . GLU B 1 208 ? 4.469 31.531 18.156 1 95 208 GLU B C 1
ATOM 3453 O O . GLU B 1 208 ? 4.758 32.438 18.938 1 95 208 GLU B O 1
ATOM 3458 N N . ASP B 1 209 ? 4.188 31.703 16.922 1 97.19 209 ASP B N 1
ATOM 3459 C CA . ASP B 1 209 ? 4.168 33.031 16.281 1 97.19 209 ASP B CA 1
ATOM 3460 C C . ASP B 1 209 ? 3.184 33.031 15.109 1 97.19 209 ASP B C 1
ATOM 3462 O O . ASP B 1 209 ? 3.559 32.75 13.969 1 97.19 209 ASP B O 1
ATOM 3466 N N . LEU B 1 210 ? 1.927 33.469 15.359 1 97.69 210 LEU B N 1
ATOM 3467 C CA . LEU B 1 210 ? 0.845 33.438 14.383 1 97.69 210 LEU B CA 1
ATOM 3468 C C . LEU B 1 210 ? 1.177 34.281 13.164 1 97.69 210 LEU B C 1
ATOM 3470 O O . LEU B 1 210 ? 0.91 33.875 12.031 1 97.69 210 LEU B O 1
ATOM 3474 N N . GLU B 1 211 ? 1.776 35.438 13.375 1 97.5 211 GLU B N 1
ATOM 3475 C CA . GLU B 1 211 ? 2.082 36.312 12.266 1 97.5 211 GLU B CA 1
ATOM 3476 C C . GLU B 1 211 ? 3.059 35.688 11.289 1 97.5 211 GLU B C 1
ATOM 3478 O O . GLU B 1 211 ? 2.889 35.781 10.07 1 97.5 211 GLU B O 1
ATOM 3483 N N . LYS B 1 212 ? 4.047 35.031 11.805 1 97.88 212 LYS B N 1
ATOM 3484 C CA . LYS B 1 212 ? 5 34.344 10.953 1 97.88 212 LYS B CA 1
ATOM 3485 C C . LYS B 1 212 ? 4.328 33.188 10.219 1 97.88 212 LYS B C 1
ATOM 3487 O O . LYS B 1 212 ? 4.641 32.906 9.062 1 97.88 212 LYS B O 1
ATOM 3492 N N . ALA B 1 213 ? 3.443 32.5 10.922 1 98.06 213 ALA B N 1
ATOM 3493 C CA . ALA B 1 213 ? 2.688 31.422 10.281 1 98.06 213 ALA B CA 1
ATOM 3494 C C . ALA B 1 213 ? 1.898 31.938 9.086 1 98.06 213 ALA B C 1
ATOM 3496 O O . ALA B 1 213 ? 1.924 31.344 8.008 1 98.06 213 ALA B O 1
ATOM 3497 N N . LEU B 1 214 ? 1.272 33.062 9.273 1 98.12 214 LEU B N 1
ATOM 3498 C CA . LEU B 1 214 ? 0.455 33.656 8.227 1 98.12 214 LEU B CA 1
ATOM 3499 C C . LEU B 1 214 ? 1.304 34.031 7.008 1 98.12 214 LEU B C 1
ATOM 3501 O O . LEU B 1 214 ? 0.862 33.844 5.867 1 98.12 214 LEU B O 1
ATOM 3505 N N . GLU B 1 215 ? 2.516 34.406 7.25 1 97.75 215 GLU B N 1
ATOM 3506 C CA . GLU B 1 215 ? 3.414 34.781 6.168 1 97.75 215 GLU B CA 1
ATOM 3507 C C . GLU B 1 215 ? 3.756 33.594 5.281 1 97.75 215 GLU B C 1
ATOM 3509 O O . GLU B 1 215 ? 4.043 33.75 4.094 1 97.75 215 GLU B O 1
ATOM 3514 N N . THR B 1 216 ? 3.73 32.438 5.805 1 98.12 216 THR B N 1
ATOM 3515 C CA . THR B 1 216 ? 4.07 31.25 5.027 1 98.12 216 THR B CA 1
ATOM 3516 C C . THR B 1 216 ? 3.002 30.969 3.977 1 98.12 216 THR B C 1
ATOM 3518 O O . THR B 1 216 ? 3.279 30.328 2.959 1 98.12 216 THR B O 1
ATOM 3521 N N . ALA B 1 217 ? 1.761 31.391 4.191 1 97.62 217 ALA B N 1
ATOM 3522 C CA . ALA B 1 217 ? 0.652 31.156 3.27 1 97.62 217 ALA B CA 1
ATOM 3523 C C . ALA B 1 217 ? 0.549 32.281 2.248 1 97.62 217 ALA B C 1
ATOM 3525 O O . ALA B 1 217 ? 0.225 32.062 1.082 1 97.62 217 ALA B O 1
ATOM 3526 N N . THR B 1 218 ? 0.911 33.438 2.627 1 94.31 218 THR B N 1
ATOM 3527 C CA . THR B 1 218 ? 0.667 34.656 1.835 1 94.31 218 THR B CA 1
ATOM 3528 C C . THR B 1 218 ? 1.481 34.625 0.544 1 94.31 218 THR B C 1
ATOM 3530 O O . THR B 1 218 ? 1.06 35.156 -0.474 1 94.31 218 THR B O 1
ATOM 3533 N N . ILE B 1 219 ? 2.498 33.906 0.567 1 91.06 219 ILE B N 1
ATOM 3534 C CA . ILE B 1 219 ? 3.404 33.938 -0.576 1 91.06 219 ILE B CA 1
ATOM 3535 C C . ILE B 1 219 ? 2.797 33.156 -1.74 1 91.06 219 ILE B C 1
ATOM 3537 O O . ILE B 1 219 ? 3.27 33.25 -2.875 1 91.06 219 ILE B O 1
ATOM 3541 N N . PHE B 1 220 ? 1.817 32.438 -1.499 1 89.12 220 PHE B N 1
ATOM 3542 C CA . PHE B 1 220 ? 1.201 31.625 -2.553 1 89.12 220 PHE B CA 1
ATOM 3543 C C . PHE B 1 220 ? -0.118 32.25 -3 1 89.12 220 PHE B C 1
ATOM 3545 O O . PHE B 1 220 ? -0.825 31.688 -3.834 1 89.12 220 PHE B O 1
ATOM 3552 N N . ARG B 1 221 ? -0.471 33.281 -2.369 1 81.25 221 ARG B N 1
ATOM 3553 C CA . ARG B 1 221 ? -1.709 34 -2.709 1 81.25 221 ARG B CA 1
ATOM 3554 C C . ARG B 1 221 ? -1.651 34.562 -4.125 1 81.25 221 ARG B C 1
ATOM 3556 O O . ARG B 1 221 ? -0.643 35.125 -4.523 1 81.25 221 ARG B O 1
ATOM 3563 N N . LYS B 1 222 ? -2.492 33.812 -5.07 1 65.12 222 LYS B N 1
ATOM 3564 C CA . LYS B 1 222 ? -2.594 34.406 -6.402 1 65.12 222 LYS B CA 1
ATOM 3565 C C . LYS B 1 222 ? -2.971 35.875 -6.316 1 65.12 222 LYS B C 1
ATOM 3567 O O . LYS B 1 222 ? -3.791 36.25 -5.48 1 65.12 222 LYS B O 1
ATOM 3572 N N . LYS B 1 223 ? -2.002 36.781 -6.668 1 52.12 223 LYS B N 1
ATOM 3573 C CA . LYS B 1 223 ? -2.273 38.188 -6.793 1 52.12 223 LYS B CA 1
ATOM 3574 C C . LYS B 1 223 ? -3.533 38.469 -7.617 1 52.12 223 LYS B C 1
ATOM 3576 O O . LYS B 1 223 ? -3.635 38 -8.758 1 52.12 223 LYS B O 1
ATOM 3581 N N . THR B 1 224 ? -4.758 38.094 -7.098 1 38.56 224 THR B N 1
ATOM 3582 C CA . THR B 1 224 ? -5.809 38.688 -7.902 1 38.56 224 THR B CA 1
ATOM 3583 C C . THR B 1 224 ? -5.547 40.188 -8.094 1 38.56 224 THR B C 1
ATOM 3585 O O . THR B 1 224 ? -5.625 40.969 -7.145 1 38.56 224 THR B O 1
ATOM 3588 N N . VAL B 1 225 ? -4.32 40.562 -8.617 1 33.56 225 VAL B N 1
ATOM 3589 C CA . VAL B 1 225 ? -4.457 41.938 -9.117 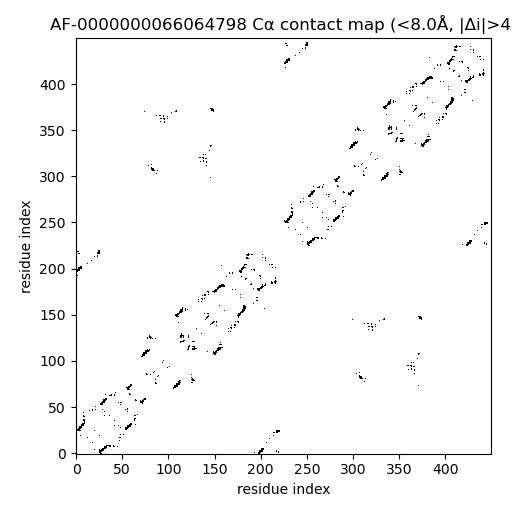1 33.56 225 VAL B CA 1
ATOM 3590 C C . VAL B 1 225 ? -5.246 41.938 -10.422 1 33.56 225 VAL B C 1
ATOM 3592 O O . VAL B 1 225 ? -4.98 41.094 -11.312 1 33.56 225 VAL B O 1
#

Sequence (450 aa):
MKHLFKLDPAKNLPRNSVTKLIHSGTDGFIIGGTDNLEIEAVENLYELLAETDLPIFLEVSDESMILPEAEHFLIPVVLNTENSKWTHGLHKELIKELGDFIPWKRITSEGYVILNKDAKVAQLTEAKTDLTDEDIIAYARLAENIFRLPIFYVEYSGMYGDPEAVRKVSEVLSDTEFWYGGGIRSKEQAAEMAKYADTIIVGNIIYEDLEKALETATIFRKKTVMKHLFKLDPAKNLPRNSVTKLIHSGTDGFIIGGTDNLEIEAVENLYELLAETDLPIFLEVSDESMILPEAEHFLIPVVLNTENSKWTHGLHKELIKELGDFIPWKRITSEGYVILNKDAKVAQLTEAKTDLTDEDIIAYARLAENIFRLPIFYVEYSGMYGDPEAVRKVSEVLSDTEFWYGGGIRSKEQAAEMAKYADTIIVGNIIYEDLEKALETATIFRKKTV